Protein AF-0000000065883988 (afdb_homodimer)

Sequence (646 aa):
MSQPWQPTASIKQLKQRAAVLSSIRDFFAGKEVIEVDTPAMSQATVTDVHLHTFQTEFVGPGYAGGQTLYMMTSPEFHMKRLLSAGSGPIYQICKSFRNEESGRYHNPEFTMLEWYRPDFDHHDLMNEMDELLQLVLQCDKAERMSYQQAFIQELGVCPLEGTMEQLKGVARTLGLADIADPEQDRDTLLQLLFSMGVENKIGQQVPAFVYDFPASQAALAQINPTDNRVAERFEVYFKGIELANGFHELANGDEQLVRFEQDNMKRISMGLKPQPIDLHLIEALRAGFPDCAGVALGIDRLIMLALKLDHIDQVTAFPIDIAMSQPWQPTASIKQLKQRAAVLSSIRDFFAGKEVIEVDTPAMSQATVTDVHLHTFQTEFVGPGYAGGQTLYMMTSPEFHMKRLLSAGSGPIYQICKSFRNEESGRYHNPEFTMLEWYRPDFDHHDLMNEMDELLQLVLQCDKAERMSYQQAFIQELGVCPLEGTMEQLKGVARTLGLADIADPEQDRDTLLQLLFSMGVENKIGQQVPAFVYDFPASQAALAQINPTDNRVAERFEVYFKGIELANGFHELANGDEQLVRFEQDNMKRISMGLKPQPIDLHLIEALRAGFPDCAGVALGIDRLIMLALKLDHIDQVTAFPIDIA

Solvent-accessible surface area (backbone atoms only — not comparable to full-atom values): 33255 Å² total; per-residue (Å²): 132,84,66,76,33,60,53,65,16,49,63,69,45,49,51,50,50,33,52,51,53,50,50,51,52,50,55,34,53,76,67,67,36,42,57,57,75,68,60,54,52,18,62,33,52,79,38,54,78,87,59,43,68,33,50,35,59,42,40,33,89,98,23,80,91,49,39,66,28,23,38,31,65,54,63,59,60,57,52,50,20,40,39,32,67,62,58,59,38,32,30,32,79,44,75,24,28,33,40,58,39,66,56,61,85,36,52,36,62,42,46,32,36,34,39,39,35,67,78,29,45,43,66,55,46,47,53,54,49,42,54,50,47,28,68,65,52,68,49,62,81,56,46,76,42,40,42,49,55,46,34,34,74,62,67,69,42,46,78,88,74,50,49,70,66,56,52,37,52,50,32,40,76,71,72,35,40,84,63,40,66,76,54,84,52,66,68,61,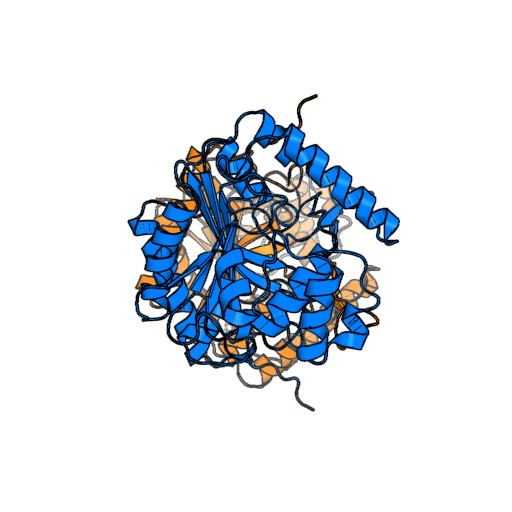51,49,49,51,47,38,63,74,57,32,45,70,70,41,20,70,87,32,39,24,38,36,27,46,36,52,35,92,76,36,91,59,26,27,62,29,89,89,45,71,68,18,10,37,29,35,36,31,30,41,69,56,37,80,44,32,51,31,21,17,44,54,42,55,20,69,60,46,49,51,52,46,51,49,30,27,53,51,22,45,76,71,72,39,77,65,54,51,72,49,56,38,42,34,47,22,24,62,75,40,38,65,64,24,14,36,38,41,33,42,46,47,61,51,49,20,54,48,69,72,48,87,39,42,51,51,62,30,41,44,52,82,92,62,47,131,83,65,77,35,60,51,64,16,51,62,70,46,49,51,49,50,33,51,51,53,51,50,52,52,48,56,34,53,77,66,68,35,42,56,58,74,70,61,54,53,19,63,32,51,78,37,54,78,89,58,43,66,34,49,36,62,42,42,34,88,97,22,81,88,48,40,66,29,23,38,31,67,55,63,57,60,59,51,51,21,41,40,32,68,63,59,58,38,34,28,35,78,41,75,24,29,32,40,56,39,66,56,60,87,37,54,35,63,42,46,33,36,36,38,39,34,65,78,28,45,44,66,56,46,48,52,56,48,44,55,51,47,27,67,67,53,69,47,62,80,56,45,78,43,40,42,50,54,48,33,35,74,60,65,69,42,46,77,88,75,50,48,72,66,57,52,37,52,51,32,41,77,72,71,36,40,84,64,40,66,76,53,83,51,67,68,60,50,50,48,51,46,38,62,74,56,32,46,72,70,42,20,69,89,32,39,22,38,36,27,46,35,53,34,91,77,35,92,59,27,28,62,29,88,90,45,72,67,19,12,36,28,35,37,31,29,42,68,55,37,80,43,34,50,32,20,17,44,54,43,54,20,67,58,47,49,52,51,47,50,49,30,27,53,50,22,44,77,71,73,40,79,66,53,51,74,48,57,40,41,36,47,22,25,64,75,40,39,66,65,22,13,36,36,42,31,41,44,46,62,52,50,21,55,49,68,71,49,86,38,42,50,52,63,29,40,43,53,82,93,62,46

InterPro domains:
  IPR004364 Aminoacyl-tRNA synthetase, class II (D/K/N) [PF00152] (12-320)
  IPR004525 Elongation factor P--(R)-beta-lysine ligase [MF_00174] (1-323)
  IPR004525 Elongation factor P--(R)-beta-lysine ligase [TIGR00462] (14-318)
  IPR006195 Aminoacyl-tRNA synthetase, class II [PS50862] (14-319)
  IPR045864 Class II Aminoacyl-tRNA synthetase/Biotinyl protein ligase (BPL) and lipoyl protein ligase (LPL) [G3DSA:3.30.930.10] (1-322)
  IPR045864 Class II Aminoacyl-tRNA synthetase/Biotinyl protein ligase (BPL) and lipoyl protein ligase (LPL) [SSF55681] (10-321)

Secondary structure (DSSP, 8-state):
-----S-SS-HHHHHHHHHHHHHHHHHHHHTTPEE----SEESS----TT-B--EEEEEETTEEEEEEEEE-S-SHHHHHHHHHTT--SEEEEEEEE-BT--SSS--SEEEEEEEEEET--HHHHHHHHHHHHHHHH---PPEEEEHHHHHHHHHSS-TTT--HHHHHHHHHHTT-HHHHTT---HHHHHHHHIIIIITTTSSSSS-EEEE--BGGG-TTBPBPSS-TTBBSEEEEEETTEEEEEEEEB---HHHHHHHHHHHHHHHHHTTPPP----HHHHHHHHHH--SEEEEEEEHHHHHHHHTT-S-GGGS-SS-GGG-/-----S-SS-HHHHHHHHHHHHHHHHHHHHTTPEE----SEESS----TT-B--EEEEEETTEEEEEEEEE-S-SHHHHHHHHHTT--SEEEEEEEE-BT--SSS--SEEEEEEEEEET--HHHHHHHHHHHHHHHH---PPEEEEHHHHHHHHHSS-TTT--HHHHHHHHHHTT-HHHHTT---HHHHHHHHIIIIITTTSSSSS-EEEE--BGGG-TTBPBPSS-TTBBSEEEEEETTEEEEEEEEB---HHHHHHHHHHHHHHHHHTTPPP----HHHHHHHHHH--SEEEEEEEHHHHHHHHTT-S-GGGS-SS-GGG-

Structure (mmCIF, N/CA/C/O backbone):
data_AF-0000000065883988-model_v1
#
loop_
_entity.id
_entity.type
_entity.pdbx_description
1 polymer 'Elongation factor P--(R)-beta-lysine ligase'
#
loop_
_atom_site.group_PDB
_atom_site.id
_atom_site.type_symbol
_atom_site.label_atom_id
_atom_site.label_alt_id
_atom_site.label_comp_id
_atom_site.label_asym_id
_atom_site.label_entity_id
_atom_site.label_seq_id
_atom_site.pdbx_PDB_ins_code
_atom_site.Cartn_x
_atom_site.Cartn_y
_atom_site.Cartn_z
_atom_site.occupancy
_atom_site.B_iso_or_equiv
_atom_site.auth_seq_id
_atom_site.auth_comp_id
_atom_site.auth_asym_id
_atom_site.auth_atom_id
_atom_site.pdbx_PDB_model_num
ATOM 1 N N . MET A 1 1 ? -25.906 -14.688 13.055 1 43.25 1 MET A N 1
ATOM 2 C CA . MET A 1 1 ? -26.078 -13.477 12.273 1 43.25 1 MET A CA 1
ATOM 3 C C . MET A 1 1 ? -25.031 -13.398 11.156 1 43.25 1 MET A C 1
ATOM 5 O O . MET A 1 1 ? -23.891 -13.789 11.344 1 43.25 1 MET A O 1
ATOM 9 N N . SER A 1 2 ? -25.391 -13.266 9.859 1 65.06 2 SER A N 1
ATOM 10 C CA . SER A 1 2 ? -24.547 -13.344 8.68 1 65.06 2 SER A CA 1
ATOM 11 C C . SER A 1 2 ? -23.438 -12.297 8.727 1 65.06 2 SER A C 1
ATOM 13 O O . SER A 1 2 ? -23.641 -11.195 9.242 1 65.06 2 SER A O 1
ATOM 15 N N . GLN A 1 3 ? -22.172 -12.641 8.633 1 78.06 3 GLN A N 1
ATOM 16 C CA . GLN A 1 3 ? -21.016 -11.75 8.633 1 78.06 3 GLN A CA 1
ATOM 17 C C . GLN A 1 3 ? -21.156 -10.672 7.555 1 78.06 3 GLN A C 1
ATOM 19 O O . GLN A 1 3 ? -21.516 -10.977 6.414 1 78.06 3 GLN A O 1
ATOM 24 N N . PRO A 1 4 ? -21.141 -9.414 7.996 1 90.56 4 PRO A N 1
ATOM 25 C CA . PRO A 1 4 ? -21.172 -8.344 6.996 1 90.56 4 PRO A CA 1
ATOM 26 C C . PRO A 1 4 ? -19.984 -8.406 6.027 1 90.56 4 PRO A C 1
ATOM 28 O O . PRO A 1 4 ? -19 -7.699 6.215 1 90.56 4 PRO A O 1
ATOM 31 N N . TRP A 1 5 ? -20.156 -9.156 4.945 1 95.56 5 TRP A N 1
ATOM 32 C CA . TRP A 1 5 ? -19.062 -9.445 4.023 1 95.56 5 TRP A CA 1
ATOM 33 C C . TRP A 1 5 ? -18.984 -8.391 2.924 1 95.56 5 TRP A C 1
ATOM 35 O O . TRP A 1 5 ? -17.969 -8.281 2.232 1 95.56 5 TRP A O 1
ATOM 45 N N . GLN A 1 6 ? -20.031 -7.594 2.746 1 97.5 6 GLN A N 1
ATOM 46 C CA . GLN A 1 6 ? -20.094 -6.617 1.663 1 97.5 6 GLN A CA 1
ATOM 47 C C . GLN A 1 6 ? -19.25 -5.391 1.98 1 97.5 6 GLN A C 1
ATOM 49 O O . GLN A 1 6 ? -19.047 -5.047 3.148 1 97.5 6 GLN A O 1
ATOM 54 N N . PRO A 1 7 ? -18.719 -4.762 0.898 1 98 7 PRO A N 1
ATOM 55 C CA . PRO A 1 7 ? -18.047 -3.484 1.153 1 98 7 PRO A CA 1
ATOM 56 C C . PRO A 1 7 ? -18.969 -2.441 1.775 1 98 7 PRO A C 1
ATOM 58 O O . PRO A 1 7 ? -20.156 -2.404 1.461 1 98 7 PRO A O 1
ATOM 61 N N . THR A 1 8 ? -18.359 -1.641 2.643 1 97.62 8 THR A N 1
ATOM 62 C CA . THR A 1 8 ? -19.172 -0.601 3.279 1 97.62 8 THR A CA 1
ATOM 63 C C . THR A 1 8 ? -19.5 0.509 2.287 1 97.62 8 THR A C 1
ATOM 65 O O . THR A 1 8 ? -20.562 1.122 2.367 1 97.62 8 THR A O 1
ATOM 68 N N . ALA A 1 9 ? -18.594 0.83 1.4 1 97.88 9 ALA A N 1
ATOM 69 C CA . ALA A 1 9 ? -18.891 1.731 0.29 1 97.88 9 ALA A CA 1
ATOM 70 C C . ALA A 1 9 ? -19.578 0.989 -0.851 1 97.88 9 ALA A C 1
ATOM 72 O O . ALA A 1 9 ? -19.219 -0.151 -1.162 1 97.88 9 ALA A O 1
ATOM 73 N N . SER A 1 10 ? -20.547 1.627 -1.485 1 97.81 10 SER A N 1
ATOM 74 C CA . SER A 1 10 ? -21.203 1.008 -2.633 1 97.81 10 SER A CA 1
ATOM 75 C C . SER A 1 10 ? -20.234 0.832 -3.797 1 97.81 10 SER A C 1
ATOM 77 O O . SER A 1 10 ? -19.219 1.525 -3.873 1 97.81 10 SER A O 1
ATOM 79 N N . ILE A 1 11 ? -20.547 -0.075 -4.688 1 97.88 11 ILE A N 1
ATOM 80 C CA . ILE A 1 11 ? -19.734 -0.302 -5.875 1 97.88 11 ILE A CA 1
ATOM 81 C C . ILE A 1 11 ? -19.656 0.983 -6.695 1 97.88 11 ILE A C 1
ATOM 83 O O . ILE A 1 11 ? -18.594 1.307 -7.242 1 97.88 11 ILE A O 1
ATOM 87 N N . LYS A 1 12 ? -20.75 1.688 -6.758 1 97.81 12 LYS A N 1
ATOM 88 C CA . LYS A 1 12 ? -20.766 2.969 -7.453 1 97.81 12 LYS A CA 1
ATOM 89 C C . LYS A 1 12 ? -19.75 3.936 -6.852 1 97.81 12 LYS A C 1
ATOM 91 O O . LYS A 1 12 ? -19 4.582 -7.574 1 97.81 12 LYS A O 1
ATOM 96 N N . GLN A 1 13 ? -19.734 4.02 -5.559 1 98.06 13 GLN A N 1
ATOM 97 C CA . GLN A 1 13 ? -18.812 4.906 -4.859 1 98.06 13 GLN A CA 1
ATOM 98 C C . GLN A 1 13 ? -17.359 4.461 -5.062 1 98.06 13 GLN A C 1
ATOM 100 O O . GLN A 1 13 ? -16.469 5.293 -5.211 1 98.06 13 GLN A O 1
ATOM 105 N N . LEU A 1 14 ? -17.141 3.16 -5.094 1 98.25 14 LEU A N 1
ATOM 106 C CA . LEU A 1 14 ? -15.797 2.631 -5.289 1 98.25 14 LEU A CA 1
ATOM 107 C C . LEU A 1 14 ? -15.305 2.904 -6.707 1 98.25 14 LEU A C 1
ATOM 109 O O . LEU A 1 14 ? -14.117 3.131 -6.922 1 98.25 14 LEU A O 1
ATOM 113 N N . LYS A 1 15 ? -16.219 2.873 -7.648 1 98.06 15 LYS A N 1
ATOM 114 C CA . LYS A 1 15 ? -15.867 3.24 -9.016 1 98.06 15 LYS A CA 1
ATOM 115 C C . LYS A 1 15 ? -15.523 4.723 -9.117 1 98.06 15 LYS A C 1
ATOM 117 O O . LYS A 1 15 ? -14.609 5.105 -9.852 1 98.06 15 LYS A O 1
ATOM 122 N N . GLN A 1 16 ? -16.25 5.531 -8.406 1 98.19 16 GLN A N 1
ATOM 123 C CA . GLN A 1 16 ? -15.945 6.957 -8.359 1 98.19 16 GLN A CA 1
ATOM 124 C C . GLN A 1 16 ? -14.586 7.203 -7.719 1 98.19 16 GLN A C 1
ATOM 126 O O . GLN A 1 16 ? -13.828 8.062 -8.172 1 98.19 16 GLN A O 1
ATOM 131 N N . ARG A 1 17 ? -14.281 6.461 -6.652 1 98.25 17 ARG A N 1
ATOM 132 C CA . ARG A 1 17 ? -12.961 6.523 -6.039 1 98.25 17 ARG A CA 1
ATOM 133 C C . ARG A 1 17 ? -11.867 6.234 -7.059 1 98.25 17 ARG A C 1
ATOM 135 O O . ARG A 1 17 ? -10.883 6.973 -7.148 1 98.25 17 ARG A O 1
ATOM 142 N N . ALA A 1 18 ? -12.039 5.164 -7.832 1 98.12 18 ALA A N 1
ATOM 143 C CA . ALA A 1 18 ? -11.062 4.785 -8.859 1 98.12 18 ALA A CA 1
ATOM 144 C C . ALA A 1 18 ? -10.875 5.91 -9.867 1 98.12 18 ALA A C 1
ATOM 146 O O . ALA A 1 18 ? -9.75 6.184 -10.297 1 98.12 18 ALA A O 1
ATOM 147 N N . ALA A 1 19 ? -11.945 6.543 -10.242 1 97.94 19 ALA A N 1
ATOM 148 C CA . ALA A 1 19 ? -11.891 7.637 -11.211 1 97.94 19 ALA A CA 1
ATOM 149 C C . ALA A 1 19 ? -11.117 8.828 -10.648 1 97.94 19 ALA A C 1
ATOM 151 O O . ALA A 1 19 ? -10.336 9.469 -11.359 1 97.94 19 ALA A O 1
ATOM 152 N N . VAL A 1 20 ? -11.336 9.133 -9.398 1 98.25 20 VAL A N 1
ATOM 153 C CA . VAL A 1 20 ? -10.641 10.242 -8.75 1 98.25 20 VAL A CA 1
ATOM 154 C C . VAL A 1 20 ? -9.141 9.953 -8.703 1 98.25 20 VAL A C 1
ATOM 156 O O . VAL A 1 20 ? -8.328 10.828 -9.008 1 98.25 20 VAL A O 1
ATOM 159 N N . LEU A 1 21 ? -8.773 8.727 -8.336 1 98.25 21 LEU A N 1
ATOM 160 C CA . LEU A 1 21 ? -7.363 8.352 -8.273 1 98.25 21 LEU A CA 1
ATOM 161 C C . LEU A 1 21 ? -6.711 8.469 -9.648 1 98.25 21 LEU A C 1
ATOM 163 O O . LEU A 1 21 ? -5.57 8.93 -9.766 1 98.25 21 LEU A O 1
ATOM 167 N N . SER A 1 22 ? -7.438 8.031 -10.641 1 97.94 22 SER A N 1
ATOM 168 C CA . SER A 1 22 ? -6.934 8.156 -12 1 97.94 22 SER A CA 1
ATOM 169 C C . SER A 1 22 ? -6.719 9.617 -12.375 1 97.94 22 SER A C 1
ATOM 171 O O . SER A 1 22 ? -5.703 9.961 -12.992 1 97.94 22 SER A O 1
ATOM 173 N N . SER A 1 23 ? -7.648 10.492 -11.992 1 98.12 23 SER A N 1
ATOM 174 C CA . SER A 1 23 ? -7.539 11.922 -12.281 1 98.12 23 SER A CA 1
ATOM 175 C C . SER A 1 23 ? -6.336 12.539 -11.57 1 98.12 23 SER A C 1
ATOM 177 O O . SER A 1 23 ? -5.668 13.414 -12.125 1 98.12 23 SER A O 1
ATOM 179 N N . ILE A 1 24 ? -6.094 12.109 -10.383 1 98.69 24 ILE A N 1
ATOM 180 C CA . ILE A 1 24 ? -4.949 12.602 -9.625 1 98.69 24 ILE A CA 1
ATOM 181 C C . ILE A 1 24 ? -3.652 12.188 -10.312 1 98.69 24 ILE A C 1
ATOM 183 O O . ILE A 1 24 ? -2.732 13 -10.461 1 98.69 24 ILE A O 1
ATOM 187 N N . ARG A 1 25 ? -3.564 10.938 -10.742 1 98.5 25 ARG A N 1
ATOM 188 C CA . ARG A 1 25 ? -2.363 10.477 -11.43 1 98.5 25 ARG A CA 1
ATOM 189 C C . ARG A 1 25 ? -2.152 11.234 -12.734 1 98.5 25 ARG A C 1
ATOM 191 O O . ARG A 1 25 ? -1.018 11.555 -13.094 1 98.5 25 ARG A O 1
ATOM 198 N N . ASP A 1 26 ? -3.236 11.5 -13.438 1 98.12 26 ASP A N 1
ATOM 199 C CA . ASP A 1 26 ? -3.15 12.297 -14.656 1 98.12 26 ASP A CA 1
ATOM 200 C C . ASP A 1 26 ? -2.631 13.703 -14.359 1 98.12 26 ASP A C 1
ATOM 202 O O . ASP A 1 26 ? -1.843 14.258 -15.133 1 98.12 26 ASP A O 1
ATOM 206 N N . PHE A 1 27 ? -3.139 14.32 -13.297 1 98.81 27 PHE A N 1
ATOM 207 C CA . PHE A 1 27 ? -2.703 15.641 -12.859 1 98.81 27 PHE A CA 1
ATOM 208 C C . PHE A 1 27 ? -1.187 15.688 -12.711 1 98.81 27 PHE A C 1
ATOM 210 O O . PHE A 1 27 ? -0.534 16.594 -13.219 1 98.81 27 PHE A O 1
ATOM 217 N N . PHE A 1 28 ? -0.598 14.695 -12.039 1 98.81 28 PHE A N 1
ATOM 218 C CA . PHE A 1 28 ? 0.835 14.672 -11.766 1 98.81 28 PHE A CA 1
ATOM 219 C C . PHE A 1 28 ? 1.619 14.305 -13.023 1 98.81 28 PHE A C 1
ATOM 221 O O . PHE A 1 28 ? 2.736 14.789 -13.227 1 98.81 28 PHE A O 1
ATOM 228 N N . ALA A 1 29 ? 1.038 13.391 -13.828 1 97.69 29 ALA A N 1
ATOM 229 C CA . ALA A 1 29 ? 1.682 13.062 -15.102 1 97.69 29 ALA A CA 1
ATOM 230 C C . ALA A 1 29 ? 1.854 14.312 -15.961 1 97.69 29 ALA A C 1
ATOM 232 O O . ALA A 1 29 ? 2.91 14.508 -16.562 1 97.69 29 ALA A O 1
ATOM 233 N N . GLY A 1 30 ? 0.831 15.133 -16.031 1 97.88 30 GLY A N 1
ATOM 234 C CA . GLY A 1 30 ? 0.873 16.359 -16.797 1 97.88 30 GLY A CA 1
ATOM 235 C C . GLY A 1 30 ? 1.923 17.344 -16.312 1 97.88 30 GLY A C 1
ATOM 236 O O . GLY A 1 30 ? 2.387 18.203 -17.078 1 97.88 30 GLY A O 1
ATOM 237 N N . LYS A 1 31 ? 2.326 17.219 -15.07 1 98.25 31 LYS A N 1
ATOM 238 C CA . LYS A 1 31 ? 3.299 18.125 -14.469 1 98.25 31 LYS A CA 1
ATOM 239 C C . LYS A 1 31 ? 4.664 17.453 -14.344 1 98.25 31 LYS A C 1
ATOM 241 O O . LYS A 1 31 ? 5.574 18 -13.719 1 98.25 31 LYS A O 1
ATOM 246 N N . GLU A 1 32 ? 4.781 16.234 -14.859 1 97.56 32 GLU A N 1
ATOM 247 C CA . GLU A 1 32 ? 6.02 15.469 -14.914 1 97.56 32 GLU A CA 1
ATOM 248 C C . GLU A 1 32 ? 6.539 15.164 -13.508 1 97.56 32 GLU A C 1
ATOM 250 O O . GLU A 1 32 ? 7.73 15.328 -13.234 1 97.56 32 GLU A O 1
ATOM 255 N N . VAL A 1 33 ? 5.68 14.945 -12.586 1 98.75 33 VAL A N 1
ATOM 256 C CA . VAL A 1 33 ? 6.008 14.422 -11.266 1 98.75 33 VAL A CA 1
ATOM 257 C C . VAL A 1 33 ? 5.945 12.898 -11.281 1 98.75 33 VAL A C 1
ATOM 259 O O . VAL A 1 33 ? 4.945 12.312 -11.711 1 98.75 33 VAL A O 1
ATOM 262 N N . ILE A 1 34 ? 6.957 12.234 -10.789 1 98.31 34 ILE A N 1
ATOM 263 C CA . ILE A 1 34 ? 7.109 10.797 -10.977 1 98.31 34 ILE A CA 1
ATOM 264 C C . ILE A 1 34 ? 6.488 10.047 -9.797 1 98.31 34 ILE A C 1
ATOM 266 O O . ILE A 1 34 ? 6.723 10.398 -8.641 1 98.31 34 ILE A O 1
ATOM 270 N N . GLU A 1 35 ? 5.684 9.062 -10.117 1 98.69 35 GLU A N 1
ATOM 271 C CA . GLU A 1 35 ? 5.145 8.203 -9.07 1 98.69 35 GLU A CA 1
ATOM 272 C C . GLU A 1 35 ? 6.207 7.238 -8.547 1 98.69 35 GLU A C 1
ATOM 274 O O . GLU A 1 35 ? 6.816 6.496 -9.32 1 98.69 35 GLU A O 1
ATOM 279 N N . VAL A 1 36 ? 6.473 7.289 -7.258 1 98.62 36 VAL A N 1
ATOM 280 C CA . VAL A 1 36 ? 7.465 6.395 -6.664 1 98.62 36 VAL A CA 1
ATOM 281 C C . VAL A 1 36 ? 6.77 5.359 -5.785 1 98.62 36 VAL A C 1
ATOM 283 O O . VAL A 1 36 ? 5.559 5.441 -5.562 1 98.62 36 VAL A O 1
ATOM 286 N N . ASP A 1 37 ? 7.492 4.336 -5.441 1 97.56 37 ASP A N 1
ATOM 287 C CA . ASP A 1 37 ? 7.043 3.215 -4.621 1 97.56 37 ASP A CA 1
ATOM 288 C C . ASP A 1 37 ? 8.039 2.916 -3.506 1 97.56 37 ASP A C 1
ATOM 290 O O . ASP A 1 37 ? 9.109 2.359 -3.756 1 97.56 37 ASP A O 1
ATOM 294 N N . THR A 1 38 ? 7.68 3.324 -2.287 1 98.19 38 THR A N 1
ATOM 295 C CA . THR A 1 38 ? 8.57 3.143 -1.147 1 98.19 38 THR A CA 1
ATOM 296 C C . THR A 1 38 ? 8 2.125 -0.167 1 98.19 38 THR A C 1
ATOM 298 O O . THR A 1 38 ? 6.824 1.767 -0.253 1 98.19 38 THR A O 1
ATOM 301 N N . PRO A 1 39 ? 8.781 1.633 0.727 1 97.69 39 PRO A N 1
ATOM 302 C CA . PRO A 1 39 ? 8.352 0.571 1.641 1 97.69 39 PRO A CA 1
ATOM 303 C C . PRO A 1 39 ? 7.242 1.021 2.59 1 97.69 39 PRO A C 1
ATOM 305 O O . PRO A 1 39 ? 7.223 2.18 3.014 1 97.69 39 PRO A O 1
ATOM 308 N N . ALA A 1 40 ? 6.41 0.044 2.904 1 98.06 40 ALA A N 1
ATOM 309 C CA . ALA A 1 40 ? 5.398 0.224 3.941 1 98.06 40 ALA A CA 1
ATOM 310 C C . ALA A 1 40 ? 5.93 -0.2 5.309 1 98.06 40 ALA A C 1
ATOM 312 O O . ALA A 1 40 ? 5.363 0.16 6.34 1 98.06 40 ALA A O 1
ATOM 313 N N . MET A 1 41 ? 6.996 -0.967 5.352 1 97.88 41 MET A N 1
ATOM 314 C CA . MET A 1 41 ? 7.633 -1.434 6.582 1 97.88 41 MET A CA 1
ATOM 315 C C . MET A 1 41 ? 9.047 -0.881 6.703 1 97.88 41 MET A C 1
ATOM 317 O O . MET A 1 41 ? 9.781 -0.804 5.711 1 97.88 41 MET A O 1
ATOM 321 N N . SER A 1 42 ? 9.375 -0.49 7.895 1 97.38 42 SER A N 1
ATOM 322 C CA . SER A 1 42 ? 10.695 0.095 8.117 1 97.38 42 SER A CA 1
ATOM 323 C C . SER A 1 42 ? 11.266 -0.331 9.461 1 97.38 42 SER A C 1
ATOM 325 O O . SER A 1 42 ? 10.523 -0.656 10.391 1 97.38 42 SER A O 1
ATOM 327 N N . GLN A 1 43 ? 12.57 -0.301 9.516 1 95.62 43 GLN A N 1
ATOM 328 C CA . GLN A 1 43 ? 13.258 -0.623 10.766 1 95.62 43 GLN A CA 1
ATOM 329 C C . GLN A 1 43 ? 13.195 0.548 11.742 1 95.62 43 GLN A C 1
ATOM 331 O O . GLN A 1 43 ? 13.445 0.379 12.938 1 95.62 43 GLN A O 1
ATOM 336 N N . ALA A 1 44 ? 12.93 1.726 11.25 1 96.62 44 ALA A N 1
ATOM 337 C CA . ALA A 1 44 ? 12.758 2.936 12.047 1 96.62 44 ALA A CA 1
ATOM 338 C C . ALA A 1 44 ? 11.359 3.514 11.867 1 96.62 44 ALA A C 1
ATOM 340 O O . ALA A 1 44 ? 10.578 3.031 11.047 1 96.62 44 ALA A O 1
ATOM 341 N N . THR A 1 45 ? 11.023 4.469 12.695 1 96.56 45 THR A N 1
ATOM 342 C CA . THR A 1 45 ? 9.688 5.047 12.625 1 96.56 45 THR A CA 1
ATOM 343 C C . THR A 1 45 ? 9.688 6.48 13.148 1 96.56 45 THR A C 1
ATOM 345 O O . THR A 1 45 ? 10.75 7.039 13.438 1 96.56 45 THR A O 1
ATOM 348 N N . VAL A 1 46 ? 8.523 7.074 13.125 1 95.44 46 VAL A N 1
ATOM 349 C CA . VAL A 1 46 ? 8.375 8.445 13.594 1 95.44 46 VAL A CA 1
ATOM 350 C C . VAL A 1 46 ? 8.547 8.508 15.109 1 95.44 46 VAL A C 1
ATOM 352 O O . VAL A 1 46 ? 8.141 7.582 15.82 1 95.44 46 VAL A O 1
ATOM 355 N N . THR A 1 47 ? 9.086 9.578 15.594 1 95.25 47 THR A N 1
ATOM 356 C CA . THR A 1 47 ? 9.336 9.734 17.016 1 95.25 47 THR A CA 1
ATOM 357 C C . THR A 1 47 ? 8.281 10.625 17.656 1 95.25 47 THR A C 1
ATOM 359 O O . THR A 1 47 ? 8.25 10.781 18.875 1 95.25 47 THR A O 1
ATOM 362 N N . ASP A 1 48 ? 7.379 11.164 16.812 1 91 48 ASP A N 1
ATOM 363 C CA . ASP A 1 48 ? 6.328 12.062 17.297 1 91 48 ASP A CA 1
ATOM 364 C C . ASP A 1 48 ? 5.527 11.414 18.422 1 91 48 ASP A C 1
ATOM 366 O O . ASP A 1 48 ? 5.016 10.305 18.266 1 91 48 ASP A O 1
ATOM 370 N N . VAL A 1 49 ? 5.324 12.117 19.5 1 88.38 49 VAL A N 1
ATOM 371 C CA . VAL A 1 49 ? 4.68 11.586 20.688 1 88.38 49 VAL A CA 1
ATOM 372 C C . VAL A 1 49 ? 3.189 11.375 20.422 1 88.38 49 VAL A C 1
ATOM 374 O O . VAL A 1 49 ? 2.533 10.594 21.125 1 88.38 49 VAL A O 1
ATOM 377 N N . HIS A 1 50 ? 2.662 12.07 19.422 1 85.12 50 HIS A N 1
ATOM 378 C CA . HIS A 1 50 ? 1.227 12.031 19.172 1 85.12 50 HIS A CA 1
ATOM 379 C C . HIS A 1 50 ? 0.873 10.938 18.172 1 85.12 50 HIS A C 1
ATOM 381 O O . HIS A 1 50 ? -0.306 10.695 17.891 1 85.12 50 HIS A O 1
ATOM 387 N N . LEU A 1 51 ? 1.834 10.266 17.672 1 89.94 51 LEU A N 1
ATOM 388 C CA . LEU A 1 51 ? 1.588 9.219 16.688 1 89.94 51 LEU A CA 1
ATOM 389 C C . LEU A 1 51 ? 1.899 7.844 17.266 1 89.94 51 LEU A C 1
ATOM 391 O O . LEU A 1 51 ? 2.953 7.648 17.859 1 89.94 51 LEU A O 1
ATOM 395 N N . HIS A 1 52 ? 0.932 7.004 17.047 1 92.19 52 HIS A N 1
ATOM 396 C CA . HIS A 1 52 ? 1.108 5.609 17.453 1 92.19 52 HIS A CA 1
ATOM 397 C C . HIS A 1 52 ? 1.268 4.711 16.219 1 92.19 52 HIS A C 1
ATOM 399 O O . HIS A 1 52 ? 0.457 4.766 15.297 1 92.19 52 HIS A O 1
ATOM 405 N N . THR A 1 53 ? 2.273 3.881 16.266 1 95.56 53 THR A N 1
ATOM 406 C CA . THR A 1 53 ? 2.623 3.109 15.078 1 95.56 53 THR A CA 1
ATOM 407 C C . THR A 1 53 ? 2.283 1.634 15.273 1 95.56 53 THR A C 1
ATOM 409 O O . THR A 1 53 ? 2.193 1.156 16.406 1 95.56 53 THR A O 1
ATOM 412 N N . PHE A 1 54 ? 2.016 0.947 14.172 1 97.5 54 PHE A N 1
ATOM 413 C CA . PHE A 1 54 ? 1.947 -0.51 14.156 1 97.5 54 PHE A CA 1
ATOM 414 C C . PHE A 1 54 ? 3.344 -1.116 14.094 1 97.5 54 PHE A C 1
ATOM 416 O O . PHE A 1 54 ? 4.223 -0.594 13.406 1 97.5 54 PHE A O 1
ATOM 423 N N . GLN A 1 55 ? 3.496 -2.193 14.82 1 96.69 55 GLN A N 1
ATOM 424 C CA . GLN A 1 55 ? 4.77 -2.908 14.797 1 96.69 55 GLN A CA 1
ATOM 425 C C . GLN A 1 55 ? 4.57 -4.367 14.398 1 96.69 55 GLN A C 1
ATOM 427 O O . GLN A 1 55 ? 3.508 -4.945 14.641 1 96.69 55 GLN A O 1
ATOM 432 N N . THR A 1 56 ? 5.488 -4.91 13.719 1 97.12 56 THR A N 1
ATOM 433 C CA . THR A 1 56 ? 5.531 -6.32 13.344 1 97.12 56 THR A CA 1
ATOM 434 C C . THR A 1 56 ? 6.957 -6.855 13.414 1 97.12 56 THR A C 1
ATOM 436 O O . THR A 1 56 ? 7.848 -6.191 13.945 1 97.12 56 THR A O 1
ATOM 439 N N . GLU A 1 57 ? 7.156 -8.133 13.062 1 96.56 57 GLU A N 1
ATOM 440 C CA . GLU A 1 57 ? 8.461 -8.766 13.18 1 96.56 57 GLU A CA 1
ATOM 441 C C . GLU A 1 57 ? 8.797 -9.586 11.938 1 96.56 57 GLU A C 1
ATOM 443 O O . GLU A 1 57 ? 7.969 -10.367 11.461 1 96.56 57 GLU A O 1
ATOM 448 N N . PHE A 1 58 ? 9.938 -9.328 11.477 1 96.31 58 PHE A N 1
ATOM 449 C CA . PHE A 1 58 ? 10.461 -10.117 10.359 1 96.31 58 PHE A CA 1
ATOM 450 C C . PHE A 1 58 ? 11.391 -11.203 10.867 1 96.31 58 PHE A C 1
ATOM 452 O O . PHE A 1 58 ? 12.281 -10.945 11.68 1 96.31 58 PHE A O 1
ATOM 459 N N . VAL A 1 59 ? 11.164 -12.406 10.422 1 92.56 59 VAL A N 1
ATOM 460 C CA . VAL A 1 59 ? 12.07 -13.523 10.648 1 92.56 59 VAL A CA 1
ATOM 461 C C . VAL A 1 59 ? 12.516 -14.109 9.312 1 92.56 59 VAL A C 1
ATOM 463 O O . VAL A 1 59 ? 11.695 -14.398 8.445 1 92.56 59 VAL A O 1
ATOM 466 N N . GLY A 1 60 ? 13.719 -14.211 9.102 1 86.81 60 GLY A N 1
ATOM 467 C CA . GLY A 1 60 ? 14.219 -14.734 7.844 1 86.81 60 GLY A CA 1
ATOM 468 C C . GLY A 1 60 ? 15.734 -14.812 7.793 1 86.81 60 GLY A C 1
ATOM 469 O O . GLY A 1 60 ? 16.406 -14.766 8.836 1 86.81 60 GLY A O 1
ATOM 470 N N . PRO A 1 61 ? 16.25 -15.094 6.633 1 80.94 61 PRO A N 1
ATOM 471 C CA . PRO A 1 61 ? 17.719 -15.148 6.496 1 80.94 61 PRO A CA 1
ATOM 472 C C . PRO A 1 61 ? 18.406 -13.914 7.074 1 80.94 61 PRO A C 1
ATOM 474 O O . PRO A 1 61 ? 18.062 -12.789 6.711 1 80.94 61 PRO A O 1
ATOM 477 N N . GLY A 1 62 ? 19.344 -14.094 7.977 1 79.94 62 GLY A N 1
ATOM 478 C CA . GLY A 1 62 ? 20.062 -12.992 8.602 1 79.94 62 GLY A CA 1
ATOM 479 C C . GLY A 1 62 ? 19.344 -12.422 9.812 1 79.94 62 GLY A C 1
ATOM 480 O O . GLY A 1 62 ? 19.891 -11.586 10.531 1 79.94 62 GLY A O 1
ATOM 481 N N . TYR A 1 63 ? 18.078 -12.898 9.969 1 88.12 63 TYR A N 1
ATOM 482 C CA . TYR A 1 63 ? 17.281 -12.375 11.062 1 88.12 63 TYR A CA 1
ATOM 483 C C . TYR A 1 63 ? 16.594 -13.5 11.828 1 88.12 63 TYR A C 1
ATOM 485 O O . TYR A 1 63 ? 15.391 -13.461 12.07 1 88.12 63 TYR A O 1
ATOM 493 N N . ALA A 1 64 ? 17.312 -14.422 12.227 1 85.44 64 ALA A N 1
ATOM 494 C CA . ALA A 1 64 ? 16.766 -15.602 12.891 1 85.44 64 ALA A CA 1
ATOM 495 C C . ALA A 1 64 ? 16.125 -15.234 14.219 1 85.44 64 ALA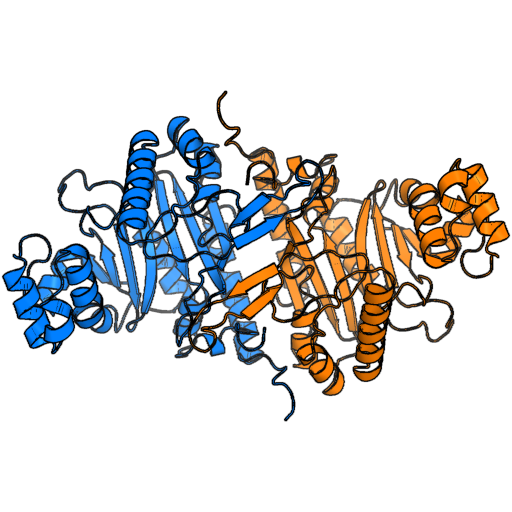 A C 1
ATOM 497 O O . ALA A 1 64 ? 15.117 -15.844 14.617 1 85.44 64 ALA A O 1
ATOM 498 N N . GLY A 1 65 ? 16.734 -14.188 14.914 1 89.69 65 GLY A N 1
ATOM 499 C CA . GLY A 1 65 ? 16.188 -13.758 16.188 1 89.69 65 GLY A CA 1
ATOM 500 C C . GLY A 1 65 ? 15.047 -12.758 16.047 1 89.69 65 GLY A C 1
ATOM 501 O O . GLY A 1 65 ? 14.469 -12.328 17.047 1 89.69 65 GLY A O 1
ATOM 502 N N . GLY A 1 66 ? 14.797 -12.414 14.82 1 92.5 66 GLY A N 1
ATOM 503 C CA . GLY A 1 66 ? 13.719 -11.477 14.57 1 92.5 66 GLY A CA 1
ATOM 504 C C . GLY A 1 66 ? 14.195 -10.039 14.422 1 92.5 66 GLY A C 1
ATOM 505 O O . GLY A 1 66 ? 15.188 -9.641 15.031 1 92.5 66 GLY A O 1
ATOM 506 N N . GLN A 1 67 ? 13.562 -9.305 13.555 1 94.88 67 GLN A N 1
ATOM 507 C CA . GLN A 1 67 ? 13.766 -7.875 13.367 1 94.88 67 GLN A CA 1
ATOM 508 C C . GLN A 1 67 ? 12.445 -7.117 13.445 1 94.88 67 GLN A C 1
ATOM 510 O O . GLN A 1 67 ? 11.547 -7.336 12.641 1 94.88 67 GLN A O 1
ATOM 515 N N . THR A 1 68 ? 12.398 -6.254 14.469 1 96.44 68 THR A N 1
ATOM 516 C CA . THR A 1 68 ? 11.195 -5.445 14.594 1 96.44 68 THR A CA 1
ATOM 517 C C . THR A 1 68 ? 11.07 -4.48 13.414 1 96.44 68 THR A C 1
ATOM 519 O O . THR A 1 68 ? 12.047 -3.852 13.016 1 96.44 68 THR A O 1
ATOM 522 N N . LEU A 1 69 ? 9.906 -4.457 12.828 1 97.62 69 LEU A N 1
ATOM 523 C CA . LEU A 1 69 ? 9.57 -3.523 11.758 1 97.62 69 LEU A CA 1
ATOM 524 C C . LEU A 1 69 ? 8.359 -2.68 12.125 1 97.62 69 LEU A C 1
ATOM 526 O O . LEU A 1 69 ? 7.508 -3.117 12.906 1 97.62 69 LEU A O 1
ATOM 530 N N . TYR A 1 70 ? 8.328 -1.484 11.641 1 98.06 70 TYR A N 1
ATOM 531 C CA . TYR A 1 70 ? 7.238 -0.548 11.891 1 98.06 70 TYR A CA 1
ATOM 532 C C . TYR A 1 70 ? 6.504 -0.207 10.594 1 98.06 70 TYR A C 1
ATOM 534 O O . TYR A 1 70 ? 7.129 -0.002 9.555 1 98.06 70 TYR A O 1
ATOM 542 N N . MET A 1 71 ? 5.16 -0.24 10.656 1 98.12 71 MET A N 1
ATOM 543 C CA . MET A 1 71 ? 4.379 0.207 9.508 1 98.12 71 MET A CA 1
ATOM 544 C C . MET A 1 71 ? 4.426 1.725 9.375 1 98.12 71 MET A C 1
ATOM 546 O O . MET A 1 71 ? 4.227 2.445 10.352 1 98.12 71 MET A O 1
ATOM 550 N N . MET A 1 72 ? 4.617 2.18 8.195 1 97.75 72 MET A N 1
ATOM 551 C CA . MET A 1 72 ? 4.891 3.598 7.973 1 97.75 72 MET A CA 1
ATOM 552 C C . MET A 1 72 ? 3.619 4.426 8.117 1 97.75 72 MET A C 1
ATOM 554 O O . MET A 1 72 ? 2.586 4.09 7.535 1 97.75 72 MET A O 1
ATOM 558 N N . THR A 1 73 ? 3.707 5.508 8.867 1 97.56 73 THR A N 1
ATOM 559 C CA . THR A 1 73 ? 2.58 6.414 9.062 1 97.56 73 THR A CA 1
ATOM 560 C C . THR A 1 73 ? 2.461 7.391 7.895 1 97.56 73 THR A C 1
ATOM 562 O O . THR A 1 73 ? 1.447 8.078 7.754 1 97.56 73 THR A O 1
ATOM 565 N N . SER A 1 74 ? 3.461 7.484 7.164 1 97.12 74 SER A N 1
ATOM 566 C CA . SER A 1 74 ? 3.629 8.266 5.941 1 97.12 74 SER A CA 1
ATOM 567 C C . SER A 1 74 ? 4.875 7.828 5.176 1 97.12 74 SER A C 1
ATOM 569 O O . SER A 1 74 ? 5.84 7.352 5.77 1 97.12 74 SER A O 1
ATOM 571 N N . PRO A 1 75 ? 4.867 7.996 3.83 1 98.12 75 PRO A N 1
ATOM 572 C CA . PRO A 1 75 ? 6.062 7.605 3.08 1 98.12 75 PRO A CA 1
ATOM 573 C C . PRO A 1 75 ? 7.168 8.656 3.143 1 98.12 75 PRO A C 1
ATOM 575 O O . PRO A 1 75 ? 8.188 8.523 2.465 1 98.12 75 PRO A O 1
ATOM 578 N N . GLU A 1 76 ? 7.102 9.594 3.967 1 97.38 76 GLU A N 1
ATOM 579 C CA . GLU A 1 76 ? 7.906 10.812 4.02 1 97.38 76 GLU A CA 1
ATOM 580 C C . GLU A 1 76 ? 9.391 10.484 4.117 1 97.38 76 GLU A C 1
ATOM 582 O O . GLU A 1 76 ? 10.203 11.008 3.348 1 97.38 76 GLU A O 1
ATOM 587 N N . PHE A 1 77 ? 9.766 9.602 5.012 1 97.44 77 PHE A N 1
ATOM 588 C CA . PHE A 1 77 ? 11.18 9.359 5.281 1 97.44 77 PHE A CA 1
ATOM 589 C C . PHE A 1 77 ? 11.867 8.758 4.059 1 97.44 77 PHE A C 1
ATOM 591 O O . PHE A 1 77 ? 12.953 9.203 3.672 1 97.44 77 PHE A O 1
ATOM 598 N N . HIS A 1 78 ? 11.211 7.828 3.473 1 98.44 78 HIS A N 1
ATOM 599 C CA . HIS A 1 78 ? 11.805 7.18 2.309 1 98.44 78 HIS A CA 1
ATOM 600 C C . HIS A 1 78 ? 11.789 8.102 1.094 1 98.44 78 HIS A C 1
ATOM 602 O O . HIS A 1 78 ? 12.719 8.094 0.291 1 98.44 78 HIS A O 1
ATOM 608 N N . MET A 1 79 ? 10.711 8.859 0.938 1 98.56 79 MET A N 1
ATOM 609 C CA . MET A 1 79 ? 10.664 9.789 -0.186 1 98.56 79 MET A CA 1
ATOM 610 C C . MET A 1 79 ? 11.742 10.859 -0.058 1 98.56 79 MET A C 1
ATOM 612 O O . MET A 1 79 ? 12.336 11.273 -1.059 1 98.56 79 MET A O 1
ATOM 616 N N . LYS A 1 80 ? 12.016 11.297 1.169 1 98 80 LYS A N 1
ATOM 617 C CA . LYS A 1 80 ? 13.086 12.266 1.378 1 98 80 LYS A CA 1
ATOM 618 C C . LYS A 1 80 ? 14.438 11.672 1.009 1 98 80 LYS A C 1
ATOM 620 O O . LYS A 1 80 ? 15.32 12.383 0.515 1 98 80 LYS A O 1
ATOM 625 N N . ARG A 1 81 ? 14.625 10.367 1.259 1 98.25 81 ARG A N 1
ATOM 626 C CA . ARG A 1 81 ? 15.859 9.711 0.833 1 98.25 81 ARG A CA 1
ATOM 627 C C . ARG A 1 81 ? 15.977 9.695 -0.688 1 98.25 81 ARG A C 1
ATOM 629 O O . ARG A 1 81 ? 17.062 9.859 -1.233 1 98.25 81 ARG A O 1
ATOM 636 N N . LEU A 1 82 ? 14.859 9.477 -1.372 1 98.75 82 LEU A N 1
ATOM 637 C CA . LEU A 1 82 ? 14.859 9.531 -2.83 1 98.75 82 LEU A CA 1
ATOM 638 C C . LEU A 1 82 ? 15.203 10.93 -3.324 1 98.75 82 LEU A C 1
ATOM 640 O O . LEU A 1 82 ? 15.969 11.086 -4.281 1 98.75 82 LEU A O 1
ATOM 644 N N . LEU A 1 83 ? 14.648 11.93 -2.662 1 98.62 83 LEU A N 1
ATOM 645 C CA . LEU A 1 83 ? 14.938 13.312 -3.023 1 98.62 83 LEU A CA 1
ATOM 646 C C . LEU A 1 83 ? 16.422 13.617 -2.859 1 98.62 83 LEU A C 1
ATOM 648 O O . LEU A 1 83 ? 17.031 14.227 -3.738 1 98.62 83 LEU A O 1
ATOM 652 N N . SER A 1 84 ? 16.984 13.188 -1.729 1 98.06 84 SER A N 1
ATOM 653 C CA . SER A 1 84 ? 18.406 13.383 -1.478 1 98.06 84 SER A CA 1
ATOM 654 C C . SER A 1 84 ? 19.25 12.664 -2.525 1 98.06 84 SER A C 1
ATOM 656 O O . SER A 1 84 ? 20.359 13.094 -2.832 1 98.06 84 SER A O 1
ATOM 658 N N . ALA A 1 85 ? 18.719 11.562 -3.086 1 98.06 85 ALA A N 1
ATOM 659 C CA . ALA A 1 85 ? 19.422 10.789 -4.109 1 98.06 85 ALA A CA 1
ATOM 660 C C . ALA A 1 85 ? 19.234 11.414 -5.488 1 98.06 85 ALA A C 1
ATOM 662 O O . ALA A 1 85 ? 19.734 10.883 -6.488 1 98.06 85 ALA A O 1
ATOM 663 N N . GLY A 1 86 ? 18.469 12.492 -5.574 1 98.06 86 GLY A N 1
ATOM 664 C CA . GLY A 1 86 ? 18.344 13.219 -6.828 1 98.06 86 GLY A CA 1
ATOM 665 C C . GLY A 1 86 ? 17.172 12.766 -7.668 1 98.06 86 GLY A C 1
ATOM 666 O O . GLY A 1 86 ? 17.219 12.805 -8.898 1 98.06 86 GLY A O 1
ATOM 667 N N . SER A 1 87 ? 16.125 12.375 -7.102 1 98.25 87 SER A N 1
ATOM 668 C CA . SER A 1 87 ? 14.977 11.844 -7.828 1 98.25 87 SER A CA 1
ATOM 669 C C . SER A 1 87 ? 14.281 12.93 -8.648 1 98.25 87 SER A C 1
ATOM 671 O O . SER A 1 87 ? 13.641 12.633 -9.656 1 98.25 87 SER A O 1
ATOM 673 N N . GLY A 1 88 ? 14.398 14.203 -8.227 1 98.44 88 GLY A N 1
ATOM 674 C CA . GLY A 1 88 ? 13.508 15.227 -8.75 1 98.44 88 GLY A CA 1
ATOM 675 C C . GLY A 1 88 ? 12.117 15.18 -8.141 1 98.44 88 GLY A C 1
ATOM 676 O O . GLY A 1 88 ? 11.938 14.656 -7.039 1 98.44 88 GLY A O 1
ATOM 677 N N . PRO A 1 89 ? 11.062 15.867 -8.797 1 98.88 89 PRO A N 1
ATOM 678 C CA . PRO A 1 89 ? 9.703 15.859 -8.242 1 98.88 89 PRO A CA 1
ATOM 679 C C . PRO A 1 89 ? 9.086 14.461 -8.211 1 98.88 89 PRO A C 1
ATOM 681 O O . PRO A 1 89 ? 9.102 13.75 -9.219 1 98.88 89 PRO A O 1
ATOM 684 N N . ILE A 1 90 ? 8.539 14.117 -7.051 1 98.88 90 ILE A N 1
ATOM 685 C CA . ILE A 1 90 ? 7.984 12.781 -6.918 1 98.88 90 ILE A CA 1
ATOM 686 C C . ILE A 1 90 ? 6.668 12.836 -6.145 1 98.88 90 ILE A C 1
ATOM 688 O O . ILE A 1 90 ? 6.426 13.789 -5.395 1 98.88 90 ILE A O 1
ATOM 692 N N . TYR A 1 91 ? 5.816 11.891 -6.371 1 98.94 91 TYR A N 1
ATOM 693 C CA . TYR A 1 91 ? 4.609 11.68 -5.578 1 98.94 91 TYR A CA 1
ATOM 694 C C . TYR A 1 91 ? 4.359 10.195 -5.348 1 98.94 91 TYR A C 1
ATOM 696 O O . TYR A 1 91 ? 4.945 9.344 -6.023 1 98.94 91 TYR A O 1
ATOM 704 N N . GLN A 1 92 ? 3.57 9.93 -4.371 1 98.75 92 GLN A N 1
ATOM 705 C CA . GLN A 1 92 ? 3.168 8.555 -4.094 1 98.75 92 GLN A CA 1
ATOM 706 C C . GLN A 1 92 ? 1.74 8.492 -3.562 1 98.75 92 GLN A C 1
ATOM 708 O O . GLN A 1 92 ? 1.334 9.344 -2.764 1 98.75 92 GLN A O 1
ATOM 713 N N . ILE A 1 93 ? 0.98 7.594 -4.113 1 98.69 93 ILE A N 1
ATOM 714 C CA . ILE A 1 93 ? -0.275 7.16 -3.51 1 98.69 93 ILE A CA 1
ATOM 715 C C . ILE A 1 93 ? -0.084 5.801 -2.844 1 98.69 93 ILE A C 1
ATOM 717 O O . ILE A 1 93 ? 0.271 4.82 -3.506 1 98.69 93 ILE A O 1
ATOM 721 N N . CYS A 1 94 ? -0.26 5.777 -1.534 1 98.25 94 CYS A N 1
ATOM 722 C CA . CYS A 1 94 ? 0.004 4.52 -0.847 1 98.25 94 CYS A CA 1
ATOM 723 C C . CYS A 1 94 ? -0.814 4.418 0.435 1 98.25 94 CYS A C 1
ATOM 725 O O . CYS A 1 94 ? -1.434 5.391 0.861 1 98.25 94 CYS A O 1
ATOM 727 N N . LYS A 1 95 ? -0.84 3.207 0.968 1 98.12 95 LYS A N 1
ATOM 728 C CA . LYS A 1 95 ? -1.411 3.016 2.299 1 98.12 95 LYS A CA 1
ATOM 729 C C . LYS A 1 95 ? -0.487 3.568 3.379 1 98.12 95 LYS A C 1
ATOM 731 O O . LYS A 1 95 ? 0.736 3.438 3.283 1 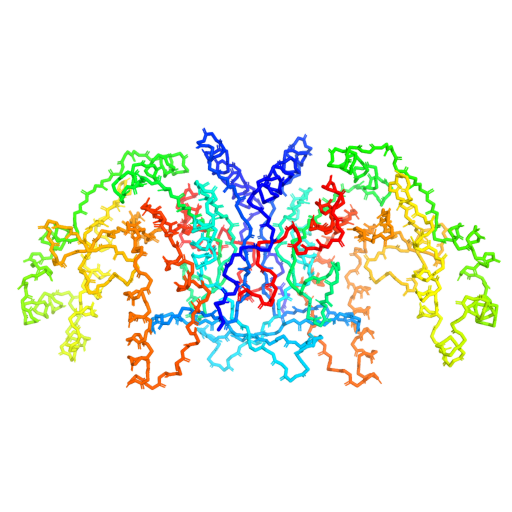98.12 95 LYS A O 1
ATOM 736 N N . SER A 1 96 ? -1.052 4.168 4.344 1 98.06 96 SER A N 1
ATOM 737 C CA . SER A 1 96 ? -0.4 4.59 5.582 1 98.06 96 SER A CA 1
ATOM 738 C C . SER A 1 96 ? -1.114 4.02 6.801 1 98.06 96 SER A C 1
ATOM 740 O O . SER A 1 96 ? -2.303 3.697 6.738 1 98.06 96 SER A O 1
ATOM 742 N N . PHE A 1 97 ? -0.378 3.883 7.871 1 98.19 97 PHE A N 1
ATOM 743 C CA . PHE A 1 97 ? -0.87 3.131 9.023 1 98.19 97 PHE A CA 1
ATOM 744 C C . PHE A 1 97 ? -0.671 3.92 10.312 1 98.19 97 PHE A C 1
ATOM 746 O O . PHE A 1 97 ? 0.456 4.281 10.656 1 98.19 97 PHE A O 1
ATOM 753 N N . ARG A 1 98 ? -1.703 4.203 10.992 1 96.56 98 ARG A N 1
ATOM 754 C CA . ARG A 1 98 ? -1.662 4.875 12.289 1 96.56 98 ARG A CA 1
ATOM 755 C C . ARG A 1 98 ? -2.529 4.148 13.312 1 96.56 98 ARG A C 1
ATOM 757 O O . ARG A 1 98 ? -3.756 4.141 13.203 1 96.56 98 ARG A O 1
ATOM 764 N N . ASN A 1 99 ? -1.839 3.57 14.258 1 95.56 99 ASN A N 1
ATOM 765 C CA . ASN A 1 99 ? -2.551 2.838 15.297 1 95.56 99 ASN A CA 1
ATOM 766 C C . ASN A 1 99 ? -3.34 3.777 16.203 1 95.56 99 ASN A C 1
ATOM 768 O O . ASN A 1 99 ? -3.051 4.973 16.266 1 95.56 99 ASN A O 1
ATOM 772 N N . GLU A 1 100 ? -4.449 3.34 16.766 1 88.5 100 GLU A N 1
ATOM 773 C CA . GLU A 1 100 ? -5.281 3.998 17.766 1 88.5 100 GLU A CA 1
ATOM 774 C C . GLU A 1 100 ? -6.176 5.059 17.125 1 88.5 100 GLU A C 1
ATOM 776 O O . GLU A 1 100 ? -6.918 5.75 17.828 1 88.5 100 GLU A O 1
ATOM 781 N N . GLU A 1 101 ? -6.031 5.18 15.82 1 85.19 101 GLU A N 1
ATOM 782 C CA . GLU A 1 101 ? -6.863 6.156 15.125 1 85.19 101 GLU A CA 1
ATOM 783 C C . GLU A 1 101 ? -8.055 5.48 14.445 1 85.19 101 GLU A C 1
ATOM 785 O O . GLU A 1 101 ? -7.895 4.793 13.438 1 85.19 101 GLU A O 1
ATOM 790 N N . SER A 1 102 ? -9.195 5.609 15.023 1 85.69 102 SER A N 1
ATOM 791 C CA . SER A 1 102 ? -10.43 5.082 14.438 1 85.69 102 SER A CA 1
ATOM 792 C C . SER A 1 102 ? -11.625 5.945 14.797 1 85.69 102 SER A C 1
ATOM 794 O O . SER A 1 102 ? -11.758 6.398 15.938 1 85.69 102 SER A O 1
ATOM 796 N N . GLY A 1 103 ? -12.438 6.242 13.766 1 88.94 103 GLY A N 1
ATOM 797 C CA . GLY A 1 103 ? -13.602 7.098 13.961 1 88.94 103 GLY A CA 1
ATOM 798 C C . GLY A 1 103 ? -14.273 7.492 12.664 1 88.94 103 GLY A C 1
ATOM 799 O O . GLY A 1 103 ? -14.078 6.848 11.633 1 88.94 103 GLY A O 1
ATOM 800 N N . ARG A 1 104 ? -15.039 8.523 12.711 1 91.56 104 ARG A N 1
ATOM 801 C CA . ARG A 1 104 ? -15.844 9 11.594 1 91.56 104 ARG A CA 1
ATOM 802 C C . ARG A 1 104 ? -14.969 9.352 10.398 1 91.56 104 ARG A C 1
ATOM 804 O O . ARG A 1 104 ? -15.305 9.031 9.258 1 91.56 104 ARG A O 1
ATOM 811 N N . TYR A 1 105 ? -13.75 9.945 10.703 1 93.38 105 TYR A N 1
ATOM 812 C CA . TYR A 1 105 ? -12.891 10.43 9.625 1 93.38 105 TYR A CA 1
ATOM 813 C C . TYR A 1 105 ? -11.555 9.703 9.625 1 93.38 105 TYR A C 1
ATOM 815 O O . TYR A 1 105 ? -10.617 10.109 8.93 1 93.38 105 TYR A O 1
ATOM 823 N N . HIS A 1 106 ? -11.492 8.68 10.508 1 94 106 HIS A N 1
ATOM 824 C CA . HIS A 1 106 ? -10.203 8.016 10.672 1 94 106 HIS A CA 1
ATOM 825 C C . HIS A 1 106 ? -10.352 6.496 10.562 1 94 106 HIS A C 1
ATOM 827 O O . HIS A 1 106 ? -11.25 5.914 11.164 1 94 106 HIS A O 1
ATOM 833 N N . ASN A 1 107 ? -9.656 5.918 9.758 1 96.12 107 ASN A N 1
ATOM 834 C CA . ASN A 1 107 ? -9.367 4.488 9.727 1 96.12 107 ASN A CA 1
ATOM 835 C C . ASN A 1 107 ? -7.887 4.207 9.922 1 96.12 107 ASN A C 1
ATOM 837 O O . ASN A 1 107 ? -7.035 4.91 9.383 1 96.12 107 ASN A O 1
ATOM 841 N N . PRO A 1 108 ? -7.492 3.271 10.789 1 96.25 108 PRO A N 1
ATOM 842 C CA . PRO A 1 108 ? -6.082 3.043 11.117 1 96.25 108 PRO A CA 1
ATOM 843 C C . PRO A 1 108 ? -5.211 2.846 9.875 1 96.25 108 PRO A C 1
ATOM 845 O O . PRO A 1 108 ? -4.02 3.156 9.898 1 96.25 108 PRO A O 1
ATOM 848 N N . GLU A 1 109 ? -5.789 2.258 8.922 1 97.12 109 GLU A N 1
ATOM 849 C CA . GLU A 1 109 ? -5.207 2.168 7.586 1 97.12 109 GLU A CA 1
ATOM 850 C C . GLU A 1 109 ? -5.949 3.064 6.598 1 97.12 109 GLU A C 1
ATOM 852 O O . GLU A 1 109 ? -7.176 2.992 6.484 1 97.12 109 GLU A O 1
ATOM 857 N N . PHE A 1 110 ? -5.195 3.92 5.93 1 97.75 110 PHE A N 1
ATOM 858 C CA . PHE A 1 110 ? -5.852 4.828 4.996 1 97.75 110 PHE A CA 1
ATOM 859 C C . PHE A 1 110 ? -4.957 5.113 3.797 1 97.75 110 PHE A C 1
ATOM 861 O O . PHE A 1 110 ? -3.766 4.793 3.814 1 97.75 110 PHE A O 1
ATOM 868 N N . THR A 1 111 ? -5.484 5.621 2.697 1 98.25 111 THR A N 1
ATOM 869 C CA . THR A 1 111 ? -4.742 5.941 1.483 1 98.25 111 THR A CA 1
ATOM 870 C C . THR A 1 111 ? -4.258 7.387 1.515 1 98.25 111 THR A C 1
ATOM 872 O O . THR A 1 111 ? -5.047 8.312 1.73 1 98.25 111 THR A O 1
ATOM 875 N N . MET A 1 112 ? -3.002 7.535 1.34 1 98.25 112 MET A N 1
ATOM 876 C CA . MET A 1 112 ? -2.367 8.844 1.415 1 98.25 112 MET A CA 1
ATOM 877 C C . MET A 1 112 ? -1.74 9.227 0.077 1 98.25 112 MET A C 1
ATOM 879 O O . MET A 1 112 ? -1.216 8.367 -0.633 1 98.25 112 MET A O 1
ATOM 883 N N . LEU A 1 113 ? -1.889 10.445 -0.277 1 98.88 113 LEU A N 1
ATOM 884 C CA . LEU A 1 113 ? -1.109 11.078 -1.337 1 98.88 113 LEU A CA 1
ATOM 885 C C . LEU A 1 113 ? -0.039 11.992 -0.753 1 98.88 113 LEU A C 1
ATOM 887 O O . LEU A 1 113 ? -0.344 12.875 0.054 1 98.88 113 LEU A O 1
ATOM 891 N N . GLU A 1 114 ? 1.166 11.75 -1.072 1 98.88 114 GLU A N 1
ATOM 892 C CA . GLU A 1 114 ? 2.268 12.617 -0.662 1 98.88 114 GLU A CA 1
ATOM 893 C C . GLU A 1 114 ? 3.152 12.984 -1.85 1 98.88 114 GLU A C 1
ATOM 895 O O . GLU A 1 114 ? 3.428 12.141 -2.709 1 98.88 114 GLU A O 1
ATOM 900 N N . TRP A 1 115 ? 3.488 14.258 -1.978 1 98.88 115 TRP A N 1
ATOM 901 C CA . TRP A 1 115 ? 4.375 14.617 -3.078 1 98.88 115 TRP A CA 1
ATOM 902 C C . TRP A 1 115 ? 5.324 15.742 -2.67 1 98.88 115 TRP A C 1
ATOM 904 O O . TRP A 1 115 ? 5.086 16.438 -1.679 1 98.88 115 TRP A O 1
ATOM 914 N N . TYR A 1 116 ? 6.422 15.828 -3.355 1 98.88 116 TYR A N 1
ATOM 915 C CA . TYR A 1 116 ? 7.516 16.75 -3.09 1 98.88 116 TYR A CA 1
ATOM 916 C C . TYR A 1 116 ? 7.941 17.469 -4.363 1 98.88 116 TYR A C 1
ATOM 918 O O . TYR A 1 116 ? 8.016 16.859 -5.434 1 98.88 116 TYR A O 1
ATOM 926 N N . ARG A 1 117 ? 8.164 18.75 -4.215 1 98.81 117 ARG A N 1
ATOM 927 C CA . ARG A 1 117 ? 8.562 19.609 -5.328 1 98.81 117 ARG A CA 1
ATOM 928 C C . ARG A 1 117 ? 9.867 20.344 -5.016 1 98.81 117 ARG A C 1
ATOM 930 O O . ARG A 1 117 ? 9.859 21.375 -4.359 1 98.81 117 ARG A O 1
ATOM 937 N N . PRO A 1 118 ? 10.992 19.797 -5.57 1 98.31 118 PRO A N 1
ATOM 938 C CA . PRO A 1 118 ? 12.211 20.609 -5.473 1 98.31 118 PRO A CA 1
ATOM 939 C C . PRO A 1 118 ? 12.039 22.016 -6.035 1 98.31 118 PRO A C 1
ATOM 941 O O . PRO A 1 118 ? 11.32 22.203 -7.027 1 98.31 118 PRO A O 1
ATOM 944 N N . ASP A 1 119 ? 12.602 22.984 -5.371 1 97.06 119 ASP A N 1
ATOM 945 C CA . ASP A 1 119 ? 12.672 24.391 -5.75 1 97.06 119 ASP A CA 1
ATOM 946 C C . ASP A 1 119 ? 11.352 25.094 -5.457 1 97.06 119 ASP A C 1
ATOM 948 O O . ASP A 1 119 ? 11.188 26.281 -5.785 1 97.06 119 ASP A O 1
ATOM 952 N N . PHE A 1 120 ? 10.344 24.359 -4.934 1 98.38 120 PHE A N 1
ATOM 953 C CA . PHE A 1 120 ? 9.133 25 -4.43 1 98.38 120 PHE A CA 1
ATOM 954 C C . PHE A 1 120 ? 9.32 25.438 -2.982 1 98.38 120 PHE A C 1
ATOM 956 O O . PHE A 1 120 ? 9.938 24.734 -2.186 1 98.38 120 PHE A O 1
ATOM 963 N N . ASP A 1 121 ? 8.836 26.562 -2.607 1 97.62 121 ASP A N 1
ATOM 964 C CA . ASP A 1 121 ? 8.516 26.812 -1.206 1 97.62 121 ASP A CA 1
ATOM 965 C C . ASP A 1 121 ? 7.074 26.406 -0.895 1 97.62 121 ASP A C 1
ATOM 967 O O . ASP A 1 121 ? 6.375 25.875 -1.761 1 97.62 121 ASP A O 1
ATOM 971 N N . HIS A 1 122 ? 6.66 26.562 0.37 1 97.88 122 HIS A N 1
ATOM 972 C CA . HIS A 1 122 ? 5.344 26.094 0.782 1 97.88 122 HIS A CA 1
ATOM 973 C C . HIS A 1 122 ? 4.238 26.891 0.108 1 97.88 122 HIS A C 1
ATOM 975 O O . HIS A 1 122 ? 3.137 26.391 -0.107 1 97.88 122 HIS A O 1
ATOM 981 N N . HIS A 1 123 ? 4.445 28.156 -0.342 1 98.38 123 HIS A N 1
ATOM 982 C CA . HIS A 1 123 ? 3.426 28.906 -1.06 1 98.38 123 HIS A CA 1
ATOM 983 C C . HIS A 1 123 ? 3.238 28.375 -2.477 1 98.38 123 HIS A C 1
ATOM 985 O O . HIS A 1 123 ? 2.111 28.281 -2.967 1 98.38 123 HIS A O 1
ATOM 991 N N . ASP A 1 124 ? 4.371 28.109 -3.131 1 98.69 124 ASP A N 1
ATOM 992 C CA . ASP A 1 124 ? 4.293 27.469 -4.441 1 98.69 124 ASP A CA 1
ATOM 993 C C . ASP A 1 124 ? 3.529 26.156 -4.371 1 98.69 124 ASP A C 1
ATOM 995 O O . ASP A 1 124 ? 2.721 25.844 -5.25 1 98.69 124 ASP A O 1
ATOM 999 N N . LEU A 1 125 ? 3.844 25.391 -3.344 1 98.81 125 LEU A N 1
ATOM 1000 C CA . LEU A 1 125 ? 3.193 24.094 -3.168 1 98.81 125 LEU A CA 1
ATOM 1001 C C . LEU A 1 125 ? 1.702 24.266 -2.9 1 98.81 125 LEU A C 1
ATOM 1003 O O . LEU A 1 125 ? 0.883 23.5 -3.402 1 98.81 125 LEU A O 1
ATOM 1007 N N . MET A 1 126 ? 1.33 25.281 -2.127 1 98.81 126 MET A N 1
ATOM 1008 C CA . MET A 1 126 ? -0.078 25.578 -1.892 1 98.81 126 MET A CA 1
ATOM 1009 C C . MET A 1 126 ? -0.795 25.891 -3.201 1 98.81 126 MET A C 1
ATOM 1011 O O . MET A 1 126 ? -1.944 25.484 -3.395 1 98.81 126 MET A O 1
ATOM 1015 N N . ASN A 1 127 ? -0.124 26.609 -4.098 1 98.81 127 ASN A N 1
ATOM 1016 C CA . ASN A 1 127 ? -0.709 26.906 -5.402 1 98.81 127 ASN A CA 1
ATOM 1017 C C . ASN A 1 127 ? -1.018 25.641 -6.184 1 98.81 127 ASN A C 1
ATOM 1019 O O . ASN A 1 127 ? -2.107 25.5 -6.738 1 98.81 127 ASN A O 1
ATOM 1023 N N . GLU A 1 128 ? -0.04 24.797 -6.23 1 98.81 128 GLU A N 1
ATOM 1024 C CA . GLU A 1 128 ? -0.237 23.547 -6.953 1 98.81 128 GLU A CA 1
ATOM 1025 C C . GLU A 1 128 ? -1.325 22.688 -6.301 1 98.81 128 GLU A C 1
ATOM 1027 O O . GLU A 1 128 ? -2.15 22.094 -6.992 1 98.81 128 GLU A O 1
ATOM 1032 N N . MET A 1 129 ? -1.306 22.641 -4.969 1 98.81 129 MET A N 1
ATOM 1033 C CA . MET A 1 129 ? -2.326 21.875 -4.246 1 98.81 129 MET A CA 1
ATOM 1034 C C . MET A 1 129 ? -3.715 22.453 -4.512 1 98.81 129 MET A C 1
ATOM 1036 O O . MET A 1 129 ? -4.684 21.703 -4.652 1 98.81 129 MET A O 1
ATOM 1040 N N . ASP A 1 130 ? -3.787 23.734 -4.543 1 98.88 130 ASP A N 1
ATOM 1041 C CA . ASP A 1 130 ? -5.07 24.375 -4.816 1 98.88 130 ASP A CA 1
ATOM 1042 C C . ASP A 1 130 ? -5.617 23.953 -6.18 1 98.88 130 ASP A C 1
ATOM 1044 O O . ASP A 1 130 ? -6.816 23.719 -6.328 1 98.88 130 ASP A O 1
ATOM 1048 N N . GLU A 1 131 ? -4.762 23.875 -7.203 1 98.88 131 GLU A N 1
ATOM 1049 C CA . GLU A 1 131 ? -5.172 23.391 -8.523 1 98.88 131 GLU A CA 1
ATOM 1050 C C . GLU A 1 131 ? -5.738 21.969 -8.438 1 98.88 131 GLU A C 1
ATOM 1052 O O . GLU A 1 131 ? -6.766 21.672 -9.047 1 98.88 131 GLU A O 1
ATOM 1057 N N . LEU A 1 132 ? -5.074 21.156 -7.684 1 98.88 132 LEU A N 1
ATOM 1058 C CA . LEU A 1 132 ? -5.52 19.781 -7.52 1 98.88 132 LEU A CA 1
ATOM 1059 C C . LEU A 1 132 ? -6.875 19.719 -6.824 1 98.88 132 LEU A C 1
ATOM 1061 O O . LEU A 1 132 ? -7.754 18.953 -7.227 1 98.88 132 LEU A O 1
ATOM 1065 N N . LEU A 1 133 ? -7.012 20.516 -5.746 1 98.81 133 LEU A N 1
ATOM 1066 C CA . LEU A 1 133 ? -8.266 20.531 -4.996 1 98.81 133 LEU A CA 1
ATOM 1067 C C . LEU A 1 133 ? -9.414 21 -5.871 1 98.81 133 LEU A C 1
ATOM 1069 O O . LEU A 1 133 ? -10.523 20.469 -5.805 1 98.81 133 LEU A O 1
ATOM 1073 N N . GLN A 1 134 ? -9.18 22.047 -6.688 1 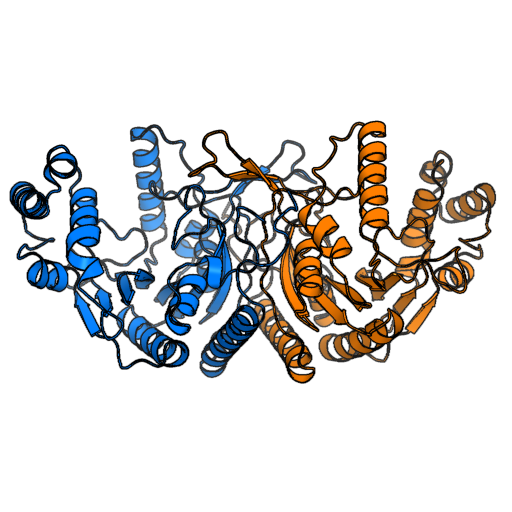98.75 134 GLN A N 1
ATOM 1074 C CA . GLN A 1 134 ? -10.203 22.531 -7.602 1 98.75 134 GLN A CA 1
ATOM 1075 C C . GLN A 1 134 ? -10.625 21.438 -8.578 1 98.75 134 GLN A C 1
ATOM 1077 O O . GLN A 1 134 ? -11.812 21.297 -8.891 1 98.75 134 GLN A O 1
ATOM 1082 N N . LEU A 1 135 ? -9.664 20.703 -9.055 1 98.56 135 LEU A N 1
ATOM 1083 C CA . LEU A 1 135 ? -9.93 19.625 -10 1 98.56 135 LEU A CA 1
ATOM 1084 C C . LEU A 1 135 ? -10.797 18.531 -9.375 1 98.56 135 LEU A C 1
ATOM 1086 O O . LEU A 1 135 ? -11.766 18.078 -9.984 1 98.56 135 LEU A O 1
ATOM 1090 N N . VAL A 1 136 ? -10.5 18.094 -8.117 1 98.56 136 VAL A N 1
ATOM 1091 C CA . VAL A 1 136 ? -11.117 16.922 -7.512 1 98.56 136 VAL A CA 1
ATOM 1092 C C . VAL A 1 136 ? -12.43 17.328 -6.836 1 98.56 136 VAL A C 1
ATOM 1094 O O . VAL A 1 136 ? -13.43 16.609 -6.938 1 98.56 136 VAL A O 1
ATOM 1097 N N . LEU A 1 137 ? -12.438 18.484 -6.16 1 98.31 137 LEU A N 1
ATOM 1098 C CA . LEU A 1 137 ? -13.594 18.906 -5.375 1 98.31 137 LEU A CA 1
ATOM 1099 C C . LEU A 1 137 ? -14.547 19.75 -6.215 1 98.31 137 LEU A C 1
ATOM 1101 O O . LEU A 1 137 ? -15.672 20.031 -5.793 1 98.31 137 LEU A O 1
ATOM 1105 N N . GLN A 1 138 ? -14.125 20.156 -7.395 1 97.62 138 GLN A N 1
ATOM 1106 C CA . GLN A 1 138 ? -14.914 21.062 -8.227 1 97.62 138 GLN A CA 1
ATOM 1107 C C . GLN A 1 138 ? -15.367 22.281 -7.438 1 97.62 138 GLN A C 1
ATOM 1109 O O . GLN A 1 138 ? -16.547 22.625 -7.422 1 97.62 138 GLN A O 1
ATOM 1114 N N . CYS A 1 139 ? -14.422 22.859 -6.828 1 97.56 139 CYS A N 1
ATOM 1115 C CA . CYS A 1 139 ? -14.656 24.031 -5.992 1 97.56 139 CYS A CA 1
ATOM 1116 C C . CYS A 1 139 ? -13.914 25.25 -6.535 1 97.56 139 CYS A C 1
ATOM 1118 O O . CYS A 1 139 ? -13.156 25.141 -7.496 1 97.56 139 CYS A O 1
ATOM 1120 N N . ASP A 1 140 ? -14.234 26.438 -5.941 1 98.12 140 ASP A N 1
ATOM 1121 C CA . ASP A 1 140 ? -13.516 27.656 -6.297 1 98.12 140 ASP A CA 1
ATOM 1122 C C . ASP A 1 140 ? -12.156 27.719 -5.613 1 98.12 140 ASP A C 1
ATOM 1124 O O . ASP A 1 140 ? -11.797 26.812 -4.852 1 98.12 140 ASP A O 1
ATOM 1128 N N . LYS A 1 141 ? -11.398 28.734 -5.941 1 98.5 141 LYS A N 1
ATOM 1129 C CA . LYS A 1 141 ? -10.062 28.938 -5.387 1 98.5 141 LYS A CA 1
ATOM 1130 C C . LYS A 1 141 ? -10.102 28.984 -3.863 1 98.5 141 LYS A C 1
ATOM 1132 O O . LYS A 1 141 ? -11 29.594 -3.281 1 98.5 141 LYS A O 1
ATOM 1137 N N . ALA A 1 142 ? -9.133 28.406 -3.221 1 98.69 142 ALA A N 1
ATOM 1138 C CA . ALA A 1 142 ? -9.055 28.312 -1.764 1 98.69 142 ALA A CA 1
ATOM 1139 C C . ALA A 1 142 ? -8.688 29.672 -1.156 1 98.69 142 ALA A C 1
ATOM 1141 O O . ALA A 1 142 ? -8.07 30.516 -1.816 1 98.69 142 ALA A O 1
ATOM 1142 N N . GLU A 1 143 ? -9.094 29.781 0.059 1 98.06 143 GLU A N 1
ATOM 1143 C CA . GLU A 1 143 ? -8.633 30.906 0.858 1 98.06 143 GLU A CA 1
ATOM 1144 C C . GLU A 1 143 ? -7.305 30.594 1.536 1 98.06 143 GLU A C 1
ATOM 1146 O O . GLU A 1 143 ? -6.957 29.438 1.728 1 98.06 143 GLU A O 1
ATOM 1151 N N . ARG A 1 144 ? -6.613 31.688 1.839 1 98.25 144 ARG A N 1
ATOM 1152 C CA . ARG A 1 144 ? -5.355 31.562 2.57 1 98.25 144 ARG A CA 1
ATOM 1153 C C . ARG A 1 144 ? -5.324 32.5 3.768 1 98.25 144 ARG A C 1
ATOM 1155 O O . ARG A 1 144 ? -5.797 33.656 3.682 1 98.25 144 ARG A O 1
ATOM 1162 N N . MET A 1 145 ? -4.816 32.031 4.859 1 98.44 145 MET A N 1
ATOM 1163 C CA . MET A 1 145 ? -4.625 32.844 6.051 1 98.44 145 MET A CA 1
ATOM 1164 C C . MET A 1 145 ? -3.5 32.312 6.918 1 98.44 145 MET A C 1
ATOM 1166 O O . MET A 1 145 ? -3.197 31.109 6.867 1 98.44 145 MET A O 1
ATOM 1170 N N . SER A 1 146 ? -2.896 33.125 7.621 1 98.25 146 SER A N 1
ATOM 1171 C CA . SER A 1 146 ? -1.913 32.656 8.586 1 98.25 146 SER A CA 1
ATOM 1172 C C . SER A 1 146 ? -2.592 32.062 9.812 1 98.25 146 SER A C 1
ATOM 1174 O O . SER A 1 146 ? -3.752 32.344 10.102 1 98.25 146 SER A O 1
ATOM 1176 N N . TYR A 1 147 ? -1.864 31.203 10.461 1 98.31 147 TYR A N 1
ATOM 1177 C CA . TYR A 1 147 ? -2.297 30.672 11.742 1 98.31 147 TYR A CA 1
ATOM 1178 C C . TYR A 1 147 ? -2.668 31.797 12.703 1 98.31 147 TYR A C 1
ATOM 1180 O O . TYR A 1 147 ? -3.713 31.734 13.352 1 98.31 147 TYR A O 1
ATOM 1188 N N . GLN A 1 148 ? -1.901 32.812 12.703 1 98.12 148 GLN A N 1
ATOM 1189 C CA . GLN A 1 148 ? -2.125 33.969 13.555 1 98.12 148 GLN A CA 1
ATOM 1190 C C . GLN A 1 148 ? -3.422 34.688 13.18 1 98.12 148 GLN A C 1
ATOM 1192 O O . GLN A 1 148 ? -4.234 35 14.047 1 98.12 148 GLN A O 1
ATOM 1197 N N . GLN A 1 149 ? -3.6 34.938 11.914 1 98.19 149 GLN A N 1
ATOM 1198 C CA . GLN A 1 149 ? -4.805 35.594 11.438 1 98.19 149 GLN A CA 1
ATOM 1199 C C . GLN A 1 149 ? -6.055 34.781 11.797 1 98.19 149 GLN A C 1
ATOM 1201 O O . GLN A 1 149 ? -7.066 35.344 12.211 1 98.19 149 GLN A O 1
ATOM 1206 N N . ALA A 1 150 ? -5.984 33.469 11.648 1 98 150 ALA A N 1
ATOM 1207 C CA . ALA A 1 150 ? -7.125 32.625 11.945 1 98 150 ALA A CA 1
ATOM 1208 C C . ALA A 1 150 ? -7.52 32.719 13.414 1 98 150 ALA A C 1
ATOM 1210 O O . ALA A 1 150 ? -8.703 32.844 13.742 1 98 150 ALA A O 1
ATOM 1211 N N . PHE A 1 151 ? -6.551 32.688 14.281 1 97.88 151 PHE A N 1
ATOM 1212 C CA . PHE A 1 151 ? -6.785 32.781 15.711 1 97.88 151 PHE A CA 1
ATOM 1213 C C . PHE A 1 151 ? -7.406 34.125 16.078 1 97.88 151 PHE A C 1
ATOM 1215 O O . PHE A 1 151 ? -8.383 34.188 16.828 1 97.88 151 PHE A O 1
ATOM 1222 N N . ILE A 1 152 ? -6.832 35.188 15.555 1 98.12 152 ILE A N 1
ATOM 1223 C CA . ILE A 1 152 ? -7.289 36.531 15.891 1 98.12 152 ILE A CA 1
ATOM 1224 C C . ILE A 1 152 ? -8.711 36.75 15.375 1 98.12 152 ILE A C 1
ATOM 1226 O O . ILE A 1 152 ? -9.578 37.25 16.094 1 98.12 152 ILE A O 1
ATOM 1230 N N . GLN A 1 153 ? -8.93 36.344 14.211 1 97.5 153 GLN A N 1
ATOM 1231 C CA . GLN A 1 153 ? -10.227 36.531 13.578 1 97.5 153 GLN A CA 1
ATOM 1232 C C . GLN A 1 153 ? -11.312 35.75 14.297 1 97.5 153 GLN A C 1
ATOM 1234 O O . GLN A 1 153 ? -12.414 36.25 14.516 1 97.5 153 GLN A O 1
ATOM 1239 N N . GLU A 1 154 ? -11.047 34.5 14.711 1 97.19 154 GLU A N 1
ATOM 1240 C CA . GLU A 1 154 ? -12.094 33.625 15.203 1 97.19 154 GLU A CA 1
ATOM 1241 C C . GLU A 1 154 ? -12.172 33.656 16.719 1 97.19 154 GLU A C 1
ATOM 1243 O O . GLU A 1 154 ? -13.242 33.406 17.297 1 97.19 154 GLU A O 1
ATOM 1248 N N . LEU A 1 155 ? -11.023 33.938 17.375 1 97.44 155 LEU A N 1
ATOM 1249 C CA . LEU A 1 155 ? -11 33.781 18.828 1 97.44 155 LEU A CA 1
ATOM 1250 C C . LEU A 1 155 ? -10.625 35.094 19.516 1 97.44 155 LEU A C 1
ATOM 1252 O O . LEU A 1 155 ? -10.719 35.188 20.734 1 97.44 155 LEU A O 1
ATOM 1256 N N . GLY A 1 156 ? -10.102 36.031 18.797 1 97 156 GLY A N 1
ATOM 1257 C CA . GLY A 1 156 ? -9.758 37.312 19.344 1 97 156 GLY A CA 1
ATOM 1258 C C . GLY A 1 156 ? -8.5 37.312 20.188 1 97 156 GLY A C 1
ATOM 1259 O O . GLY A 1 156 ? -8.305 38.188 21.047 1 97 156 GLY A O 1
ATOM 1260 N N . VAL A 1 157 ? -7.711 36.312 20.016 1 97.56 157 VAL A N 1
ATOM 1261 C CA . VAL A 1 157 ? -6.469 36.219 20.781 1 97.56 157 VAL A CA 1
ATOM 1262 C C . VAL A 1 157 ? -5.312 35.906 19.828 1 97.56 157 VAL A C 1
ATOM 1264 O O . VAL A 1 157 ? -5.496 35.188 18.828 1 97.56 157 VAL A O 1
ATOM 1267 N N . CYS A 1 158 ? -4.164 36.469 20.141 1 98 158 CYS A N 1
ATOM 1268 C CA . CYS A 1 158 ? -2.979 36.156 19.344 1 98 158 CYS A CA 1
ATOM 1269 C C . CYS A 1 158 ? -2.289 34.906 19.828 1 98 158 CYS A C 1
ATOM 1271 O O . CYS A 1 158 ? -1.811 34.844 20.969 1 98 158 CYS A O 1
ATOM 1273 N N . PRO A 1 159 ? -2.184 33.844 19 1 97.69 159 PRO A N 1
ATOM 1274 C CA . PRO A 1 159 ? -1.553 32.594 19.438 1 97.69 159 PRO A CA 1
ATOM 1275 C C . PRO A 1 159 ? -0.046 32.719 19.641 1 97.69 159 PRO A C 1
ATOM 1277 O O . PRO A 1 159 ? 0.566 31.906 20.328 1 97.69 159 PRO A O 1
ATOM 1280 N N . LEU A 1 160 ? 0.589 33.75 19.031 1 97 160 LEU A N 1
ATOM 1281 C CA . LEU A 1 160 ? 2.041 33.875 19.078 1 97 160 LEU A CA 1
ATOM 1282 C C . LEU A 1 160 ? 2.467 34.75 20.266 1 97 160 LEU A C 1
ATOM 1284 O O . LEU A 1 160 ? 3.584 34.594 20.766 1 97 160 LEU A O 1
ATOM 1288 N N . GLU A 1 161 ? 1.569 35.625 20.734 1 96 161 GLU A N 1
ATOM 1289 C CA . GLU A 1 161 ? 1.971 36.594 21.75 1 96 161 GLU A CA 1
ATOM 1290 C C . GLU A 1 161 ? 1.109 36.469 23 1 96 161 GLU A C 1
ATOM 1292 O O . GLU A 1 161 ? 1.505 36.906 24.078 1 96 161 GLU A O 1
ATOM 1297 N N . GLY A 1 162 ? -0.04 35.906 22.828 1 96.25 162 GLY A N 1
ATOM 1298 C CA . GLY A 1 162 ? -0.937 35.781 23.953 1 96.25 162 GLY A CA 1
ATOM 1299 C C . GLY A 1 162 ? -0.357 34.969 25.094 1 96.25 162 GLY A C 1
ATOM 1300 O O . GLY A 1 162 ? 0.328 33.969 24.859 1 96.25 162 GLY A O 1
ATOM 1301 N N . THR A 1 163 ? -0.632 35.344 26.344 1 96.75 163 THR A N 1
ATOM 1302 C CA . THR A 1 163 ? -0.166 34.625 27.531 1 96.75 163 THR A CA 1
ATOM 1303 C C . THR A 1 163 ? -0.989 33.344 27.734 1 96.75 163 THR A C 1
ATOM 1305 O O . THR A 1 163 ? -2.078 33.219 27.188 1 96.75 163 THR A O 1
ATOM 1308 N N . MET A 1 164 ? -0.435 32.5 28.5 1 96.94 164 MET A N 1
ATOM 1309 C CA . MET A 1 164 ? -1.171 31.297 28.875 1 96.94 164 MET A CA 1
ATOM 1310 C C . MET A 1 164 ? -2.523 31.641 29.484 1 96.94 164 MET A C 1
ATOM 1312 O O . MET A 1 164 ? -3.527 30.984 29.203 1 96.94 164 MET A O 1
ATOM 1316 N N . GLU A 1 165 ? -2.488 32.688 30.281 1 96.75 165 GLU A N 1
ATOM 1317 C CA . GLU A 1 165 ? -3.719 33.125 30.953 1 96.75 165 GLU A CA 1
ATOM 1318 C C . GLU A 1 165 ? -4.75 33.594 29.938 1 96.75 165 GLU A C 1
ATOM 1320 O O . GLU A 1 165 ? -5.938 33.312 30.062 1 96.75 165 GLU A O 1
ATOM 1325 N N . GLN A 1 166 ? -4.352 34.344 28.984 1 97.44 166 GLN A N 1
ATOM 1326 C CA . GLN A 1 166 ? -5.246 34.844 27.938 1 97.44 166 GLN A CA 1
ATOM 1327 C C . GLN A 1 166 ? -5.816 33.688 27.125 1 97.44 166 GLN A C 1
ATOM 1329 O O . GLN A 1 166 ? -7.008 33.656 26.812 1 97.44 166 GLN A O 1
ATOM 1334 N N . LEU A 1 167 ? -4.961 32.719 26.75 1 97.75 167 LEU A N 1
ATOM 1335 C CA . LEU A 1 167 ? -5.387 31.562 26 1 97.75 167 LEU A CA 1
ATOM 1336 C C . LEU A 1 167 ? -6.398 30.734 26.781 1 97.75 167 LEU A C 1
ATOM 1338 O O . LEU A 1 167 ? -7.418 30.312 26.234 1 97.75 167 LEU A O 1
ATOM 1342 N N . LYS A 1 168 ? -6.102 30.547 28.062 1 97.62 168 LYS A N 1
ATOM 1343 C CA . LYS A 1 168 ? -7.027 29.812 28.922 1 97.62 168 LYS A CA 1
ATOM 1344 C C . LYS A 1 168 ? -8.352 30.547 29.062 1 97.62 168 LYS A C 1
ATOM 1346 O O . LYS A 1 168 ? -9.414 29.922 29.156 1 97.62 168 LYS A O 1
ATOM 1351 N N . GLY A 1 169 ? -8.273 31.875 29.172 1 97.12 169 GLY A N 1
ATOM 1352 C CA . GLY A 1 169 ? -9.484 32.688 29.203 1 97.12 169 GLY A CA 1
ATOM 1353 C C . GLY A 1 169 ? -10.398 32.438 28.016 1 97.12 169 GLY A C 1
ATOM 1354 O O . GLY A 1 169 ? -11.609 32.312 28.172 1 97.12 169 GLY A O 1
ATOM 1355 N N . VAL A 1 170 ? -9.812 32.406 26.828 1 97.12 170 VAL A N 1
ATOM 1356 C CA . VAL A 1 170 ? -10.57 32.125 25.609 1 97.12 170 VAL A CA 1
ATOM 1357 C C . VAL A 1 170 ? -11.156 30.703 25.672 1 97.12 170 VAL A C 1
ATOM 1359 O O . VAL A 1 170 ? -12.312 30.484 25.297 1 97.12 170 VAL A O 1
ATOM 1362 N N . ALA A 1 171 ? -10.375 29.688 26.141 1 97.31 171 ALA A N 1
ATOM 1363 C CA . ALA A 1 171 ? -10.844 28.312 26.266 1 97.31 171 ALA A CA 1
ATOM 1364 C C . ALA A 1 171 ? -12.07 28.234 27.172 1 97.31 171 ALA A C 1
ATOM 1366 O O . ALA A 1 171 ? -12.992 27.469 26.906 1 97.31 171 ALA A O 1
ATOM 1367 N N . ARG A 1 172 ? -12.094 29.062 28.234 1 96.38 172 ARG A N 1
ATOM 1368 C CA . ARG A 1 172 ? -13.227 29.094 29.156 1 96.38 172 ARG A CA 1
ATOM 1369 C C . ARG A 1 172 ? -14.492 29.562 28.453 1 96.38 172 ARG A C 1
ATOM 1371 O O . ARG A 1 172 ? -15.586 29.047 28.719 1 96.38 172 ARG A O 1
ATOM 1378 N N . THR A 1 173 ? -14.336 30.5 27.609 1 95.69 173 THR A N 1
ATOM 1379 C CA . THR A 1 173 ? -15.492 31.016 26.875 1 95.69 173 THR A CA 1
ATOM 1380 C C . THR A 1 173 ? -16.031 29.953 25.922 1 95.69 173 THR A C 1
ATOM 1382 O O . THR A 1 173 ? -17.188 30.016 25.516 1 95.69 173 THR A O 1
ATOM 1385 N N . LEU A 1 174 ? -15.227 28.984 25.547 1 95.62 174 LEU A N 1
ATOM 1386 C CA . LEU A 1 174 ? -15.617 27.906 24.641 1 95.62 174 LEU A CA 1
ATOM 1387 C C . LEU A 1 174 ? -16.141 26.703 25.422 1 95.62 174 LEU A C 1
ATOM 1389 O O . LEU A 1 174 ? -16.422 25.656 24.844 1 95.62 174 LEU A O 1
ATOM 1393 N N . GLY A 1 175 ? -16.156 26.844 26.781 1 95.5 175 GLY A N 1
ATOM 1394 C CA . GLY A 1 175 ? -16.641 25.75 27.609 1 95.5 175 GLY A CA 1
ATOM 1395 C C . GLY A 1 175 ? -15.594 24.672 27.844 1 95.5 175 GLY A C 1
ATOM 1396 O O . GLY A 1 175 ? -15.93 23.516 28.094 1 95.5 175 GLY A O 1
ATOM 1397 N N . LEU A 1 176 ? -14.258 25.016 27.734 1 95.81 176 LEU A N 1
ATOM 1398 C CA . LEU A 1 176 ? -13.195 24.031 27.812 1 95.81 176 LEU A CA 1
ATOM 1399 C C . LEU A 1 176 ? -12.344 24.219 29.062 1 95.81 176 LEU A C 1
ATOM 1401 O O . LEU A 1 176 ? -11.156 23.906 29.062 1 95.81 176 LEU A O 1
ATOM 1405 N N . ALA A 1 177 ? -12.883 24.797 30.047 1 94.12 177 ALA A N 1
ATOM 1406 C CA . ALA A 1 177 ? -12.141 25.141 31.266 1 94.12 177 ALA A CA 1
ATOM 1407 C C . ALA A 1 177 ? -11.523 23.891 31.891 1 94.12 177 ALA A C 1
ATOM 1409 O O . ALA A 1 177 ? -10.375 23.922 32.312 1 94.12 177 ALA A O 1
ATOM 1410 N N . ASP A 1 178 ? -12.25 22.844 31.938 1 94.25 178 ASP A N 1
ATOM 1411 C CA . ASP A 1 178 ? -11.82 21.625 32.625 1 94.25 178 ASP A CA 1
ATOM 1412 C C . ASP A 1 178 ? -10.531 21.078 32 1 94.25 178 ASP A C 1
ATOM 1414 O O . ASP A 1 178 ? -9.68 20.547 32.719 1 94.25 178 ASP A O 1
ATOM 1418 N N . ILE A 1 179 ? -10.375 21.219 30.719 1 91.81 179 ILE A N 1
ATOM 1419 C CA . ILE A 1 179 ? -9.211 20.703 30 1 91.81 179 ILE A CA 1
ATOM 1420 C C . ILE A 1 179 ? -8.109 21.766 29.969 1 91.81 179 ILE A C 1
ATOM 1422 O O . ILE A 1 179 ? -6.93 21.453 30.125 1 91.81 179 ILE A O 1
ATOM 1426 N N . ALA A 1 180 ? -8.508 22.969 29.797 1 94.19 180 ALA A N 1
ATOM 1427 C CA . ALA A 1 180 ? -7.562 24.047 29.547 1 94.19 180 ALA A CA 1
ATOM 1428 C C . ALA A 1 180 ? -6.902 24.516 30.828 1 94.19 180 ALA A C 1
ATOM 1430 O O . ALA A 1 180 ? -5.719 24.859 30.844 1 94.19 180 ALA A O 1
ATOM 1431 N N . ASP A 1 181 ? -7.574 24.5 31.922 1 94.94 181 ASP A N 1
ATOM 1432 C CA . ASP A 1 181 ? -7.051 25.062 33.156 1 94.94 181 ASP A CA 1
ATOM 1433 C C . ASP A 1 181 ? -5.855 24.281 33.656 1 94.94 181 ASP A C 1
ATOM 1435 O O . ASP A 1 181 ? -4.84 24.859 34.062 1 94.94 181 ASP A O 1
ATOM 1439 N N . PRO A 1 182 ? -6.012 23.016 33.625 1 94.19 182 PRO A N 1
ATOM 1440 C CA . PRO A 1 182 ? -4.863 22.266 34.156 1 94.19 182 PRO A CA 1
ATOM 1441 C C . PRO A 1 182 ? -3.74 22.141 33.125 1 94.19 182 PRO A C 1
ATOM 1443 O O . PRO A 1 182 ? -2.635 21.703 33.469 1 94.19 182 PRO A O 1
ATOM 1446 N N . GLU A 1 183 ? -3.99 22.453 31.859 1 92.88 183 GLU A N 1
ATOM 1447 C CA . GLU A 1 183 ? -2.992 22.312 30.797 1 92.88 183 GLU A CA 1
ATOM 1448 C C . GLU A 1 183 ? -1.825 23.266 31 1 92.88 183 GLU A C 1
ATOM 1450 O O . GLU A 1 183 ? -2.031 24.469 31.203 1 92.88 183 GLU A O 1
ATOM 1455 N N . GLN A 1 184 ? -0.535 22.688 30.969 1 91.31 184 GLN A N 1
ATOM 1456 C CA . GLN A 1 184 ? 0.641 23.516 31.219 1 91.31 184 GLN A CA 1
ATOM 1457 C C . GLN A 1 184 ? 1.462 23.703 29.953 1 91.31 184 GLN A C 1
ATOM 1459 O O . GLN A 1 184 ? 2.32 24.594 29.875 1 91.31 184 GLN A O 1
ATOM 1464 N N . ASP A 1 185 ? 1.169 22.922 28.953 1 90.38 185 ASP A N 1
ATOM 1465 C CA . ASP A 1 185 ? 1.893 23 27.688 1 90.38 185 ASP A CA 1
ATOM 1466 C C . ASP A 1 185 ? 1.192 23.953 26.703 1 90.38 185 ASP A C 1
ATOM 1468 O O . ASP A 1 185 ? 0.035 23.734 26.344 1 90.38 185 ASP A O 1
ATOM 1472 N N . ARG A 1 186 ? 1.88 24.969 26.266 1 93.94 186 ARG A N 1
ATOM 1473 C CA . ARG A 1 186 ? 1.312 26.016 25.422 1 93.94 186 ARG A CA 1
ATOM 1474 C C . ARG A 1 186 ? 0.832 25.438 24.094 1 93.94 186 ARG A C 1
ATOM 1476 O O . ARG A 1 186 ? -0.256 25.781 23.625 1 93.94 186 ARG A O 1
ATOM 1483 N N . ASP A 1 187 ? 1.646 24.609 23.438 1 92.19 187 ASP A N 1
ATOM 1484 C CA . ASP A 1 187 ? 1.288 24.047 22.125 1 92.19 187 ASP A CA 1
ATOM 1485 C C . ASP A 1 187 ? 0.032 23.188 22.234 1 92.19 187 ASP A C 1
ATOM 1487 O O . ASP A 1 187 ? -0.801 23.188 21.328 1 92.19 187 ASP A O 1
ATOM 1491 N N . THR A 1 188 ? -0.065 22.422 23.312 1 91.19 188 THR A N 1
ATOM 1492 C CA . THR A 1 188 ? -1.262 21.609 23.531 1 91.19 188 THR A CA 1
ATOM 1493 C C . THR A 1 188 ? -2.5 22.5 23.641 1 91.19 188 THR A C 1
ATOM 1495 O O . THR A 1 188 ? -3.547 22.188 23.078 1 91.19 188 THR A O 1
ATOM 1498 N N . LEU A 1 189 ? -2.361 23.531 24.406 1 95.25 189 LEU A N 1
ATOM 1499 C CA . LEU A 1 189 ? -3.465 24.469 24.562 1 95.25 189 LEU A CA 1
ATOM 1500 C C . LEU A 1 189 ? -3.832 25.094 23.219 1 95.25 189 LEU A C 1
ATOM 1502 O O . LEU A 1 189 ? -5.016 25.234 22.906 1 95.25 189 LEU A O 1
ATOM 1506 N N . LEU A 1 190 ? -2.861 25.5 22.422 1 96.44 190 LEU A N 1
ATOM 1507 C CA . LEU A 1 190 ? -3.094 26.078 21.109 1 96.44 190 LEU A CA 1
ATOM 1508 C C . LEU A 1 190 ? -3.805 25.094 20.188 1 96.44 190 LEU A C 1
ATOM 1510 O O . LEU A 1 190 ? -4.703 25.469 19.438 1 96.44 190 LEU A O 1
ATOM 1514 N N . GLN A 1 191 ? -3.35 23.891 20.25 1 93.81 191 GLN A N 1
ATOM 1515 C CA . GLN A 1 191 ? -3.982 22.844 19.453 1 93.81 191 GLN A CA 1
ATOM 1516 C C . GLN A 1 191 ? -5.453 22.688 19.828 1 93.81 191 GLN A C 1
ATOM 1518 O O . GLN A 1 191 ? -6.312 22.547 18.953 1 93.81 191 GLN A O 1
ATOM 1523 N N . LEU A 1 192 ? -5.711 22.641 21.109 1 94.62 192 LEU A N 1
ATOM 1524 C CA . LEU A 1 192 ? -7.078 22.531 21.594 1 94.62 192 LEU A CA 1
ATOM 1525 C C . LEU A 1 192 ? -7.93 23.688 21.078 1 94.62 192 LEU A C 1
ATOM 1527 O O . LEU A 1 192 ? -9.023 23.469 20.562 1 94.62 192 LEU A O 1
ATOM 1531 N N . LEU A 1 193 ? -7.445 24.922 21.25 1 96.88 193 LEU A N 1
ATOM 1532 C CA . LEU A 1 193 ? -8.172 26.125 20.828 1 96.88 193 LEU A CA 1
ATOM 1533 C C . LEU A 1 193 ? -8.406 26.109 19.312 1 96.88 193 LEU A C 1
ATOM 1535 O O . LEU A 1 193 ? -9.492 26.484 18.859 1 96.88 193 LEU A O 1
ATOM 1539 N N . PHE A 1 194 ? -7.398 25.719 18.609 1 97 194 PHE A N 1
ATOM 1540 C CA . PHE A 1 194 ? -7.535 25.672 17.156 1 97 194 PHE A CA 1
ATOM 1541 C C . PHE A 1 194 ? -8.602 24.672 16.75 1 97 194 PHE A C 1
ATOM 1543 O O . PHE A 1 194 ? -9.469 24.969 15.922 1 97 194 PHE A O 1
ATOM 1550 N N . SER A 1 195 ? -8.516 23.484 17.25 1 94.94 195 SER A N 1
ATOM 1551 C CA . SER A 1 195 ? -9.414 22.391 16.906 1 94.94 195 SER A CA 1
ATOM 1552 C C . SER A 1 195 ? -10.859 22.734 17.281 1 94.94 195 SER A C 1
ATOM 1554 O O . SER A 1 195 ? -11.781 22.453 16.516 1 94.94 195 SER A O 1
ATOM 1556 N N . MET A 1 196 ? -11.078 23.406 18.406 1 94.31 196 MET A N 1
ATOM 1557 C CA . MET A 1 196 ? -12.422 23.609 18.922 1 94.31 196 MET A CA 1
ATOM 1558 C C . MET A 1 196 ? -12.969 24.969 18.5 1 94.31 196 MET A C 1
ATOM 1560 O O . MET A 1 196 ? -14.188 25.156 18.438 1 94.31 196 MET A O 1
ATOM 1564 N N . GLY A 1 197 ? -12.102 25.875 18.25 1 95.88 197 GLY A N 1
ATOM 1565 C CA . GLY A 1 197 ? -12.57 27.234 18.062 1 95.88 197 GLY A CA 1
ATOM 1566 C C . GLY A 1 197 ? -12.328 27.75 16.656 1 95.88 197 GLY A C 1
ATOM 1567 O O . GLY A 1 197 ? -12.977 28.719 16.219 1 95.88 197 GLY A O 1
ATOM 1568 N N . VAL A 1 198 ? -11.422 27.172 15.914 1 97.12 198 VAL A N 1
ATOM 1569 C CA . VAL A 1 198 ? -11.023 27.766 14.641 1 97.12 198 VAL A CA 1
ATOM 1570 C C . VAL A 1 198 ? -11.398 26.828 13.492 1 97.12 198 VAL A C 1
ATOM 1572 O O . VAL A 1 198 ? -12.047 27.234 12.531 1 97.12 198 VAL A O 1
ATOM 1575 N N . GLU A 1 199 ? -11.055 25.531 13.578 1 95.62 199 GLU A N 1
ATOM 1576 C CA . GLU A 1 199 ? -11.117 24.547 12.492 1 95.62 199 GLU A CA 1
ATOM 1577 C C . GLU A 1 199 ? -12.508 24.5 11.867 1 95.62 199 GLU A C 1
ATOM 1579 O O . GLU A 1 199 ? -12.641 24.438 10.648 1 95.62 199 GLU A O 1
ATOM 1584 N N . ASN A 1 200 ? -13.547 24.578 12.695 1 93.31 200 ASN A N 1
ATOM 1585 C CA . ASN A 1 200 ? -14.914 24.406 12.203 1 93.31 200 ASN A CA 1
ATOM 1586 C C . ASN A 1 200 ? -15.461 25.703 11.625 1 93.31 200 ASN A C 1
ATOM 1588 O O . ASN A 1 200 ? -16.562 25.719 11.062 1 93.31 200 ASN A O 1
ATOM 1592 N N . LYS A 1 201 ? -14.727 26.734 11.719 1 96.5 201 LYS A N 1
ATOM 1593 C CA . LYS A 1 201 ? -15.211 28.031 11.266 1 96.5 201 LYS A CA 1
ATOM 1594 C C . LYS A 1 201 ? -14.562 28.438 9.945 1 96.5 201 LYS A C 1
ATOM 1596 O O . LYS A 1 201 ? -15.094 29.281 9.211 1 96.5 201 LYS A O 1
ATOM 1601 N N . ILE A 1 202 ? -13.492 27.875 9.633 1 97.06 202 ILE A N 1
ATOM 1602 C CA . ILE A 1 202 ? -12.781 28.234 8.414 1 97.06 202 ILE A CA 1
ATOM 1603 C C . ILE A 1 202 ? -13.047 27.203 7.328 1 97.06 202 ILE A C 1
ATOM 1605 O O . ILE A 1 202 ? -13.461 26.078 7.621 1 97.06 202 ILE A O 1
ATOM 1609 N N . GLY A 1 203 ? -12.836 27.625 6.004 1 97.38 203 GLY A N 1
ATOM 1610 C CA . GLY A 1 203 ? -12.898 26.703 4.891 1 97.38 203 GLY A CA 1
ATOM 1611 C C . GLY A 1 203 ? -14.281 26.094 4.695 1 97.38 203 GLY A C 1
ATOM 1612 O O . GLY A 1 203 ? -14.398 24.906 4.375 1 97.38 203 GLY A O 1
ATOM 1613 N N . GLN A 1 204 ? -15.352 26.828 4.879 1 96.62 204 GLN A N 1
ATOM 1614 C CA . GLN A 1 204 ? -16.703 26.281 4.809 1 96.62 204 GLN A CA 1
ATOM 1615 C C . GLN A 1 204 ? -17.234 26.281 3.375 1 96.62 204 GLN A C 1
ATOM 1617 O O . GLN A 1 204 ? -17.969 25.391 2.979 1 96.62 204 GLN A O 1
ATOM 1622 N N . GLN A 1 205 ? -16.891 27.266 2.596 1 96.88 205 GLN A N 1
ATOM 1623 C CA . GLN A 1 205 ? -17.375 27.391 1.228 1 96.88 205 GLN A CA 1
ATOM 1624 C C . GLN A 1 205 ? -16.344 26.875 0.226 1 96.88 205 GLN A C 1
ATOM 1626 O O . GLN A 1 205 ? -16.703 26.234 -0.76 1 96.88 205 GLN A O 1
ATOM 1631 N N . VAL A 1 206 ? -15.133 27.234 0.45 1 98.19 206 VAL A N 1
ATOM 1632 C CA . VAL A 1 206 ? -13.961 26.766 -0.288 1 98.19 206 VAL A CA 1
ATOM 1633 C C . VAL A 1 206 ? -12.875 26.312 0.689 1 98.19 206 VAL A C 1
ATOM 1635 O O . VAL A 1 206 ? -12.898 26.688 1.864 1 98.19 206 VAL A O 1
ATOM 1638 N N . PRO A 1 207 ? -11.93 25.484 0.253 1 98.62 207 PRO A N 1
ATOM 1639 C CA . PRO A 1 207 ? -10.852 25.094 1.162 1 98.62 207 PRO A CA 1
ATOM 1640 C C . PRO A 1 207 ? -10.078 26.297 1.705 1 98.62 207 PRO A C 1
ATOM 1642 O O . PRO A 1 207 ? -10.039 27.344 1.066 1 98.62 207 PRO A O 1
ATOM 1645 N N . ALA A 1 208 ? -9.5 26.094 2.861 1 98.75 208 ALA A N 1
ATOM 1646 C CA . ALA A 1 208 ? -8.672 27.125 3.48 1 98.75 208 ALA A CA 1
ATOM 1647 C C . ALA A 1 208 ? -7.273 26.594 3.777 1 98.75 208 ALA A C 1
ATOM 1649 O O . ALA A 1 208 ? -7.117 25.594 4.492 1 98.75 208 ALA A O 1
ATOM 1650 N N . PHE A 1 209 ? -6.324 27.25 3.207 1 98.81 209 PHE A N 1
ATOM 1651 C CA . PHE A 1 209 ? -4.938 27.016 3.594 1 98.81 209 PHE A CA 1
ATOM 1652 C C . PHE A 1 209 ? -4.566 27.859 4.812 1 98.81 209 PHE A C 1
ATOM 1654 O O . PHE A 1 209 ? -4.711 29.078 4.801 1 98.81 209 PHE A O 1
ATOM 1661 N N . VAL A 1 210 ? -4.113 27.219 5.871 1 98.62 210 VAL A N 1
ATOM 1662 C CA . VAL A 1 210 ? -3.564 27.891 7.043 1 98.62 210 VAL A CA 1
ATOM 1663 C C . VAL A 1 210 ? -2.051 27.688 7.094 1 98.62 210 VAL A C 1
ATOM 1665 O O . VAL A 1 210 ? -1.571 26.547 7.137 1 98.62 210 VAL A O 1
ATOM 1668 N N . TYR A 1 211 ? -1.328 28.797 7.047 1 98.31 211 TYR A N 1
ATOM 1669 C CA . TYR A 1 211 ? 0.123 28.672 6.98 1 98.31 211 TYR A CA 1
ATOM 1670 C C . TYR A 1 211 ? 0.79 29.438 8.117 1 98.31 211 TYR A C 1
ATOM 1672 O O . TYR A 1 211 ? 0.11 30.078 8.93 1 98.31 211 TYR A O 1
ATOM 1680 N N . ASP A 1 212 ? 2.084 29.219 8.289 1 97.56 212 ASP A N 1
ATOM 1681 C CA . ASP A 1 212 ? 2.895 29.906 9.297 1 97.56 212 ASP A CA 1
ATOM 1682 C C . ASP A 1 212 ? 2.49 29.5 10.711 1 97.56 212 ASP A C 1
ATOM 1684 O O . ASP A 1 212 ? 2.213 30.344 11.555 1 97.56 212 ASP A O 1
ATOM 1688 N N . PHE A 1 213 ? 2.527 28.188 10.922 1 97.44 213 PHE A N 1
ATOM 1689 C CA . PHE A 1 213 ? 2.277 27.656 12.25 1 97.44 213 PHE A CA 1
ATOM 1690 C C . PHE A 1 213 ? 3.408 28.016 13.203 1 97.44 213 PHE A C 1
ATOM 1692 O O . PHE A 1 213 ? 4.531 28.281 12.766 1 97.44 213 PHE A O 1
ATOM 1699 N N . PRO A 1 214 ? 3.051 28.047 14.508 1 96.25 214 PRO A N 1
ATOM 1700 C CA . PRO A 1 214 ? 4.133 28.281 15.469 1 96.25 214 PRO A CA 1
ATOM 1701 C C . PRO A 1 214 ? 5.332 27.359 15.242 1 96.25 214 PRO A C 1
ATOM 1703 O O . PRO A 1 214 ? 5.164 26.172 14.977 1 96.25 214 PRO A O 1
ATOM 1706 N N . ALA A 1 215 ? 6.547 27.875 15.352 1 92.94 215 ALA A N 1
ATOM 1707 C CA . ALA A 1 215 ? 7.781 27.125 15.109 1 92.94 215 ALA A CA 1
ATOM 1708 C C . ALA A 1 215 ? 7.855 25.891 15.992 1 92.94 215 ALA A C 1
ATOM 1710 O O . ALA A 1 215 ? 8.375 24.844 15.578 1 92.94 215 ALA A O 1
ATOM 1711 N N . SER A 1 216 ? 7.305 25.953 17.141 1 88.75 216 SER A N 1
ATOM 1712 C CA . SER A 1 216 ? 7.348 24.875 18.125 1 88.75 216 SER A CA 1
ATOM 1713 C C . SER A 1 216 ? 6.48 23.688 17.688 1 88.75 216 SER A C 1
ATOM 1715 O O . SER A 1 216 ? 6.609 22.594 18.219 1 88.75 216 SER A O 1
ATOM 1717 N N . GLN A 1 217 ? 5.652 23.906 16.672 1 87.06 217 GLN A N 1
ATOM 1718 C CA . GLN A 1 217 ? 4.734 22.875 16.203 1 87.06 217 GLN A CA 1
ATOM 1719 C C . GLN A 1 217 ? 5.168 22.344 14.836 1 87.06 217 GLN A C 1
ATOM 1721 O O . GLN A 1 217 ? 4.355 21.781 14.094 1 87.06 217 GLN A O 1
ATOM 1726 N N . ALA A 1 218 ? 6.426 22.5 14.492 1 84.38 218 ALA A N 1
ATOM 1727 C CA . ALA A 1 218 ? 6.836 22.172 13.133 1 84.38 218 ALA A CA 1
ATOM 1728 C C . ALA A 1 218 ? 8.18 21.453 13.125 1 84.38 218 ALA A C 1
ATOM 1730 O O . ALA A 1 218 ? 9.18 22 12.656 1 84.38 218 ALA A O 1
ATOM 1731 N N . ALA A 1 219 ? 8.188 20.156 13.383 1 77.94 219 ALA A N 1
ATOM 1732 C CA . ALA A 1 219 ? 9.406 19.375 13.547 1 77.94 219 ALA A CA 1
ATOM 1733 C C . ALA A 1 219 ? 10.109 19.172 12.203 1 77.94 219 ALA A C 1
ATOM 1735 O O . ALA A 1 219 ? 11.328 18.969 12.156 1 77.94 219 ALA A O 1
ATOM 1736 N N . LEU A 1 220 ? 9.367 19.344 11.102 1 83.69 220 LEU A N 1
ATOM 1737 C CA . LEU A 1 220 ? 9.922 18.938 9.812 1 83.69 220 LEU A CA 1
ATOM 1738 C C . LEU A 1 220 ? 10.008 20.125 8.867 1 83.69 220 LEU A C 1
ATOM 1740 O O . LEU A 1 220 ? 10.32 19.969 7.68 1 83.69 220 LEU A O 1
ATOM 1744 N N . ALA A 1 221 ? 9.734 21.297 9.375 1 91.94 221 ALA A N 1
ATOM 1745 C CA . ALA A 1 221 ? 9.633 22.469 8.5 1 91.94 221 ALA A CA 1
ATOM 1746 C C . ALA A 1 221 ? 10.758 23.469 8.781 1 91.94 221 ALA A C 1
ATOM 1748 O O . ALA A 1 221 ? 11.273 23.516 9.898 1 91.94 221 ALA A O 1
ATOM 1749 N N . GLN A 1 222 ? 11.047 24.25 7.816 1 93.25 222 GLN A N 1
ATOM 1750 C CA . GLN A 1 222 ? 11.953 25.375 7.988 1 93.25 222 GLN A CA 1
ATOM 1751 C C . GLN A 1 222 ? 11.312 26.469 8.828 1 93.25 222 GLN A C 1
ATOM 1753 O O . GLN A 1 222 ? 10.117 26.734 8.703 1 93.25 222 GLN A O 1
ATOM 1758 N N . ILE A 1 223 ? 12.195 27.062 9.617 1 93 223 ILE A N 1
ATOM 1759 C CA . ILE A 1 223 ? 11.75 28.266 10.312 1 93 223 ILE A CA 1
ATOM 1760 C C . ILE A 1 223 ? 11.641 29.422 9.32 1 93 223 ILE A C 1
ATOM 1762 O O . ILE A 1 223 ? 12.492 29.578 8.438 1 93 223 ILE A O 1
ATOM 1766 N N . ASN A 1 224 ? 10.586 30.172 9.461 1 94.44 224 ASN A N 1
ATOM 1767 C CA . ASN A 1 224 ? 10.43 31.328 8.586 1 94.44 224 ASN A CA 1
ATOM 1768 C C . ASN A 1 224 ? 11.594 32.312 8.75 1 94.44 224 ASN A C 1
ATOM 1770 O O . ASN A 1 224 ? 11.891 32.75 9.859 1 94.44 224 ASN A O 1
ATOM 1774 N N . PRO A 1 225 ? 12.227 32.625 7.703 1 91.94 225 PRO A N 1
ATOM 1775 C CA . PRO A 1 225 ? 13.43 33.438 7.816 1 91.94 225 PRO A CA 1
ATOM 1776 C C . PRO A 1 225 ? 13.109 34.875 8.227 1 91.94 225 PRO A C 1
ATOM 1778 O O . PRO A 1 225 ? 13.969 35.594 8.766 1 91.94 225 PRO A O 1
ATOM 1781 N N . THR A 1 226 ? 11.922 35.344 8.023 1 94.5 226 THR A N 1
ATOM 1782 C CA . THR A 1 226 ? 11.555 36.719 8.312 1 94.5 226 THR A CA 1
ATOM 1783 C C . THR A 1 226 ? 10.875 36.812 9.68 1 94.5 226 THR A C 1
ATOM 1785 O O . THR A 1 226 ? 10.812 37.906 10.266 1 94.5 226 THR A O 1
ATOM 1788 N N . ASP A 1 227 ? 10.273 35.781 10.125 1 95.5 227 ASP A N 1
ATOM 1789 C CA . ASP A 1 227 ? 9.602 35.719 11.414 1 95.5 227 ASP A CA 1
ATOM 1790 C C . ASP A 1 227 ? 9.898 34.375 12.109 1 95.5 227 ASP A C 1
ATOM 1792 O O . ASP A 1 227 ? 9.188 33.406 11.898 1 95.5 227 ASP A O 1
ATOM 1796 N N . ASN A 1 228 ? 10.781 34.312 13.062 1 94.5 228 ASN A N 1
ATOM 1797 C CA . ASN A 1 228 ? 11.289 33.062 13.656 1 94.5 228 ASN A CA 1
ATOM 1798 C C . ASN A 1 228 ? 10.266 32.438 14.602 1 94.5 228 ASN A C 1
ATOM 1800 O O . ASN A 1 228 ? 10.453 31.312 15.07 1 94.5 228 ASN A O 1
ATOM 1804 N N . ARG A 1 229 ? 9.195 33.156 14.867 1 94.75 229 ARG A N 1
ATOM 1805 C CA . ARG A 1 229 ? 8.148 32.625 15.727 1 94.75 229 ARG A CA 1
ATOM 1806 C C . ARG A 1 229 ? 7.359 31.531 15.008 1 94.75 229 ARG A C 1
ATOM 1808 O O . ARG A 1 229 ? 6.707 30.703 15.648 1 94.75 229 ARG A O 1
ATOM 1815 N N . VAL A 1 230 ? 7.434 31.547 13.664 1 97.31 230 VAL A N 1
ATOM 1816 C CA . VAL A 1 230 ? 6.609 30.625 12.898 1 97.31 230 VAL A CA 1
ATOM 1817 C C . VAL A 1 230 ? 7.492 29.812 11.953 1 97.31 230 VAL A C 1
ATOM 1819 O O . VAL A 1 230 ? 8.648 30.172 11.711 1 97.31 230 VAL A O 1
ATOM 1822 N N . ALA A 1 231 ? 6.965 28.688 11.539 1 96.5 231 ALA A N 1
ATOM 1823 C CA . ALA A 1 231 ? 7.617 27.812 10.57 1 96.5 231 ALA A CA 1
ATOM 1824 C C . ALA A 1 231 ? 6.871 27.828 9.242 1 96.5 231 ALA A C 1
ATOM 1826 O O . ALA A 1 231 ? 5.691 28.188 9.18 1 96.5 231 ALA A O 1
ATOM 1827 N N . GLU A 1 232 ? 7.578 27.5 8.188 1 97.62 232 GLU A N 1
ATOM 1828 C CA . GLU A 1 232 ? 6.996 27.406 6.848 1 97.62 232 GLU A CA 1
ATOM 1829 C C . GLU A 1 232 ? 6.227 26.094 6.668 1 97.62 232 GLU A C 1
ATOM 1831 O O . GLU A 1 232 ? 6.602 25.25 5.852 1 97.62 232 GLU A O 1
ATOM 1836 N N . ARG A 1 233 ? 5.207 25.969 7.43 1 97.81 233 ARG A N 1
ATOM 1837 C CA . ARG A 1 233 ? 4.266 24.859 7.484 1 97.81 233 ARG A CA 1
ATOM 1838 C C . ARG A 1 233 ? 2.854 25.312 7.133 1 97.81 233 ARG A C 1
ATOM 1840 O O . ARG A 1 233 ? 2.477 26.453 7.414 1 97.81 233 ARG A O 1
ATOM 1847 N N . PHE A 1 234 ? 2.096 24.484 6.469 1 98.38 234 PHE A N 1
ATOM 1848 C CA . PHE A 1 234 ? 0.694 24.812 6.227 1 98.38 234 PHE A CA 1
ATOM 1849 C C . PHE A 1 234 ? -0.176 23.562 6.367 1 98.38 234 PHE A C 1
ATOM 1851 O O . PHE A 1 234 ? 0.318 22.438 6.27 1 98.38 234 PHE A O 1
ATOM 1858 N N . GLU A 1 235 ? -1.43 23.766 6.699 1 98.31 235 GLU A N 1
ATOM 1859 C CA . GLU A 1 235 ? -2.486 22.75 6.672 1 98.31 235 GLU A CA 1
ATOM 1860 C C . GLU A 1 235 ? -3.66 23.219 5.809 1 98.31 235 GLU A C 1
ATOM 1862 O O . GLU A 1 235 ? -3.793 24.406 5.516 1 98.31 235 GLU A O 1
ATOM 1867 N N . VAL A 1 236 ? -4.398 22.266 5.395 1 98.69 236 VAL A N 1
ATOM 1868 C CA . VAL A 1 236 ? -5.566 22.578 4.57 1 98.69 236 VAL A CA 1
ATOM 1869 C C . VAL A 1 236 ? -6.828 22.047 5.246 1 98.69 236 VAL A C 1
ATOM 1871 O O . VAL A 1 236 ? -6.871 20.891 5.676 1 98.69 236 VAL A O 1
ATOM 1874 N N . TYR A 1 237 ? -7.832 22.922 5.285 1 98.19 237 TYR A N 1
ATOM 1875 C CA . TYR A 1 237 ? -9.102 22.562 5.898 1 98.19 237 TYR A CA 1
ATOM 1876 C C . TYR A 1 237 ? -10.258 22.781 4.93 1 98.19 237 TYR A C 1
ATOM 1878 O O . TYR A 1 237 ? -10.273 23.766 4.18 1 98.19 237 TYR A O 1
ATOM 1886 N N . PHE A 1 238 ? -11.234 21.938 4.926 1 97.88 238 PHE A N 1
ATOM 1887 C CA . PHE A 1 238 ? -12.453 22.094 4.152 1 97.88 238 PHE A CA 1
ATOM 1888 C C . PHE A 1 238 ? -13.633 21.438 4.867 1 97.88 238 PHE A C 1
ATOM 1890 O O . PHE A 1 238 ? -13.586 20.266 5.207 1 97.88 238 PHE A O 1
ATOM 1897 N N . LYS A 1 239 ? -14.672 22.25 5.176 1 95.81 239 LYS A N 1
ATOM 1898 C CA . LYS A 1 239 ? -15.914 21.797 5.805 1 95.81 239 LYS A CA 1
ATOM 1899 C C . LYS A 1 239 ? -15.633 21.062 7.109 1 95.81 239 LYS A C 1
ATOM 1901 O O . LYS A 1 239 ? -16.156 19.969 7.34 1 95.81 239 LYS A O 1
ATOM 1906 N N . GLY A 1 240 ? -14.656 21.609 7.875 1 92.94 240 GLY A N 1
ATOM 1907 C CA . GLY A 1 240 ? -14.375 21.125 9.219 1 92.94 240 GLY A CA 1
ATOM 1908 C C . GLY A 1 240 ? -13.43 19.938 9.234 1 92.94 240 GLY A C 1
ATOM 1909 O O . GLY A 1 240 ? -13.203 19.328 10.281 1 92.94 240 GLY A O 1
ATOM 1910 N N . ILE A 1 241 ? -12.844 19.609 8.094 1 95.12 241 ILE A N 1
ATOM 1911 C CA . ILE A 1 241 ? -11.961 18.453 7.988 1 95.12 241 ILE A CA 1
ATOM 1912 C C . ILE A 1 241 ? -10.562 18.906 7.562 1 95.12 241 ILE A C 1
ATOM 1914 O O . ILE A 1 241 ? -10.414 19.672 6.609 1 95.12 241 ILE A O 1
ATOM 1918 N N . GLU A 1 242 ? -9.578 18.484 8.359 1 96.69 242 GLU A N 1
ATOM 1919 C CA . GLU A 1 242 ? -8.203 18.672 7.918 1 96.69 242 GLU A CA 1
ATOM 1920 C C . GLU A 1 242 ? -7.848 17.719 6.773 1 96.69 242 GLU A C 1
ATOM 1922 O O . GLU A 1 242 ? -7.93 16.5 6.926 1 96.69 242 GLU A O 1
ATOM 1927 N N . LEU A 1 243 ? -7.34 18.234 5.664 1 97.62 243 LEU A N 1
ATOM 1928 C CA . LEU A 1 243 ? -7.102 17.422 4.477 1 97.62 243 LEU A CA 1
ATOM 1929 C C . LEU A 1 243 ? -5.613 17.141 4.301 1 97.62 243 LEU A C 1
ATOM 1931 O O . LEU A 1 243 ? -5.23 16.094 3.748 1 97.62 243 LEU A O 1
ATOM 1935 N N . ALA A 1 244 ? -4.781 18.109 4.734 1 98.31 244 ALA A N 1
ATOM 1936 C CA . ALA A 1 244 ? -3.377 17.984 4.363 1 98.31 244 ALA A CA 1
ATOM 1937 C C . ALA A 1 244 ? -2.477 18.734 5.34 1 98.31 244 ALA A C 1
ATOM 1939 O O . ALA A 1 244 ? -2.93 19.641 6.035 1 98.31 244 ALA A O 1
ATOM 1940 N N . ASN A 1 245 ? -1.27 18.312 5.398 1 97.44 245 ASN A N 1
ATOM 1941 C CA . ASN A 1 245 ? -0.167 18.922 6.137 1 97.44 245 ASN A CA 1
ATOM 1942 C C . ASN A 1 245 ? 1.099 19.016 5.289 1 97.44 245 ASN A C 1
ATOM 1944 O O . ASN A 1 245 ? 1.601 17.984 4.812 1 97.44 245 ASN A O 1
ATOM 1948 N N . GLY A 1 246 ? 1.569 20.25 5.055 1 97.94 246 GLY A N 1
ATOM 1949 C CA . GLY A 1 246 ? 2.707 20.453 4.172 1 97.94 246 GLY A CA 1
ATOM 1950 C C . GLY A 1 246 ? 3.777 21.344 4.773 1 97.94 246 GLY A C 1
ATOM 1951 O O . GLY A 1 246 ? 3.525 22.062 5.746 1 97.94 246 GLY A O 1
ATOM 1952 N N . PHE A 1 247 ? 4.957 21.266 4.16 1 97.31 247 PHE A N 1
ATOM 1953 C CA . PHE A 1 247 ? 6.129 21.953 4.703 1 97.31 247 PHE A CA 1
ATOM 1954 C C . PHE A 1 247 ? 7.012 22.484 3.58 1 97.31 247 PHE A C 1
ATOM 1956 O O . PHE A 1 247 ? 7.113 21.859 2.518 1 97.31 247 PHE A O 1
ATOM 1963 N N . HIS A 1 248 ? 7.523 23.672 3.848 1 98.06 248 HIS A N 1
ATOM 1964 C CA . HIS A 1 248 ? 8.859 23.891 3.297 1 98.06 248 HIS A CA 1
ATOM 1965 C C . HIS A 1 248 ? 9.922 23.156 4.105 1 98.06 248 HIS A C 1
ATOM 1967 O O . HIS A 1 248 ? 10.203 23.531 5.246 1 98.06 248 HIS A O 1
ATOM 1973 N N . GLU A 1 249 ? 10.547 22.188 3.559 1 96.69 249 GLU A N 1
ATOM 1974 C CA . GLU A 1 249 ? 11.188 21.094 4.285 1 96.69 249 GLU A CA 1
ATOM 1975 C C . GLU A 1 249 ? 12.461 21.562 4.98 1 96.69 249 GLU A C 1
ATOM 1977 O O . GLU A 1 249 ? 13.219 22.359 4.426 1 96.69 249 GLU A O 1
ATOM 1982 N N . LEU A 1 250 ? 12.68 21.047 6.148 1 92.25 250 LEU A N 1
ATOM 1983 C CA . LEU A 1 250 ? 13.969 21.172 6.812 1 92.25 250 LEU A CA 1
ATOM 1984 C C . LEU A 1 250 ? 15.031 20.328 6.105 1 92.25 250 LEU A C 1
ATOM 1986 O O . LEU A 1 250 ? 14.844 19.125 5.906 1 92.25 250 LEU A O 1
ATOM 1990 N N . ALA A 1 251 ? 16.078 20.891 5.738 1 91 251 ALA A N 1
ATOM 1991 C CA . ALA A 1 251 ? 17.094 20.203 4.949 1 91 251 ALA A CA 1
ATOM 1992 C C . ALA A 1 251 ? 18.312 19.859 5.805 1 91 251 ALA A C 1
ATOM 1994 O O . ALA A 1 251 ? 19.156 19.062 5.398 1 91 251 ALA A O 1
ATOM 1995 N N . ASN A 1 252 ? 18.391 20.312 7.066 1 93.75 252 ASN A N 1
ATOM 1996 C CA . ASN A 1 252 ? 19.547 20.125 7.926 1 93.75 252 ASN A CA 1
ATOM 1997 C C . ASN A 1 252 ? 19.453 18.828 8.719 1 93.75 252 ASN A C 1
ATOM 1999 O O . ASN A 1 252 ? 18.703 18.734 9.688 1 93.75 252 ASN A O 1
ATOM 2003 N N . GLY A 1 253 ? 20.312 17.844 8.359 1 95 253 GLY A N 1
ATOM 2004 C CA . GLY A 1 253 ? 20.281 16.531 8.984 1 95 253 GLY A CA 1
ATOM 2005 C C . GLY A 1 253 ? 20.609 16.562 10.461 1 95 253 GLY A C 1
ATOM 2006 O O . GLY A 1 253 ? 20 15.844 11.25 1 95 253 GLY A O 1
ATOM 2007 N N . ASP A 1 254 ? 21.578 17.391 10.82 1 96.44 254 ASP A N 1
ATOM 2008 C CA . ASP A 1 254 ? 21.953 17.484 12.227 1 96.44 254 ASP A CA 1
ATOM 2009 C C . ASP A 1 254 ? 20.812 18.062 13.062 1 96.44 254 ASP A C 1
ATOM 2011 O O . ASP A 1 254 ? 20.547 17.578 14.164 1 96.44 254 ASP A O 1
ATOM 2015 N N . GLU A 1 255 ? 20.203 19.047 12.508 1 93.94 255 GLU A N 1
ATOM 2016 C CA . GLU A 1 255 ? 19.062 19.625 13.203 1 93.94 255 GLU A CA 1
ATOM 2017 C C . GLU A 1 255 ? 17.922 18.609 13.32 1 93.94 255 GLU A C 1
ATOM 2019 O O . GLU A 1 255 ? 17.266 18.531 14.359 1 93.94 255 GLU A O 1
ATOM 2024 N N . GLN A 1 256 ? 17.672 17.891 12.266 1 94 256 GLN A N 1
ATOM 2025 C CA . GLN A 1 256 ? 16.641 16.859 12.297 1 94 256 GLN A CA 1
ATOM 2026 C C . GLN A 1 256 ? 16.938 15.812 13.367 1 94 256 GLN A C 1
ATOM 2028 O O . GLN A 1 256 ? 16.031 15.383 14.086 1 94 256 GLN A O 1
ATOM 2033 N N . LEU A 1 257 ? 18.156 15.375 13.453 1 96.38 257 LEU A N 1
ATOM 2034 C CA . LEU A 1 257 ? 18.562 14.391 14.453 1 96.38 257 LEU A CA 1
ATOM 2035 C C . LEU A 1 257 ? 18.266 14.906 15.859 1 96.38 257 LEU A C 1
ATOM 2037 O O . LEU A 1 257 ? 17.719 14.172 16.688 1 96.38 257 LEU A O 1
ATOM 2041 N N . VAL A 1 258 ? 18.625 16.125 16.109 1 95.69 258 VAL A N 1
ATOM 2042 C CA . VAL A 1 258 ? 18.391 16.75 17.406 1 95.69 258 VAL A CA 1
ATOM 2043 C C . VAL A 1 258 ? 16.906 16.734 17.734 1 95.69 258 VAL A C 1
ATOM 2045 O O . VAL A 1 258 ? 16.5 16.422 18.859 1 95.69 258 VAL A O 1
ATOM 2048 N N . ARG A 1 259 ? 16.094 17.047 16.75 1 92.06 259 ARG A N 1
ATOM 2049 C CA . ARG A 1 259 ? 14.648 17.078 16.938 1 92.06 259 ARG A CA 1
ATOM 2050 C C . ARG A 1 259 ? 14.117 15.68 17.25 1 92.06 259 ARG A C 1
ATOM 2052 O O . ARG A 1 259 ? 13.242 15.523 18.109 1 92.06 259 ARG A O 1
ATOM 2059 N N . PHE A 1 260 ? 14.594 14.617 16.578 1 95.25 260 PHE A N 1
ATOM 2060 C CA . PHE A 1 260 ? 14.18 13.25 16.828 1 95.25 260 PHE A CA 1
ATOM 2061 C C . PHE A 1 260 ? 14.57 12.82 18.25 1 95.25 260 PHE A C 1
ATOM 2063 O O . PHE A 1 260 ? 13.805 12.148 18.938 1 95.25 260 PHE A O 1
ATOM 2070 N N . GLU A 1 261 ? 15.75 13.234 18.609 1 96.94 261 GLU A N 1
ATOM 2071 C CA . GLU A 1 261 ? 16.219 12.914 19.953 1 96.94 261 GLU A CA 1
ATOM 2072 C C . GLU A 1 261 ? 15.367 13.594 21.016 1 96.94 261 GLU A C 1
ATOM 2074 O O . GLU A 1 261 ? 15.047 13 22.047 1 96.94 261 GLU A O 1
ATOM 2079 N N . GLN A 1 262 ? 14.992 14.812 20.781 1 94.06 262 GLN A N 1
ATOM 2080 C CA . GLN A 1 262 ? 14.125 15.547 21.688 1 94.06 262 GLN A CA 1
ATOM 2081 C C . GLN A 1 262 ? 12.758 14.891 21.797 1 94.06 262 GLN A C 1
ATOM 2083 O O . GLN A 1 262 ? 12.18 14.82 22.891 1 94.06 262 GLN A O 1
ATOM 2088 N N . ASP A 1 263 ? 12.242 14.508 20.688 1 93.5 263 ASP A N 1
ATOM 2089 C CA . ASP A 1 263 ? 10.977 13.773 20.688 1 93.5 263 ASP A CA 1
ATOM 2090 C C . ASP A 1 263 ? 11.062 12.539 21.594 1 93.5 263 ASP A C 1
ATOM 2092 O O . ASP A 1 263 ? 10.148 12.273 22.375 1 93.5 263 ASP A O 1
ATOM 2096 N N . ASN A 1 264 ? 12.094 11.789 21.453 1 96.62 264 ASN A N 1
ATOM 2097 C CA . ASN A 1 264 ? 12.266 10.57 22.234 1 96.62 264 ASN A CA 1
ATOM 2098 C C . ASN A 1 264 ? 12.422 10.875 23.719 1 96.62 264 ASN A C 1
ATOM 2100 O O . ASN A 1 264 ? 11.945 10.125 24.562 1 96.62 264 ASN A O 1
ATOM 2104 N N . MET A 1 265 ? 13.109 11.984 24.031 1 96.44 265 MET A N 1
ATOM 2105 C CA . MET A 1 265 ? 13.195 12.414 25.422 1 96.44 265 MET A CA 1
ATOM 2106 C C . MET A 1 265 ? 11.812 12.727 25.984 1 96.44 265 MET A C 1
ATOM 2108 O O . MET A 1 265 ? 11.5 12.359 27.109 1 96.44 265 MET A O 1
ATOM 2112 N N . LYS A 1 266 ? 11.086 13.398 25.172 1 92 266 LYS A N 1
ATOM 2113 C CA . LYS A 1 266 ? 9.711 13.711 25.578 1 92 266 LYS A CA 1
ATOM 2114 C C . LYS A 1 266 ? 8.898 12.43 25.75 1 92 266 LYS A C 1
ATOM 2116 O O . LYS A 1 266 ? 8.117 12.312 26.703 1 92 266 LYS A O 1
ATOM 2121 N N . ARG A 1 267 ? 9.023 11.492 24.875 1 94.5 267 ARG A N 1
ATOM 2122 C CA . ARG A 1 267 ? 8.344 10.203 25 1 94.5 267 ARG A CA 1
ATOM 2123 C C . ARG A 1 267 ? 8.672 9.531 26.328 1 94.5 267 ARG A C 1
ATOM 2125 O O . ARG A 1 267 ? 7.766 9.117 27.047 1 94.5 267 ARG A O 1
ATOM 2132 N N . ILE A 1 268 ? 9.875 9.508 26.672 1 96.38 268 ILE A N 1
ATOM 2133 C CA . ILE A 1 268 ? 10.328 8.875 27.906 1 96.38 268 ILE A CA 1
ATOM 2134 C C . ILE A 1 268 ? 9.711 9.586 29.109 1 96.38 268 ILE A C 1
ATOM 2136 O O . ILE A 1 268 ? 9.219 8.945 30.031 1 96.38 268 ILE A O 1
ATOM 2140 N N . SER A 1 269 ? 9.711 10.859 29.062 1 94.62 269 SER A N 1
ATOM 2141 C CA . SER A 1 269 ? 9.156 11.648 30.156 1 94.62 269 SER A CA 1
ATOM 2142 C C . SER A 1 269 ? 7.664 11.391 30.312 1 94.62 269 SER A C 1
ATOM 2144 O O . SER A 1 269 ? 7.125 11.539 31.422 1 94.62 269 SER A O 1
ATOM 2146 N N . MET A 1 270 ? 7.039 10.992 29.281 1 91.38 270 MET A N 1
ATOM 2147 C CA . MET A 1 270 ? 5.605 10.727 29.297 1 91.38 270 MET A CA 1
ATOM 2148 C C . MET A 1 270 ? 5.332 9.25 29.578 1 91.38 270 MET A C 1
ATOM 2150 O O . MET A 1 270 ? 4.184 8.805 29.516 1 91.38 270 MET A O 1
ATOM 2154 N N . GLY A 1 271 ? 6.383 8.484 29.766 1 94.06 271 GLY A N 1
ATOM 2155 C CA . GLY A 1 271 ? 6.234 7.07 30.078 1 94.06 271 GLY A CA 1
ATOM 2156 C C . GLY A 1 271 ? 6.078 6.207 28.844 1 94.06 271 GLY A C 1
ATOM 2157 O O . GLY A 1 271 ? 5.668 5.047 28.938 1 94.06 271 GLY A O 1
ATOM 2158 N N . LEU A 1 272 ? 6.359 6.762 27.656 1 93.62 272 LEU A N 1
ATOM 2159 C CA . LEU A 1 272 ? 6.293 6.02 26.391 1 93.62 272 LEU A CA 1
ATOM 2160 C C . LEU A 1 272 ? 7.656 5.434 26.047 1 93.62 272 LEU A C 1
ATOM 2162 O O . LEU A 1 272 ? 8.688 5.938 26.484 1 93.62 272 LEU A O 1
ATOM 2166 N N . LYS A 1 273 ? 7.668 4.348 25.328 1 94.12 273 LYS A N 1
ATOM 2167 C CA . LYS A 1 273 ? 8.914 3.777 24.828 1 94.12 273 LYS A CA 1
ATOM 2168 C C . LYS A 1 273 ? 9.523 4.66 23.75 1 94.12 273 LYS A C 1
ATOM 2170 O O . LYS A 1 273 ? 8.805 5.176 22.875 1 94.12 273 LYS A O 1
ATOM 2175 N N . PRO A 1 274 ? 10.805 4.879 23.828 1 96.44 274 PRO A N 1
ATOM 2176 C CA . PRO A 1 274 ? 11.438 5.574 22.703 1 96.44 274 PRO A CA 1
ATOM 2177 C C . PRO A 1 274 ? 11.312 4.805 21.391 1 96.44 274 PRO A C 1
ATOM 2179 O O . PRO A 1 274 ? 11.086 3.59 21.406 1 96.44 274 PRO A O 1
ATOM 2182 N N . GLN A 1 275 ? 11.383 5.523 20.281 1 97.06 275 GLN A N 1
ATOM 2183 C CA . GLN A 1 275 ? 11.312 4.93 18.938 1 97.06 275 GLN A CA 1
ATOM 2184 C C . GLN A 1 275 ? 12.68 4.949 18.266 1 97.06 275 GLN A C 1
ATOM 2186 O O . GLN A 1 275 ? 13.484 5.844 18.5 1 97.06 275 GLN A O 1
ATOM 2191 N N . PRO A 1 276 ? 12.969 3.912 17.469 1 97.19 276 PRO A N 1
ATOM 2192 C CA . PRO A 1 276 ? 14.227 3.957 16.719 1 97.19 276 PRO A CA 1
ATOM 2193 C C . PRO A 1 276 ? 14.273 5.117 15.734 1 97.19 276 PRO A C 1
ATOM 2195 O O . PRO A 1 276 ? 13.352 5.285 14.93 1 97.19 276 PRO A O 1
ATOM 2198 N N . ILE A 1 277 ? 15.359 5.906 15.766 1 97 277 ILE A N 1
ATOM 2199 C CA . ILE A 1 277 ? 15.57 7.031 14.859 1 97 277 ILE A CA 1
ATOM 2200 C C . ILE A 1 277 ? 16.031 6.516 13.5 1 97 277 ILE A C 1
ATOM 2202 O O . ILE A 1 277 ? 16.875 5.617 13.422 1 97 277 ILE A O 1
ATOM 2206 N N . ASP A 1 278 ? 15.453 7.016 12.461 1 96.81 278 ASP A N 1
ATOM 2207 C CA . ASP A 1 278 ? 15.867 6.648 11.109 1 96.81 278 ASP A CA 1
ATOM 2208 C C . ASP A 1 278 ? 17.203 7.305 10.75 1 96.81 278 ASP A C 1
ATOM 2210 O O . ASP A 1 278 ? 17.219 8.391 10.172 1 96.81 278 ASP A O 1
ATOM 2214 N N . LEU A 1 279 ? 18.266 6.598 10.945 1 97.25 279 LEU A N 1
ATOM 2215 C CA . LEU A 1 279 ? 19.578 7.148 10.672 1 97.25 279 LEU A CA 1
ATOM 2216 C C . LEU A 1 279 ? 19.859 7.176 9.172 1 97.25 279 LEU A C 1
ATOM 2218 O O . LEU A 1 279 ? 20.734 7.918 8.711 1 97.25 279 LEU A O 1
ATOM 2222 N N . HIS A 1 280 ? 19.141 6.297 8.375 1 97.44 280 HIS A N 1
ATOM 2223 C CA . HIS A 1 280 ? 19.234 6.414 6.926 1 97.44 280 HIS A CA 1
ATOM 2224 C C . HIS A 1 280 ? 18.781 7.789 6.449 1 97.44 280 HIS A C 1
ATOM 2226 O O . HIS A 1 280 ? 19.406 8.398 5.582 1 97.44 280 HIS A O 1
ATOM 2232 N N . LEU A 1 281 ? 17.688 8.25 7.039 1 96.81 281 LEU A N 1
ATOM 2233 C CA . LEU A 1 281 ? 17.172 9.57 6.691 1 96.81 281 LEU A CA 1
ATOM 2234 C C . LEU A 1 281 ? 18.172 10.656 7.062 1 96.81 281 LEU A C 1
ATOM 2236 O O . LEU A 1 281 ? 18.438 11.562 6.273 1 96.81 281 LEU A O 1
ATOM 2240 N N . ILE A 1 282 ? 18.719 10.562 8.273 1 97.25 282 ILE A N 1
ATOM 2241 C CA . ILE A 1 282 ? 19.672 11.562 8.766 1 97.25 282 ILE A CA 1
ATOM 2242 C C . ILE A 1 282 ? 20.859 11.648 7.812 1 97.25 282 ILE A C 1
ATOM 2244 O O . ILE A 1 282 ? 21.266 12.742 7.418 1 97.25 282 ILE A O 1
ATOM 2248 N N . GLU A 1 283 ? 21.344 10.516 7.426 1 97.75 283 GLU A N 1
ATOM 2249 C CA . GLU A 1 283 ? 22.5 10.492 6.527 1 97.75 283 GLU A CA 1
ATOM 2250 C C . GLU A 1 283 ? 22.141 11.047 5.152 1 97.75 283 GLU A C 1
ATOM 2252 O O . GLU A 1 283 ? 22.953 11.703 4.504 1 97.75 283 GLU A O 1
ATOM 2257 N N . ALA A 1 284 ? 20.938 10.727 4.707 1 97.5 284 ALA A N 1
ATOM 2258 C CA . ALA A 1 284 ? 20.469 11.273 3.436 1 97.5 284 ALA A CA 1
ATOM 2259 C C . ALA A 1 284 ? 20.438 12.805 3.473 1 97.5 284 ALA A C 1
ATOM 2261 O O . ALA A 1 284 ? 20.891 13.461 2.541 1 97.5 284 ALA A O 1
ATOM 2262 N N . LEU A 1 285 ? 19.906 13.352 4.543 1 96.62 285 LEU A N 1
ATOM 2263 C CA . LEU A 1 285 ? 19.844 14.797 4.699 1 96.62 285 LEU A CA 1
ATOM 2264 C C . LEU A 1 285 ? 21.25 15.398 4.762 1 96.62 285 LEU A C 1
ATOM 2266 O O . LEU A 1 285 ? 21.516 16.438 4.148 1 96.62 285 LEU A O 1
ATOM 2270 N N . ARG A 1 286 ? 22.188 14.711 5.434 1 96.62 286 ARG A N 1
ATOM 2271 C CA . ARG A 1 286 ? 23.562 15.18 5.562 1 96.62 286 ARG A CA 1
ATOM 2272 C C . ARG A 1 286 ? 24.281 15.18 4.211 1 96.62 286 ARG A C 1
ATOM 2274 O O . ARG A 1 286 ? 25.109 16.047 3.943 1 96.62 286 ARG A O 1
ATOM 2281 N N . ALA A 1 287 ? 23.922 14.18 3.422 1 95.88 287 ALA A N 1
ATOM 2282 C CA . ALA A 1 287 ? 24.562 14.031 2.119 1 95.88 287 ALA A CA 1
ATOM 2283 C C . ALA A 1 287 ? 24.156 15.156 1.172 1 95.88 287 ALA A C 1
ATOM 2285 O O . ALA A 1 287 ? 24.875 15.484 0.236 1 95.88 287 ALA A O 1
ATOM 2286 N N . GLY A 1 288 ? 22.906 15.695 1.362 1 94.69 288 GLY A N 1
ATOM 2287 C CA . GLY A 1 288 ? 22.406 16.781 0.532 1 94.69 288 GLY A CA 1
ATOM 2288 C C . GLY A 1 288 ? 20.922 16.656 0.219 1 94.69 288 GLY A C 1
ATOM 2289 O O . GLY A 1 288 ? 20.531 15.781 -0.56 1 94.69 288 GLY A O 1
ATOM 2290 N N . PHE A 1 289 ? 20.188 17.391 0.802 1 95.5 289 PHE A N 1
ATOM 2291 C CA . PHE A 1 289 ? 18.75 17.484 0.584 1 95.5 289 PHE A CA 1
ATOM 2292 C C . PHE A 1 289 ? 18.375 18.766 -0.139 1 95.5 289 PHE A C 1
ATOM 2294 O O . PHE A 1 289 ? 18.797 19.859 0.263 1 95.5 289 PHE A O 1
ATOM 2301 N N . PRO A 1 290 ? 17.719 18.609 -1.272 1 96.94 290 PRO A N 1
ATOM 2302 C CA . PRO A 1 290 ? 17.406 19.828 -2.029 1 96.94 290 PRO A CA 1
ATOM 2303 C C . PRO A 1 290 ? 16.422 20.75 -1.302 1 96.94 290 PRO A C 1
ATOM 2305 O O . PRO A 1 290 ? 15.625 20.266 -0.483 1 96.94 290 PRO A O 1
ATOM 2308 N N . ASP A 1 291 ? 16.562 22.031 -1.588 1 96.88 291 ASP A N 1
ATOM 2309 C CA . ASP A 1 291 ? 15.484 22.922 -1.18 1 96.88 291 ASP A CA 1
ATOM 2310 C C . ASP A 1 291 ? 14.156 22.516 -1.818 1 96.88 291 ASP A C 1
ATOM 2312 O O . ASP A 1 291 ? 14.047 22.453 -3.045 1 96.88 291 ASP A O 1
ATOM 2316 N N . CYS A 1 292 ? 13.172 22.156 -0.948 1 97.94 292 CYS A N 1
ATOM 2317 C CA . CYS A 1 292 ? 11.93 21.672 -1.531 1 97.94 292 CYS A CA 1
ATOM 2318 C C . CYS A 1 292 ? 10.773 21.828 -0.55 1 97.94 292 CYS A C 1
ATOM 2320 O O . CYS A 1 292 ? 10.984 22.094 0.634 1 97.94 292 CYS A O 1
ATOM 2322 N N . ALA A 1 293 ? 9.594 21.703 -1.065 1 98.56 293 ALA A N 1
ATOM 2323 C CA . ALA A 1 293 ? 8.367 21.625 -0.279 1 98.56 293 ALA A CA 1
ATOM 2324 C C . ALA A 1 293 ? 7.656 20.297 -0.513 1 98.56 293 ALA A C 1
ATOM 2326 O O . ALA A 1 293 ? 7.77 19.703 -1.588 1 98.56 293 ALA A O 1
ATOM 2327 N N . GLY A 1 294 ? 7.012 19.781 0.495 1 98.56 294 GLY A N 1
ATOM 2328 C CA . GLY A 1 294 ? 6.25 18.547 0.419 1 98.56 294 GLY A CA 1
ATOM 2329 C C . GLY A 1 294 ? 4.938 18.609 1.183 1 98.56 294 GLY A C 1
ATOM 2330 O O . GLY A 1 294 ? 4.754 19.469 2.041 1 98.56 294 GLY A O 1
ATOM 2331 N N . VAL A 1 295 ? 4.062 17.734 0.809 1 98.75 295 VAL A N 1
ATOM 2332 C CA . VAL A 1 295 ? 2.758 17.734 1.465 1 98.75 295 VAL A CA 1
ATOM 2333 C C . VAL A 1 295 ? 2.172 16.328 1.459 1 98.75 295 VAL A C 1
ATOM 2335 O O . VAL A 1 295 ? 2.42 15.547 0.535 1 98.75 295 VAL A O 1
ATOM 2338 N N . ALA A 1 296 ? 1.503 15.984 2.547 1 98.56 296 ALA A N 1
ATOM 2339 C CA . ALA A 1 296 ? 0.709 14.766 2.68 1 98.56 296 ALA A CA 1
ATOM 2340 C C . ALA A 1 296 ? -0.784 15.078 2.678 1 98.56 296 ALA A C 1
ATOM 2342 O O . ALA A 1 296 ? -1.24 15.969 3.404 1 98.56 296 ALA A O 1
ATOM 2343 N N . LEU A 1 297 ? -1.52 14.406 1.835 1 98.75 297 LEU A N 1
ATOM 2344 C CA . LEU A 1 297 ? -2.953 14.617 1.666 1 98.75 297 LEU A CA 1
ATOM 2345 C C . LEU A 1 297 ? -3.715 13.305 1.834 1 98.75 297 LEU A C 1
ATOM 2347 O O . LEU A 1 297 ? -3.373 12.297 1.209 1 98.75 297 LEU A O 1
ATOM 2351 N N . GLY A 1 298 ? -4.715 13.273 2.715 1 98.25 298 GLY A N 1
ATOM 2352 C CA . GLY A 1 298 ? -5.551 12.094 2.857 1 98.25 298 GLY A CA 1
ATOM 2353 C C . GLY A 1 298 ? -6.523 11.914 1.705 1 98.25 298 GLY A C 1
ATOM 2354 O O . GLY A 1 298 ? -7.48 12.68 1.565 1 98.25 298 GLY A O 1
ATOM 2355 N N . ILE A 1 299 ? -6.395 10.875 0.974 1 98.38 299 ILE A N 1
ATOM 2356 C CA . ILE A 1 299 ? -7.207 10.602 -0.21 1 98.38 299 ILE A CA 1
ATOM 2357 C C . ILE A 1 299 ? -8.633 10.258 0.209 1 98.38 299 ILE A C 1
ATOM 2359 O O . ILE A 1 299 ? -9.594 10.695 -0.427 1 98.38 299 ILE A O 1
ATOM 2363 N N . ASP A 1 300 ? -8.797 9.477 1.264 1 98.25 300 ASP A N 1
ATOM 2364 C CA . ASP A 1 300 ? -10.117 9.031 1.696 1 98.25 300 ASP A CA 1
ATOM 2365 C C . ASP A 1 300 ? -11.008 10.219 2.068 1 98.25 300 ASP A C 1
ATOM 2367 O O . ASP A 1 300 ? -12.156 10.297 1.644 1 98.25 300 ASP A O 1
ATOM 2371 N N . ARG A 1 301 ? -10.43 11.133 2.836 1 98.06 301 ARG A N 1
ATOM 2372 C CA . ARG A 1 301 ? -11.188 12.328 3.215 1 98.06 301 ARG A CA 1
ATOM 2373 C C . ARG A 1 301 ? -11.484 13.195 1.999 1 98.06 301 ARG A C 1
ATOM 2375 O O . ARG A 1 301 ? -12.555 13.797 1.902 1 98.06 301 ARG A O 1
ATOM 2382 N N . LEU A 1 302 ? -10.508 13.312 1.125 1 98.5 302 LEU A N 1
ATOM 2383 C CA . LEU A 1 302 ? -10.695 14.102 -0.091 1 98.5 302 LEU A CA 1
ATOM 2384 C C . LEU A 1 302 ? -11.867 13.57 -0.909 1 98.5 302 LEU A C 1
ATOM 2386 O O . LEU A 1 302 ? -12.719 14.336 -1.355 1 98.5 302 LEU A O 1
ATOM 2390 N N . ILE A 1 303 ? -11.891 12.242 -1.084 1 98.31 303 ILE A N 1
ATOM 2391 C CA . ILE A 1 303 ? -12.953 11.617 -1.868 1 98.31 303 ILE A CA 1
ATOM 2392 C C . ILE A 1 303 ? -14.281 11.758 -1.136 1 98.31 303 ILE A C 1
ATOM 2394 O O . ILE A 1 303 ? -15.32 12.016 -1.759 1 98.31 303 ILE A O 1
ATOM 2398 N N . MET A 1 304 ? -14.289 11.57 0.17 1 98.19 304 MET A N 1
ATOM 2399 C CA . MET A 1 304 ? -15.484 11.742 0.987 1 98.19 304 MET A CA 1
ATOM 2400 C C . MET A 1 304 ? -16.109 13.109 0.744 1 98.19 304 MET A C 1
ATOM 2402 O O . MET A 1 304 ? -17.328 13.211 0.516 1 98.19 304 MET A O 1
ATOM 2406 N N . LEU A 1 305 ? -15.281 14.117 0.732 1 97.75 305 LEU A N 1
ATOM 2407 C CA . LEU A 1 305 ? -15.75 15.484 0.515 1 97.75 305 LEU A CA 1
ATOM 2408 C C . LEU A 1 305 ? -16.219 15.672 -0.926 1 97.75 305 LEU A C 1
ATOM 2410 O O . LEU A 1 305 ? -17.25 16.312 -1.173 1 97.75 305 LEU A O 1
ATOM 2414 N N . ALA A 1 306 ? -15.469 15.148 -1.865 1 97.88 306 ALA A N 1
ATOM 2415 C CA . ALA A 1 306 ? -15.805 15.273 -3.281 1 97.88 306 ALA A CA 1
ATOM 2416 C C . ALA A 1 306 ? -17.172 14.664 -3.574 1 97.88 306 ALA A C 1
ATOM 2418 O O . ALA A 1 306 ? -17.922 15.164 -4.422 1 97.88 306 ALA A O 1
ATOM 2419 N N . LEU A 1 307 ? -17.469 13.586 -2.881 1 97.5 307 LEU A N 1
ATOM 2420 C CA . LEU A 1 307 ? -18.719 12.859 -3.123 1 97.5 307 LEU A CA 1
ATOM 2421 C C . LEU A 1 307 ? -19.812 13.312 -2.15 1 97.5 307 LEU A C 1
ATOM 2423 O O . LEU A 1 307 ? -20.906 12.742 -2.133 1 97.5 307 LEU A O 1
ATOM 2427 N N . LYS A 1 308 ? -19.547 14.305 -1.313 1 96.38 308 LYS A N 1
ATOM 2428 C CA . LYS A 1 308 ? -20.484 14.883 -0.349 1 96.38 308 LYS A CA 1
ATOM 2429 C C . LYS A 1 308 ? -20.984 13.828 0.629 1 96.38 308 LYS A C 1
ATOM 2431 O O . LYS A 1 308 ? -22.188 13.719 0.867 1 96.38 308 LYS A O 1
ATOM 2436 N N . LEU A 1 309 ? -20.031 13.047 1.08 1 96.88 309 LEU A N 1
ATOM 2437 C CA . LEU A 1 309 ? -20.281 12.039 2.102 1 96.88 309 LEU A CA 1
ATOM 2438 C C . LEU A 1 309 ? -19.719 12.469 3.447 1 96.88 309 LEU A C 1
ATOM 2440 O O . LEU A 1 309 ? -18.922 13.414 3.52 1 96.88 309 LEU A O 1
ATOM 2444 N N . ASP A 1 310 ? -20.125 11.836 4.543 1 94.31 310 ASP A N 1
ATOM 2445 C CA . ASP A 1 310 ? -19.766 12.375 5.852 1 94.31 310 ASP A CA 1
ATOM 2446 C C . ASP A 1 310 ? -19.078 11.312 6.707 1 94.31 310 ASP A C 1
ATOM 2448 O O . ASP A 1 310 ? -18.875 11.508 7.902 1 94.31 310 ASP A O 1
ATOM 2452 N N . HIS A 1 311 ? -18.844 10.18 6.152 1 96.19 311 HIS A N 1
ATOM 2453 C CA . HIS A 1 311 ? -18.172 9.109 6.875 1 96.19 311 HIS A CA 1
ATOM 2454 C C . HIS A 1 311 ? -17.188 8.375 5.973 1 96.19 311 HIS A C 1
ATOM 2456 O O . HIS A 1 311 ? -17.5 8.062 4.824 1 96.19 311 HIS A O 1
ATOM 2462 N N . ILE A 1 312 ? -16.016 8.102 6.488 1 96 312 ILE A N 1
ATOM 2463 C CA . ILE A 1 312 ? -14.938 7.547 5.68 1 96 312 ILE A CA 1
ATOM 2464 C C . ILE A 1 312 ? -15.305 6.137 5.223 1 96 312 ILE A C 1
ATOM 2466 O O . ILE A 1 312 ? -14.836 5.672 4.184 1 96 312 ILE A O 1
ATOM 2470 N N . ASP A 1 313 ? -16.188 5.426 5.934 1 95.5 313 ASP A N 1
ATOM 2471 C CA . ASP A 1 313 ? -16.641 4.082 5.574 1 95.5 313 ASP A CA 1
ATOM 2472 C C . ASP A 1 313 ? -17.391 4.09 4.242 1 95.5 313 ASP A C 1
ATOM 2474 O O . ASP A 1 313 ? -17.531 3.045 3.604 1 95.5 313 ASP A O 1
ATOM 2478 N N . GLN A 1 314 ? -17.844 5.258 3.875 1 96.56 314 GLN A N 1
ATOM 2479 C CA . GLN A 1 314 ? -18.625 5.363 2.652 1 96.56 314 GLN A CA 1
ATOM 2480 C C . GLN A 1 314 ? -17.734 5.469 1.424 1 96.56 314 GLN A C 1
ATOM 2482 O O . GLN A 1 314 ? -18.219 5.43 0.29 1 96.56 314 GLN A O 1
ATOM 2487 N N . VAL A 1 315 ? -16.391 5.57 1.668 1 96.88 315 VAL A N 1
ATOM 2488 C CA . VAL A 1 315 ? -15.484 5.672 0.537 1 96.88 315 VAL A CA 1
ATOM 2489 C C . VAL A 1 315 ? -14.383 4.613 0.66 1 96.88 315 VAL A C 1
ATOM 2491 O O . VAL A 1 315 ? -13.375 4.672 -0.045 1 96.88 315 VAL A O 1
ATOM 2494 N N . THR A 1 316 ? -14.508 3.717 1.582 1 96.38 316 THR A N 1
ATOM 2495 C CA . THR A 1 316 ? -13.586 2.613 1.816 1 96.38 316 THR A CA 1
ATOM 2496 C C . THR A 1 316 ? -14.273 1.272 1.565 1 96.38 316 THR A C 1
ATOM 2498 O O . THR A 1 316 ? -15.422 1.074 1.958 1 96.38 316 THR A O 1
ATOM 2501 N N . ALA A 1 317 ? -13.57 0.348 0.928 1 97.44 317 ALA A N 1
ATOM 2502 C CA . ALA A 1 317 ? -14.18 -0.946 0.635 1 97.44 317 ALA A CA 1
ATOM 2503 C C . ALA A 1 317 ? -14.438 -1.733 1.917 1 97.44 317 ALA A C 1
ATOM 2505 O O . ALA A 1 317 ? -15.57 -2.119 2.197 1 97.44 317 ALA A O 1
ATOM 2506 N N . PHE A 1 318 ? -13.391 -1.939 2.699 1 97.94 318 PHE A N 1
ATOM 2507 C CA . PHE A 1 318 ? -13.484 -2.748 3.906 1 97.94 318 PHE A CA 1
ATOM 2508 C C . PHE A 1 318 ? -12.727 -2.098 5.059 1 97.94 318 PHE A C 1
ATOM 2510 O O . PHE A 1 318 ? -11.547 -2.389 5.277 1 97.94 318 PHE A O 1
ATOM 2517 N N . PRO A 1 319 ? -13.383 -1.199 5.914 1 95.56 319 PRO A N 1
ATOM 2518 C CA . PRO A 1 319 ? -12.727 -0.609 7.082 1 95.56 319 PRO A CA 1
ATOM 2519 C C . PRO A 1 319 ? -12.227 -1.659 8.07 1 95.56 319 PRO A C 1
ATOM 2521 O O . PRO A 1 319 ? -12.547 -2.844 7.934 1 95.56 319 PRO A O 1
ATOM 2524 N N . ILE A 1 320 ? -11.531 -1.298 9.023 1 92.75 320 ILE A N 1
ATOM 2525 C CA . ILE A 1 320 ? -10.758 -2.176 9.898 1 92.75 320 ILE A CA 1
ATOM 2526 C C . ILE A 1 320 ? -11.695 -3.174 10.578 1 92.75 320 ILE A C 1
ATOM 2528 O O . ILE A 1 320 ? -11.305 -4.316 10.836 1 92.75 320 ILE A O 1
ATOM 2532 N N . ASP A 1 321 ? -12.961 -2.828 10.797 1 90.94 321 ASP A N 1
ATOM 2533 C CA . ASP A 1 321 ? -13.898 -3.658 11.547 1 90.94 321 ASP A CA 1
ATOM 2534 C C . ASP A 1 321 ? -14.32 -4.879 10.734 1 90.94 321 ASP A C 1
ATOM 2536 O O . ASP A 1 321 ? -14.766 -5.883 11.297 1 90.94 321 ASP A O 1
ATOM 2540 N N . ILE A 1 322 ? -14.195 -4.816 9.414 1 93.62 322 ILE A N 1
ATOM 2541 C CA . ILE A 1 322 ? -14.641 -5.926 8.57 1 93.62 322 ILE A CA 1
ATOM 2542 C C . ILE A 1 322 ? -13.547 -6.281 7.566 1 93.62 322 ILE A C 1
ATOM 2544 O O . ILE A 1 322 ? -13.828 -6.844 6.508 1 93.62 322 ILE A O 1
ATOM 2548 N N . ALA A 1 323 ? -12.375 -5.812 7.922 1 93.88 323 ALA A N 1
ATOM 2549 C CA . ALA A 1 323 ? -11.258 -6.09 7.031 1 93.88 323 ALA A CA 1
ATOM 2550 C C . ALA A 1 323 ? -10.82 -7.551 7.137 1 93.88 323 ALA A C 1
ATOM 2552 O O . ALA A 1 323 ? -10.828 -8.125 8.227 1 93.88 323 ALA A O 1
ATOM 2553 N N . MET B 1 1 ? 30.984 3.674 9.922 1 43.69 1 MET B N 1
ATOM 2554 C CA . MET B 1 1 ? 30.734 3.422 8.508 1 43.69 1 MET B CA 1
ATOM 2555 C C . MET B 1 1 ? 29.391 4.016 8.086 1 43.69 1 MET B C 1
ATOM 2557 O O . MET B 1 1 ? 28.422 3.988 8.852 1 43.69 1 MET B O 1
ATOM 2561 N N . SER B 1 2 ? 29.297 4.891 7.062 1 65.31 2 SER B N 1
ATOM 2562 C CA . SER B 1 2 ? 28.125 5.664 6.656 1 65.31 2 SER B CA 1
ATOM 2563 C C . SER B 1 2 ? 26.953 4.758 6.289 1 65.31 2 SER B C 1
ATOM 2565 O O . SER B 1 2 ? 27.156 3.668 5.746 1 65.31 2 SER B O 1
ATOM 2567 N N . GLN B 1 3 ? 25.797 4.875 6.902 1 78.31 3 GLN B N 1
ATOM 2568 C CA . GLN B 1 3 ? 24.594 4.098 6.629 1 78.31 3 GLN B CA 1
ATOM 2569 C C . GLN B 1 3 ? 24.203 4.172 5.152 1 78.31 3 GLN B C 1
ATOM 2571 O O . GLN B 1 3 ? 24.234 5.246 4.555 1 78.31 3 GLN B O 1
ATOM 2576 N N . PRO B 1 4 ? 24.125 2.988 4.527 1 90.56 4 PRO B N 1
ATOM 2577 C CA . PRO B 1 4 ? 23.672 2.984 3.135 1 90.56 4 PRO B CA 1
ATOM 2578 C C . PRO B 1 4 ? 22.281 3.564 2.967 1 90.56 4 PRO B C 1
ATOM 2580 O O . PRO B 1 4 ? 21.297 2.812 2.854 1 90.56 4 PRO B O 1
ATOM 2583 N N . TRP B 1 5 ? 22.188 4.887 2.832 1 95.62 5 TRP B N 1
ATOM 2584 C CA . TRP B 1 5 ? 20.922 5.602 2.834 1 95.62 5 TRP B CA 1
ATOM 2585 C C . TRP B 1 5 ? 20.344 5.68 1.428 1 95.62 5 TRP B C 1
ATOM 2587 O O . TRP B 1 5 ? 19.156 5.965 1.257 1 95.62 5 TRP B O 1
ATOM 2597 N N . GLN B 1 6 ? 21.156 5.426 0.41 1 97.56 6 GLN B N 1
ATOM 2598 C CA . GLN B 1 6 ? 20.719 5.566 -0.977 1 97.56 6 GLN B CA 1
ATOM 2599 C C . GLN B 1 6 ? 19.859 4.387 -1.406 1 97.56 6 GLN B C 1
ATOM 2601 O O . GLN B 1 6 ? 20 3.279 -0.887 1 97.56 6 GLN B O 1
ATOM 2606 N N . PRO B 1 7 ? 18.922 4.672 -2.361 1 98 7 PRO B N 1
ATOM 2607 C CA . PRO B 1 7 ? 18.188 3.533 -2.914 1 98 7 PRO B CA 1
ATOM 2608 C C . PRO B 1 7 ? 19.094 2.518 -3.594 1 98 7 PRO B C 1
ATOM 2610 O O . PRO B 1 7 ? 20.109 2.893 -4.195 1 98 7 PRO B O 1
ATOM 2613 N N . THR B 1 8 ? 18.719 1.255 -3.455 1 97.62 8 THR B N 1
ATOM 2614 C CA . THR B 1 8 ? 19.516 0.212 -4.086 1 97.62 8 THR B CA 1
ATOM 2615 C C . THR B 1 8 ? 19.344 0.237 -5.602 1 97.62 8 THR B C 1
ATOM 2617 O O . THR B 1 8 ? 20.281 -0.075 -6.344 1 97.62 8 THR B O 1
ATOM 2620 N N . ALA B 1 9 ? 18.156 0.536 -6.07 1 97.88 9 ALA B N 1
ATOM 2621 C CA . ALA B 1 9 ? 17.938 0.781 -7.492 1 97.88 9 ALA B CA 1
ATOM 2622 C C . ALA B 1 9 ? 18.328 2.209 -7.867 1 97.88 9 ALA B C 1
ATOM 2624 O O . ALA B 1 9 ? 18.062 3.148 -7.113 1 97.88 9 ALA B O 1
ATOM 2625 N N . SER B 1 10 ? 18.922 2.387 -9.023 1 97.81 10 SER B N 1
ATOM 2626 C CA . SER B 1 10 ? 19.266 3.732 -9.484 1 97.81 10 SER B CA 1
ATOM 2627 C C . SER B 1 10 ? 18.016 4.555 -9.75 1 97.81 10 SER B C 1
ATOM 2629 O O . SER B 1 10 ? 16.938 4 -9.977 1 97.81 10 SER B O 1
ATOM 2631 N N . ILE B 1 11 ? 18.156 5.855 -9.742 1 97.81 11 ILE B N 1
ATOM 2632 C CA . ILE B 1 11 ? 17.047 6.754 -10.039 1 97.81 11 ILE B CA 1
ATOM 2633 C C . ILE B 1 11 ? 16.516 6.477 -11.445 1 97.81 11 ILE B C 1
ATOM 2635 O O . ILE B 1 11 ? 15.312 6.508 -11.672 1 97.81 11 ILE B O 1
ATOM 2639 N N . LYS B 1 12 ? 17.438 6.207 -12.344 1 97.81 12 LYS B N 1
ATOM 2640 C CA . LYS B 1 12 ? 17.047 5.852 -13.703 1 97.81 12 LYS B CA 1
ATOM 2641 C C . LYS B 1 12 ? 16.141 4.621 -13.719 1 97.81 12 LYS B C 1
ATOM 2643 O O . LYS B 1 12 ? 15.109 4.605 -14.383 1 97.81 12 LYS B O 1
ATOM 2648 N N . GLN B 1 13 ? 16.531 3.625 -12.984 1 98.06 13 GLN B N 1
ATOM 2649 C CA . GLN B 1 13 ? 15.75 2.391 -12.914 1 98.06 13 GLN B CA 1
ATOM 2650 C C . GLN B 1 13 ? 14.398 2.629 -12.25 1 98.06 13 GLN B C 1
ATOM 2652 O O . GLN B 1 13 ? 13.391 2.051 -12.656 1 98.06 13 GLN B O 1
ATOM 2657 N N . LEU B 1 14 ? 14.367 3.486 -11.258 1 98.25 14 LEU B N 1
ATOM 2658 C CA . LEU B 1 14 ? 13.125 3.791 -10.555 1 98.25 14 LEU B CA 1
ATOM 2659 C C . LEU B 1 14 ? 12.172 4.566 -11.461 1 98.25 14 LEU B C 1
ATOM 2661 O O . LEU B 1 14 ? 10.953 4.402 -11.367 1 98.25 14 LEU B O 1
ATOM 2665 N N . LYS B 1 15 ? 12.727 5.406 -12.297 1 98.06 15 LYS B N 1
ATOM 2666 C CA . LYS B 1 15 ? 11.906 6.105 -13.281 1 98.06 15 LYS B CA 1
ATOM 2667 C C . LYS B 1 15 ? 11.336 5.133 -14.312 1 98.06 15 LYS B C 1
ATOM 2669 O O . LYS B 1 15 ? 10.195 5.281 -14.742 1 98.06 15 LYS B O 1
ATOM 2674 N N . GLN B 1 16 ? 12.133 4.176 -14.695 1 98.12 16 GLN B N 1
ATOM 2675 C CA . GLN B 1 16 ? 11.648 3.139 -15.602 1 98.12 16 GLN B CA 1
ATOM 2676 C C . GLN B 1 16 ? 10.539 2.311 -14.953 1 98.12 16 GLN B C 1
ATOM 2678 O O . GLN B 1 16 ? 9.562 1.958 -15.609 1 98.12 16 GLN B O 1
ATOM 2683 N N . ARG B 1 17 ? 10.711 1.997 -13.68 1 98.19 17 ARG B N 1
ATOM 2684 C CA . ARG B 1 17 ? 9.664 1.317 -12.93 1 98.19 17 ARG B CA 1
ATOM 2685 C C . ARG B 1 17 ? 8.352 2.096 -12.984 1 98.19 17 ARG B C 1
ATOM 2687 O O . ARG B 1 17 ? 7.297 1.523 -13.258 1 98.19 17 ARG B O 1
ATOM 2694 N N . ALA B 1 18 ? 8.422 3.398 -12.734 1 98.12 18 ALA B N 1
ATOM 2695 C CA . ALA B 1 18 ? 7.238 4.258 -12.766 1 98.12 18 ALA B CA 1
ATOM 2696 C C . ALA B 1 18 ? 6.566 4.211 -14.141 1 98.12 18 ALA B C 1
ATOM 2698 O O . ALA B 1 18 ? 5.34 4.172 -14.234 1 98.12 18 ALA B O 1
ATOM 2699 N N . ALA B 1 19 ? 7.355 4.215 -15.164 1 97.94 19 ALA B N 1
ATOM 2700 C CA . ALA B 1 19 ? 6.836 4.172 -16.531 1 97.94 19 ALA B CA 1
ATOM 2701 C C . ALA B 1 19 ? 6.121 2.854 -16.812 1 97.94 19 ALA B C 1
ATOM 2703 O O . ALA B 1 19 ? 5.07 2.834 -17.453 1 97.94 19 ALA B O 1
ATOM 2704 N N . VAL B 1 20 ? 6.688 1.775 -16.344 1 98.19 20 VAL B N 1
ATOM 2705 C CA . VAL B 1 20 ? 6.082 0.461 -16.531 1 98.19 20 VAL B CA 1
ATOM 2706 C C . VAL B 1 20 ? 4.734 0.404 -15.812 1 98.19 20 VAL B C 1
ATOM 2708 O O . VAL B 1 20 ? 3.746 -0.077 -16.375 1 98.19 20 VAL B O 1
ATOM 2711 N N . LEU B 1 21 ? 4.676 0.901 -14.57 1 98.19 21 LEU B N 1
ATOM 2712 C CA . LEU B 1 21 ? 3.432 0.906 -13.812 1 98.19 21 LEU B CA 1
ATOM 2713 C C . LEU B 1 21 ? 2.365 1.733 -14.516 1 98.19 21 LEU B C 1
ATOM 2715 O O . LEU B 1 21 ? 1.195 1.345 -14.555 1 98.19 21 LEU B O 1
ATOM 2719 N N . SER B 1 22 ? 2.793 2.854 -15.031 1 97.88 22 SER B N 1
ATOM 2720 C CA . SER B 1 22 ? 1.868 3.689 -15.789 1 97.88 22 SER B CA 1
ATOM 2721 C C . SER B 1 22 ? 1.329 2.949 -17.016 1 97.88 22 SER B C 1
ATOM 2723 O O . SER B 1 22 ? 0.135 3.018 -17.312 1 97.88 22 SER B O 1
ATOM 2725 N N . SER B 1 23 ? 2.197 2.217 -17.719 1 98.12 23 SER B N 1
ATOM 2726 C CA . SER B 1 23 ? 1.797 1.451 -18.891 1 98.12 23 SER B CA 1
ATOM 2727 C C . SER B 1 23 ? 0.807 0.351 -18.516 1 98.12 23 SER B C 1
ATOM 2729 O O . SER B 1 23 ? -0.123 0.066 -19.281 1 98.12 23 SER B O 1
ATOM 2731 N N . ILE B 1 24 ? 1.022 -0.264 -17.422 1 98.69 24 ILE B N 1
ATOM 2732 C CA . ILE B 1 24 ? 0.126 -1.313 -16.938 1 98.69 24 ILE B CA 1
ATOM 2733 C C . ILE B 1 24 ? -1.25 -0.722 -16.641 1 98.69 24 ILE B C 1
ATOM 2735 O O . ILE B 1 24 ? -2.273 -1.294 -17.031 1 98.69 24 ILE B O 1
ATOM 2739 N N . ARG B 1 25 ? -1.291 0.416 -15.961 1 98.5 25 ARG B N 1
ATOM 2740 C CA . ARG B 1 25 ? -2.568 1.052 -15.656 1 98.5 25 ARG B CA 1
ATOM 2741 C C . ARG B 1 25 ? -3.295 1.464 -16.938 1 98.5 25 ARG B C 1
ATOM 2743 O O . ARG B 1 25 ? -4.52 1.344 -17.016 1 98.5 25 ARG B O 1
ATOM 2750 N N . ASP B 1 26 ? -2.541 1.945 -17.906 1 98.12 26 ASP B N 1
ATOM 2751 C CA . ASP B 1 26 ? -3.129 2.287 -19.203 1 98.12 26 ASP B CA 1
ATOM 2752 C C . ASP B 1 26 ? -3.727 1.054 -19.875 1 98.12 26 ASP B C 1
ATOM 2754 O O . ASP B 1 26 ? -4.793 1.13 -20.484 1 98.12 26 ASP B O 1
ATOM 2758 N N . PHE B 1 27 ? -2.998 -0.068 -19.844 1 98.81 27 PHE B N 1
ATOM 2759 C CA . PHE B 1 27 ? -3.459 -1.335 -20.391 1 98.81 27 PHE B CA 1
ATOM 2760 C C . PHE B 1 27 ? -4.836 -1.696 -19.844 1 98.81 27 PHE B C 1
ATOM 2762 O O . PHE B 1 27 ? -5.742 -2.031 -20.609 1 98.81 27 PHE B O 1
ATOM 2769 N N . PHE B 1 28 ? -5.023 -1.595 -18.531 1 98.81 28 PHE B N 1
ATOM 2770 C CA . PHE B 1 28 ? -6.273 -1.989 -17.891 1 98.81 28 PHE B CA 1
ATOM 2771 C C . PHE B 1 28 ? -7.355 -0.944 -18.141 1 98.81 28 PHE B C 1
ATOM 2773 O O . PHE B 1 28 ? -8.539 -1.281 -18.25 1 98.81 28 PHE B O 1
ATOM 2780 N N . ALA B 1 29 ? -6.938 0.338 -18.141 1 97.69 29 ALA B N 1
ATOM 2781 C CA . ALA B 1 29 ? -7.898 1.388 -18.469 1 97.69 29 ALA B CA 1
ATOM 2782 C C . ALA B 1 29 ? -8.523 1.159 -19.844 1 97.69 29 ALA B C 1
ATOM 2784 O O . ALA B 1 29 ? -9.734 1.312 -20.016 1 97.69 29 ALA B O 1
ATOM 2785 N N . GLY B 1 30 ? -7.703 0.804 -20.812 1 97.88 30 GLY B N 1
ATOM 2786 C CA . GLY B 1 30 ? -8.172 0.539 -22.156 1 97.88 30 GLY B CA 1
ATOM 2787 C C . GLY B 1 30 ? -9.141 -0.626 -22.234 1 97.88 30 GLY B C 1
ATOM 2788 O O . GLY B 1 30 ? -9.945 -0.711 -23.172 1 97.88 30 GLY B O 1
ATOM 2789 N N . LYS B 1 31 ? -9.094 -1.503 -21.266 1 98.31 31 LYS B N 1
ATOM 2790 C CA . LYS B 1 31 ? -9.945 -2.691 -21.25 1 98.31 31 LYS B CA 1
ATOM 2791 C C . LYS B 1 31 ? -11.086 -2.539 -20.25 1 98.31 31 LYS B C 1
ATOM 2793 O O . LYS B 1 31 ? -11.812 -3.496 -19.984 1 98.31 31 LYS B O 1
ATOM 2798 N N . GLU B 1 32 ? -11.18 -1.366 -19.625 1 97.56 32 GLU B N 1
ATOM 2799 C CA . GLU B 1 32 ? -12.242 -0.994 -18.703 1 97.56 32 GLU B CA 1
ATOM 2800 C C . GLU B 1 32 ? -12.234 -1.89 -17.469 1 97.56 32 GLU B C 1
ATOM 2802 O O . GLU B 1 32 ? -13.281 -2.379 -17.047 1 97.56 32 GLU B O 1
ATOM 2807 N N . VAL B 1 33 ? -11.102 -2.289 -17.031 1 98.75 33 VAL B N 1
ATOM 2808 C CA . VAL B 1 33 ? -10.906 -2.949 -15.742 1 98.75 33 VAL B CA 1
ATOM 2809 C C . VAL B 1 33 ? -10.633 -1.905 -14.664 1 98.75 33 VAL B C 1
ATOM 2811 O O . VAL B 1 33 ? -9.742 -1.065 -14.812 1 98.75 33 VAL B O 1
ATOM 2814 N N . ILE B 1 34 ? -11.328 -1.966 -13.555 1 98.31 34 ILE B N 1
ATOM 2815 C CA . ILE B 1 34 ? -11.32 -0.884 -12.578 1 98.31 34 ILE B CA 1
ATOM 2816 C C . ILE B 1 34 ? -10.25 -1.147 -11.523 1 98.31 34 ILE B C 1
ATOM 2818 O O . ILE B 1 34 ? -10.148 -2.258 -10.992 1 98.31 34 ILE B O 1
ATOM 2822 N N . GLU B 1 35 ? -9.461 -0.138 -11.25 1 98.69 35 GLU B N 1
ATOM 2823 C CA . GLU B 1 35 ? -8.5 -0.245 -10.164 1 98.69 35 GLU B CA 1
ATOM 2824 C C . GLU B 1 35 ? -9.188 -0.136 -8.805 1 98.69 35 GLU B C 1
ATOM 2826 O O . GLU B 1 35 ? -9.898 0.832 -8.539 1 98.69 35 GLU B O 1
ATOM 2831 N N . VAL B 1 36 ? -9.023 -1.143 -7.973 1 98.62 36 VAL B N 1
ATOM 2832 C CA . VAL B 1 36 ? -9.633 -1.119 -6.645 1 98.62 36 VAL B CA 1
ATOM 2833 C C . VAL B 1 36 ? -8.547 -0.968 -5.582 1 98.62 36 VAL B C 1
ATOM 2835 O O . VAL B 1 36 ? -7.352 -1.018 -5.891 1 98.62 36 VAL B O 1
ATOM 2838 N N . ASP B 1 37 ? -8.961 -0.635 -4.402 1 97.56 37 ASP B N 1
ATOM 2839 C CA . ASP B 1 37 ? -8.117 -0.409 -3.232 1 97.56 37 ASP B CA 1
ATOM 2840 C C . ASP B 1 37 ? -8.648 -1.163 -2.016 1 97.56 37 ASP B C 1
ATOM 2842 O O . ASP B 1 37 ? -9.641 -0.76 -1.416 1 97.56 37 ASP B O 1
ATOM 2846 N N . THR B 1 38 ? -7.98 -2.268 -1.687 1 98.19 38 THR B N 1
ATOM 2847 C CA . THR B 1 38 ? -8.422 -3.102 -0.575 1 98.19 38 THR B CA 1
ATOM 2848 C C . THR B 1 38 ? -7.422 -3.051 0.575 1 98.19 38 THR B C 1
ATOM 2850 O O . THR B 1 38 ? -6.297 -2.582 0.403 1 98.19 38 THR B O 1
ATOM 2853 N N . PRO B 1 39 ? -7.793 -3.484 1.724 1 97.69 39 PRO B N 1
ATOM 2854 C CA . PRO B 1 39 ? -6.941 -3.373 2.91 1 97.69 39 PRO B CA 1
ATOM 2855 C C . PRO B 1 39 ? -5.668 -4.207 2.803 1 97.69 39 PRO B C 1
ATOM 2857 O O . PRO B 1 39 ? -5.68 -5.289 2.211 1 97.69 39 PRO B O 1
ATOM 2860 N N . ALA B 1 40 ? -4.641 -3.658 3.432 1 98.06 40 ALA B N 1
ATOM 2861 C CA . ALA B 1 40 ? -3.389 -4.387 3.605 1 98.06 40 ALA B CA 1
ATOM 2862 C C . ALA B 1 40 ? -3.391 -5.18 4.91 1 98.06 40 ALA B C 1
ATOM 2864 O O . ALA B 1 40 ? -2.582 -6.094 5.09 1 98.06 40 ALA B O 1
ATOM 2865 N N . MET B 1 41 ? -4.258 -4.844 5.836 1 97.81 41 MET B N 1
ATOM 2866 C CA . MET B 1 41 ? -4.391 -5.52 7.125 1 97.81 41 MET B CA 1
ATOM 2867 C C . MET B 1 41 ? -5.758 -6.184 7.254 1 97.81 41 MET B C 1
ATOM 2869 O O . MET B 1 41 ? -6.766 -5.621 6.832 1 97.81 41 MET B O 1
ATOM 2873 N N . SER B 1 42 ? -5.73 -7.359 7.797 1 97.38 42 SER B N 1
ATOM 2874 C CA . SER B 1 42 ? -6.98 -8.102 7.938 1 97.38 42 SER B CA 1
ATOM 2875 C C . SER B 1 42 ? -7.023 -8.875 9.25 1 97.38 42 SER B C 1
ATOM 2877 O O . SER B 1 42 ? -5.977 -9.219 9.805 1 97.38 42 SER B O 1
ATOM 2879 N N . GLN B 1 43 ? -8.234 -9.125 9.672 1 95.5 43 GLN B N 1
ATOM 2880 C CA . GLN B 1 43 ? -8.422 -9.914 10.883 1 95.5 43 GLN B CA 1
ATOM 2881 C C . GLN B 1 43 ? -8.227 -11.406 10.609 1 95.5 43 GLN B C 1
ATOM 2883 O O . GLN B 1 43 ? -8.055 -12.195 11.531 1 95.5 43 GLN B O 1
ATOM 2888 N N . ALA B 1 44 ? -8.305 -11.797 9.367 1 96.56 44 ALA B N 1
ATOM 2889 C CA . ALA B 1 44 ? -8.062 -13.164 8.914 1 96.56 44 ALA B CA 1
ATOM 2890 C C . ALA B 1 44 ? -6.898 -13.227 7.934 1 96.56 44 ALA B C 1
ATOM 2892 O O . ALA B 1 44 ? -6.363 -12.188 7.531 1 96.56 44 ALA B O 1
ATOM 2893 N N . THR B 1 45 ? -6.461 -14.422 7.637 1 96.5 45 THR B N 1
ATOM 2894 C CA . THR B 1 45 ? -5.316 -14.562 6.742 1 96.5 45 THR B CA 1
ATOM 2895 C C . THR B 1 45 ? -5.352 -15.906 6.02 1 96.5 45 THR B C 1
ATOM 2897 O O . THR B 1 45 ? -6.328 -16.656 6.133 1 96.5 45 THR B O 1
ATOM 2900 N N . VAL B 1 46 ? -4.355 -16.125 5.203 1 95.38 46 VAL B N 1
ATOM 2901 C CA . VAL B 1 46 ? -4.27 -17.359 4.441 1 95.38 46 VAL B CA 1
ATOM 2902 C C . VAL B 1 46 ? -3.953 -18.516 5.375 1 95.38 46 VAL B C 1
ATOM 2904 O O . VAL B 1 46 ? -3.215 -18.359 6.352 1 95.38 46 VAL B O 1
ATOM 2907 N N . THR B 1 47 ? -4.461 -19.672 5.062 1 95.12 47 THR B N 1
ATOM 2908 C CA . THR B 1 47 ? -4.262 -20.844 5.891 1 95.12 47 THR B CA 1
ATOM 2909 C C . THR B 1 47 ? -3.191 -21.766 5.293 1 95.12 47 THR B C 1
ATOM 2911 O O . THR B 1 47 ? -2.791 -22.75 5.91 1 95.12 47 THR B O 1
ATOM 2914 N N . ASP B 1 48 ? -2.699 -21.375 4.094 1 90.88 48 ASP B N 1
ATOM 2915 C CA . ASP B 1 48 ? -1.691 -22.172 3.396 1 90.88 48 ASP B CA 1
ATOM 2916 C C . ASP B 1 48 ? -0.484 -22.438 4.293 1 90.88 48 ASP B C 1
ATOM 2918 O O . ASP B 1 48 ? 0.103 -21.5 4.844 1 90.88 48 ASP B O 1
ATOM 2922 N N . VAL B 1 49 ? -0.043 -23.672 4.375 1 88.25 49 VAL B N 1
ATOM 2923 C CA . VAL B 1 49 ? 1.02 -24.078 5.285 1 88.25 49 VAL B CA 1
ATOM 2924 C C . VAL B 1 49 ? 2.359 -23.531 4.801 1 88.25 49 VAL B C 1
ATOM 2926 O O . VAL B 1 49 ? 3.309 -23.422 5.578 1 88.25 49 VAL B O 1
ATOM 2929 N N . HIS B 1 50 ? 2.426 -23.188 3.512 1 85.12 50 HIS B N 1
ATOM 2930 C CA . HIS B 1 50 ? 3.697 -22.781 2.93 1 85.12 50 HIS B CA 1
ATOM 2931 C C . HIS B 1 50 ? 3.871 -21.266 3.008 1 85.12 50 HIS B C 1
ATOM 2933 O O . HIS B 1 50 ? 4.922 -20.734 2.643 1 85.12 50 HIS B O 1
ATOM 2939 N N . LEU B 1 51 ? 2.9 -20.578 3.496 1 89.94 51 LEU B N 1
ATOM 2940 C CA . LEU B 1 51 ? 2.971 -19.125 3.584 1 89.94 51 LEU B CA 1
ATOM 2941 C C . LEU B 1 51 ? 3.064 -18.672 5.035 1 89.94 51 LEU B C 1
ATOM 2943 O O . LEU B 1 51 ? 2.301 -19.141 5.887 1 89.94 51 LEU B O 1
ATOM 2947 N N . HIS B 1 52 ? 4.027 -17.828 5.207 1 92.25 52 HIS B N 1
ATOM 2948 C CA . HIS B 1 52 ? 4.191 -17.203 6.512 1 92.25 52 HIS B CA 1
ATOM 2949 C C . HIS B 1 52 ? 3.781 -15.727 6.473 1 92.25 52 HIS B C 1
ATOM 2951 O O . HIS B 1 52 ? 4.234 -14.977 5.605 1 92.25 52 HIS B O 1
ATOM 2957 N N . THR B 1 53 ? 2.973 -15.344 7.43 1 95.56 53 THR B N 1
ATOM 2958 C CA . THR B 1 53 ? 2.375 -14.016 7.383 1 95.56 53 THR B CA 1
ATOM 2959 C C . THR B 1 53 ? 2.969 -13.117 8.461 1 95.56 53 THR B C 1
ATOM 2961 O O . THR B 1 53 ? 3.492 -13.602 9.469 1 95.56 53 THR B O 1
ATOM 2964 N N . PHE B 1 54 ? 2.963 -11.828 8.203 1 97.5 54 PHE B N 1
ATOM 2965 C CA . PHE B 1 54 ? 3.23 -10.828 9.227 1 97.5 54 PHE B CA 1
ATOM 2966 C C . PHE B 1 54 ? 1.99 -10.578 10.078 1 97.5 54 PHE B C 1
ATOM 2968 O O . PHE B 1 54 ? 0.871 -10.555 9.562 1 97.5 54 PHE B O 1
ATOM 2975 N N . GLN B 1 55 ? 2.236 -10.391 11.359 1 96.69 55 GLN B N 1
ATOM 2976 C CA . GLN B 1 55 ? 1.142 -10.078 12.273 1 96.69 55 GLN B CA 1
ATOM 2977 C C . GLN B 1 55 ? 1.411 -8.781 13.031 1 96.69 55 GLN B C 1
ATOM 2979 O O . GLN B 1 55 ? 2.566 -8.414 13.25 1 96.69 55 GLN B O 1
ATOM 2984 N N . THR B 1 56 ? 0.419 -8.055 13.312 1 97.12 56 THR B N 1
ATOM 2985 C CA . THR B 1 56 ? 0.464 -6.848 14.125 1 97.12 56 THR B CA 1
ATOM 2986 C C . THR B 1 56 ? -0.772 -6.746 15.016 1 97.12 56 THR B C 1
ATOM 2988 O O . THR B 1 56 ? -1.528 -7.711 15.148 1 97.12 56 THR B O 1
ATOM 2991 N N . GLU B 1 57 ? -0.893 -5.66 15.781 1 96.44 57 GLU B N 1
ATOM 2992 C CA . GLU B 1 57 ? -1.987 -5.516 16.734 1 96.44 57 GLU B CA 1
ATOM 2993 C C . GLU B 1 57 ? -2.58 -4.109 16.688 1 96.44 57 GLU B C 1
ATOM 2995 O O . GLU B 1 57 ? -1.847 -3.119 16.703 1 96.44 57 GLU B O 1
ATOM 3000 N N . PHE B 1 58 ? -3.832 -4.117 16.578 1 96.19 58 PHE B N 1
ATOM 3001 C CA . PHE B 1 58 ? -4.562 -2.855 16.641 1 96.19 58 PHE B CA 1
ATOM 3002 C C . PHE B 1 58 ? -5.121 -2.625 18.047 1 96.19 58 PHE B C 1
ATOM 3004 O O . PHE B 1 58 ? -5.727 -3.523 18.641 1 96.19 58 PHE B O 1
ATOM 3011 N N . VAL B 1 59 ? -4.875 -1.46 18.578 1 92.44 59 VAL B N 1
ATOM 3012 C CA . VAL B 1 59 ? -5.488 -1.006 19.812 1 92.44 59 VAL B CA 1
ATOM 3013 C C . VAL B 1 59 ? -6.262 0.288 19.578 1 92.44 59 VAL B C 1
ATOM 3015 O O . VAL B 1 59 ? -5.73 1.232 18.984 1 92.44 59 VAL B O 1
ATOM 3018 N N . GLY B 1 60 ? -7.441 0.334 19.906 1 86.75 60 GLY B N 1
ATOM 3019 C CA . GLY B 1 60 ? -8.25 1.523 19.688 1 86.75 60 GLY B CA 1
ATOM 3020 C C . GLY B 1 60 ? -9.672 1.385 20.203 1 86.75 60 GLY B C 1
ATOM 3021 O O . GLY B 1 60 ? -9.961 0.496 21.016 1 86.75 60 GLY B O 1
ATOM 3022 N N . PRO B 1 61 ? -10.484 2.348 19.891 1 80.81 61 PRO B N 1
ATOM 3023 C CA . PRO B 1 61 ? -11.883 2.264 20.312 1 80.81 61 PRO B CA 1
ATOM 3024 C C . PRO B 1 61 ? -12.523 0.916 19.984 1 80.81 61 PRO B C 1
ATOM 3026 O O . PRO B 1 61 ? -12.492 0.477 18.828 1 80.81 61 PRO B O 1
ATOM 3029 N N . GLY B 1 62 ? -13.078 0.244 20.953 1 80.06 62 GLY B N 1
ATOM 3030 C CA . GLY B 1 62 ? -13.703 -1.054 20.766 1 80.06 62 GLY B CA 1
ATOM 3031 C C . GLY B 1 62 ? -12.727 -2.209 20.844 1 80.06 62 GLY B C 1
ATOM 3032 O O . GLY B 1 62 ? -13.125 -3.373 20.844 1 80.06 62 GLY B O 1
ATOM 3033 N N . TYR B 1 63 ? -11.43 -1.827 20.891 1 88.06 63 TYR B N 1
ATOM 3034 C CA . TYR B 1 63 ? -10.391 -2.854 20.906 1 88.06 63 TYR B CA 1
ATOM 3035 C C . TYR B 1 63 ? -9.352 -2.557 21.969 1 88.06 63 TYR B C 1
ATOM 3037 O O . TYR B 1 63 ? -8.148 -2.576 21.703 1 88.06 63 TYR B O 1
ATOM 3045 N N . ALA B 1 64 ? -9.758 -2.336 23.094 1 85.31 64 ALA B N 1
ATOM 3046 C CA . ALA B 1 64 ? -8.867 -1.948 24.203 1 85.31 64 ALA B CA 1
ATOM 3047 C C . ALA B 1 64 ? -7.883 -3.064 24.531 1 85.31 64 ALA B C 1
ATOM 3049 O O . ALA B 1 64 ? -6.734 -2.801 24.891 1 85.31 64 ALA B O 1
ATOM 3050 N N . GLY B 1 65 ? -8.383 -4.371 24.375 1 89.62 65 GLY B N 1
ATOM 3051 C CA . GLY B 1 65 ? -7.52 -5.504 24.656 1 89.62 65 GLY B CA 1
ATOM 3052 C C . GLY B 1 65 ? -6.645 -5.898 23.484 1 89.62 65 GLY B C 1
ATOM 3053 O O . GLY B 1 65 ? -5.844 -6.832 23.578 1 89.62 65 GLY B O 1
ATOM 3054 N N . GLY B 1 66 ? -6.855 -5.195 22.406 1 92.44 66 GLY B N 1
ATOM 3055 C CA . GLY B 1 66 ? -6.059 -5.484 21.234 1 92.44 66 GLY B CA 1
ATOM 3056 C C . GLY B 1 66 ? -6.754 -6.41 20.25 1 92.44 66 GLY B C 1
ATOM 3057 O O . GLY B 1 66 ? -7.531 -7.277 20.656 1 92.44 66 GLY B O 1
ATOM 3058 N N . GLN B 1 67 ? -6.559 -6.172 19 1 94.75 67 GLN B N 1
ATOM 3059 C CA . GLN B 1 67 ? -7.02 -7.027 17.906 1 94.75 67 GLN B CA 1
ATOM 3060 C C . GLN B 1 67 ? -5.863 -7.402 16.984 1 94.75 67 GLN B C 1
ATOM 3062 O O . GLN B 1 67 ? -5.246 -6.535 16.359 1 94.75 67 GLN B O 1
ATOM 3067 N N . THR B 1 68 ? -5.617 -8.719 16.953 1 96.44 68 THR B N 1
ATOM 3068 C CA . THR B 1 68 ? -4.566 -9.18 16.047 1 96.44 68 THR B CA 1
ATOM 3069 C C . THR B 1 68 ? -4.961 -8.945 14.594 1 96.44 68 THR B C 1
ATOM 3071 O O . THR B 1 68 ? -6.098 -9.227 14.203 1 96.44 68 THR B O 1
ATOM 3074 N N . LEU B 1 69 ? -4.066 -8.359 13.844 1 97.56 69 LEU B N 1
ATOM 3075 C CA . LEU B 1 69 ? -4.23 -8.148 12.414 1 97.56 69 LEU B CA 1
ATOM 3076 C C . LEU B 1 69 ? -3.1 -8.812 11.633 1 97.56 69 LEU B C 1
ATOM 3078 O O . LEU B 1 69 ? -1.987 -8.953 12.148 1 97.56 69 LEU B O 1
ATOM 3082 N N . TYR B 1 70 ? -3.41 -9.258 10.461 1 98.06 70 TYR B N 1
ATOM 3083 C CA . TYR B 1 70 ? -2.447 -9.914 9.586 1 98.06 70 TYR B CA 1
ATOM 3084 C C . TYR B 1 70 ? -2.223 -9.102 8.312 1 98.06 70 TYR B C 1
ATOM 3086 O O . TYR B 1 70 ? -3.174 -8.578 7.73 1 98.06 70 TYR B O 1
ATOM 3094 N N . MET B 1 71 ? -0.938 -8.93 7.949 1 98.06 71 MET B N 1
ATOM 3095 C CA . MET B 1 71 ? -0.64 -8.273 6.676 1 98.06 71 MET B CA 1
ATOM 3096 C C . MET B 1 71 ? -0.945 -9.203 5.504 1 98.06 71 MET B C 1
ATOM 3098 O O . MET B 1 71 ? -0.544 -10.375 5.512 1 98.06 71 MET B O 1
ATOM 3102 N N . MET B 1 72 ? -1.576 -8.68 4.523 1 97.75 72 MET B N 1
ATOM 3103 C CA . MET B 1 72 ? -2.107 -9.516 3.449 1 97.75 72 MET B CA 1
ATOM 3104 C C . MET B 1 72 ? -0.993 -9.992 2.525 1 97.75 72 MET B C 1
ATOM 3106 O O . MET B 1 72 ? -0.169 -9.188 2.078 1 97.75 72 MET B O 1
ATOM 3110 N N . THR B 1 73 ? -0.987 -11.281 2.223 1 97.56 73 THR B N 1
ATOM 3111 C CA . THR B 1 73 ? -0.002 -11.867 1.319 1 97.56 73 THR B CA 1
ATOM 3112 C C . THR B 1 73 ? -0.407 -11.648 -0.136 1 97.56 73 THR B C 1
ATOM 3114 O O . THR B 1 73 ? 0.397 -11.852 -1.047 1 97.56 73 THR B O 1
ATOM 3117 N N . SER B 1 74 ? -1.596 -11.328 -0.334 1 97.12 74 SER B N 1
ATOM 3118 C CA . SER B 1 74 ? -2.254 -10.984 -1.589 1 97.12 74 SER B CA 1
ATOM 3119 C C . SER B 1 74 ? -3.604 -10.312 -1.339 1 97.12 74 SER B C 1
ATOM 3121 O O . SER B 1 74 ? -4.242 -10.562 -0.314 1 97.12 74 SER B O 1
ATOM 3123 N N . PRO B 1 75 ? -4.055 -9.445 -2.279 1 98.12 75 PRO B N 1
ATOM 3124 C CA . PRO B 1 75 ? -5.359 -8.812 -2.066 1 98.12 75 PRO B CA 1
ATOM 3125 C C . PRO B 1 75 ? -6.527 -9.727 -2.438 1 98.12 75 PRO B C 1
ATOM 3127 O O . PRO B 1 75 ? -7.68 -9.289 -2.426 1 98.12 75 PRO B O 1
ATOM 3130 N N . GLU B 1 76 ? -6.336 -10.938 -2.641 1 97.31 76 GLU B N 1
ATOM 3131 C CA . GLU B 1 76 ? -7.254 -11.914 -3.234 1 97.31 76 GLU B CA 1
ATOM 3132 C C . GLU B 1 76 ? -8.562 -11.977 -2.461 1 97.31 76 GLU B C 1
ATOM 3134 O O . GLU B 1 76 ? -9.641 -11.883 -3.049 1 97.31 76 GLU B O 1
ATOM 3139 N N . PHE B 1 77 ? -8.5 -12.102 -1.163 1 97.38 77 PHE B N 1
ATOM 3140 C CA . PHE B 1 77 ? -9.703 -12.336 -0.372 1 97.38 77 PHE B CA 1
ATOM 3141 C C . PHE B 1 77 ? -10.648 -11.148 -0.458 1 97.38 77 PHE B C 1
ATOM 3143 O O . PHE B 1 77 ? -11.852 -11.312 -0.668 1 97.38 77 PHE B O 1
ATOM 3150 N N . HIS B 1 78 ? -10.086 -10 -0.343 1 98.44 78 HIS B N 1
ATOM 3151 C CA . HIS B 1 78 ? -10.914 -8.797 -0.385 1 98.44 78 HIS B CA 1
ATOM 3152 C C . HIS B 1 78 ? -11.43 -8.531 -1.797 1 98.44 78 HIS B C 1
ATOM 3154 O O . HIS B 1 78 ? -12.555 -8.078 -1.977 1 98.44 78 HIS B O 1
ATOM 3160 N N . MET B 1 79 ? -10.586 -8.773 -2.785 1 98.56 79 MET B N 1
ATOM 3161 C CA . MET B 1 79 ? -11.031 -8.57 -4.16 1 98.56 79 MET B CA 1
ATOM 3162 C C . MET B 1 79 ? -12.164 -9.539 -4.512 1 98.56 79 MET B C 1
ATOM 3164 O O . MET B 1 79 ? -13.094 -9.172 -5.23 1 98.56 79 MET B O 1
ATOM 3168 N N . LYS B 1 80 ? -12.086 -10.766 -3.998 1 98 80 LYS B N 1
ATOM 3169 C CA . LYS B 1 80 ? -13.164 -11.719 -4.23 1 98 80 LYS B CA 1
ATOM 3170 C C . LYS B 1 80 ? -14.461 -11.25 -3.588 1 98 80 LYS B C 1
ATOM 3172 O O . LYS B 1 80 ? -15.547 -11.492 -4.121 1 98 80 LYS B O 1
ATOM 3177 N N . ARG B 1 81 ? -14.359 -10.586 -2.441 1 98.25 81 ARG B N 1
ATOM 3178 C CA . ARG B 1 81 ? -15.555 -10.016 -1.823 1 98.25 81 ARG B CA 1
ATOM 3179 C C . ARG B 1 81 ? -16.141 -8.914 -2.699 1 98.25 81 ARG B C 1
ATOM 3181 O O . ARG B 1 81 ? -17.375 -8.789 -2.797 1 98.25 81 ARG B O 1
ATOM 3188 N N . LEU B 1 82 ? -15.289 -8.109 -3.311 1 98.75 82 LEU B N 1
ATOM 3189 C CA . LEU B 1 82 ? -15.766 -7.086 -4.23 1 98.75 82 LEU B CA 1
ATOM 3190 C C . LEU B 1 82 ? -16.453 -7.715 -5.438 1 98.75 82 LEU B C 1
ATOM 3192 O O . LEU B 1 82 ? -17.5 -7.234 -5.891 1 98.75 82 LEU B O 1
ATOM 3196 N N . LEU B 1 83 ? -15.867 -8.781 -5.945 1 98.62 83 LEU B N 1
ATOM 3197 C CA . LEU B 1 83 ? -16.453 -9.492 -7.074 1 98.62 83 LEU B CA 1
ATOM 3198 C C . LEU B 1 83 ? -17.844 -10.031 -6.719 1 98.62 83 LEU B C 1
ATOM 3200 O O . LEU B 1 83 ? -18.781 -9.883 -7.496 1 98.62 83 LEU B O 1
ATOM 3204 N N . SER B 1 84 ? -17.938 -10.648 -5.547 1 98.12 84 SER B N 1
ATOM 3205 C CA . SER B 1 84 ? -19.219 -11.164 -5.074 1 98.12 84 SER B CA 1
ATOM 3206 C C . SER B 1 84 ? -20.234 -10.039 -4.914 1 98.12 84 SER B C 1
ATOM 3208 O O . SER B 1 84 ? -21.438 -10.273 -5.055 1 98.12 84 SER B O 1
ATOM 3210 N N . ALA B 1 85 ? -19.766 -8.82 -4.629 1 98.12 85 ALA B N 1
ATOM 3211 C CA . ALA B 1 85 ? -20.625 -7.66 -4.461 1 98.12 85 ALA B CA 1
ATOM 3212 C C . ALA B 1 85 ? -21 -7.051 -5.812 1 98.12 85 ALA B C 1
ATOM 3214 O O . ALA B 1 85 ? -21.719 -6.047 -5.875 1 98.12 85 ALA B O 1
ATOM 3215 N N . GLY B 1 86 ? -20.469 -7.594 -6.891 1 98.06 86 GLY B N 1
ATOM 3216 C CA . GLY B 1 86 ? -20.859 -7.156 -8.219 1 98.06 86 GLY B CA 1
ATOM 3217 C C . GLY B 1 86 ? -19.953 -6.066 -8.781 1 98.06 86 GLY B C 1
ATOM 3218 O O . GLY B 1 86 ? -20.422 -5.207 -9.539 1 98.06 86 GLY B O 1
ATOM 3219 N N . SER B 1 87 ? -18.75 -6.062 -8.492 1 98.25 87 SER B N 1
ATOM 3220 C CA . SER B 1 87 ? -17.828 -5.008 -8.914 1 98.25 87 SER B CA 1
ATOM 3221 C C . SER B 1 87 ? -17.594 -5.043 -10.422 1 98.25 87 SER B C 1
ATOM 3223 O O . SER B 1 87 ? -17.297 -4.016 -11.031 1 98.25 87 SER B O 1
ATOM 3225 N N . GLY B 1 88 ? -17.75 -6.227 -11.047 1 98.5 88 GLY B N 1
ATOM 3226 C CA . GLY B 1 88 ? -17.234 -6.406 -12.398 1 98.5 88 GLY B CA 1
ATOM 3227 C C . GLY B 1 88 ? -15.734 -6.609 -12.438 1 98.5 88 GLY B C 1
ATOM 3228 O O . GLY B 1 88 ? -15.133 -7.023 -11.445 1 98.5 88 GLY B O 1
ATOM 3229 N N . PRO B 1 89 ? -15.062 -6.438 -13.672 1 98.88 89 PRO B N 1
ATOM 3230 C CA . PRO B 1 89 ? -13.609 -6.637 -13.773 1 98.88 89 PRO B CA 1
ATOM 3231 C C . PRO B 1 89 ? -12.82 -5.637 -12.93 1 98.88 89 PRO B C 1
ATOM 3233 O O . PRO B 1 89 ? -13.055 -4.43 -13.023 1 98.88 89 PRO B O 1
ATOM 3236 N N . ILE B 1 90 ? -11.883 -6.168 -12.164 1 98.88 90 ILE B N 1
ATOM 3237 C CA . ILE B 1 90 ? -11.125 -5.285 -11.281 1 98.88 90 ILE B CA 1
ATOM 3238 C C . ILE B 1 90 ? -9.656 -5.695 -11.281 1 98.88 90 ILE B C 1
ATOM 3240 O O . ILE B 1 90 ? -9.32 -6.84 -11.602 1 98.88 90 ILE B O 1
ATOM 3244 N N . TYR B 1 91 ? -8.789 -4.77 -11 1 98.94 91 TYR B N 1
ATOM 3245 C CA . TYR B 1 91 ? -7.379 -5.027 -10.758 1 98.94 91 TYR B CA 1
ATOM 3246 C C . TYR B 1 91 ? -6.852 -4.164 -9.617 1 98.94 91 TYR B C 1
ATOM 3248 O O . TYR B 1 91 ? -7.496 -3.191 -9.219 1 98.94 91 TYR B O 1
ATOM 3256 N N . GLN B 1 92 ? -5.762 -4.586 -9.086 1 98.75 92 GLN B N 1
ATOM 3257 C CA . GLN B 1 92 ? -5.102 -3.809 -8.047 1 98.75 92 GLN B CA 1
ATOM 3258 C C . GLN B 1 92 ? -3.584 -3.947 -8.133 1 98.75 92 GLN B C 1
ATOM 3260 O O . GLN B 1 92 ? -3.07 -5.035 -8.398 1 98.75 92 GLN B O 1
ATOM 3265 N N . ILE B 1 93 ? -2.92 -2.83 -8.055 1 98.69 93 ILE B N 1
ATOM 3266 C CA . ILE B 1 93 ? -1.488 -2.795 -7.777 1 98.69 93 ILE B CA 1
ATOM 3267 C C . ILE B 1 93 ? -1.258 -2.398 -6.32 1 98.69 93 ILE B C 1
ATOM 3269 O O . ILE B 1 93 ? -1.663 -1.313 -5.895 1 98.69 93 ILE B O 1
ATOM 3273 N N . CYS B 1 94 ? -0.66 -3.311 -5.578 1 98.25 94 CYS B N 1
ATOM 3274 C CA . CYS B 1 94 ? -0.506 -3.006 -4.16 1 98.25 94 CYS B CA 1
ATOM 3275 C C . CYS B 1 94 ? 0.69 -3.744 -3.57 1 98.25 94 CYS B C 1
ATOM 3277 O O . CYS B 1 94 ? 1.271 -4.613 -4.223 1 98.25 94 CYS B O 1
ATOM 3279 N N . LYS B 1 95 ? 1.055 -3.311 -2.377 1 98.12 95 LYS B N 1
ATOM 3280 C CA . LYS B 1 95 ? 2.043 -4.066 -1.61 1 98.12 95 LYS B CA 1
ATOM 3281 C C . LYS B 1 95 ? 1.442 -5.355 -1.06 1 98.12 95 LYS B C 1
ATOM 3283 O O . LYS B 1 95 ? 0.286 -5.375 -0.633 1 98.12 95 LYS B O 1
ATOM 3288 N N . SER B 1 96 ? 2.203 -6.379 -1.083 1 98.06 96 SER B N 1
ATOM 3289 C CA . SER B 1 96 ? 1.928 -7.656 -0.427 1 98.06 96 SER B CA 1
ATOM 3290 C C . SER B 1 96 ? 3.072 -8.062 0.497 1 98.06 96 SER B C 1
ATOM 3292 O O . SER B 1 96 ? 4.211 -7.621 0.312 1 98.06 96 SER B O 1
ATOM 3294 N N . PHE B 1 97 ? 2.74 -8.859 1.479 1 98.19 97 PHE B N 1
ATOM 3295 C CA . PHE B 1 97 ? 3.68 -9.117 2.562 1 98.19 97 PHE B CA 1
ATOM 3296 C C . PHE B 1 97 ? 3.793 -10.617 2.832 1 98.19 97 PHE B C 1
ATOM 3298 O O . PHE B 1 97 ? 2.795 -11.273 3.131 1 98.19 97 PHE B O 1
ATOM 3305 N N . ARG B 1 98 ? 4.945 -11.148 2.719 1 96.69 98 ARG B N 1
ATOM 3306 C CA . ARG B 1 98 ? 5.227 -12.547 3.029 1 96.69 98 ARG B CA 1
ATOM 3307 C C . ARG B 1 98 ? 6.473 -12.68 3.898 1 96.69 98 ARG B C 1
ATOM 3309 O O . ARG B 1 98 ? 7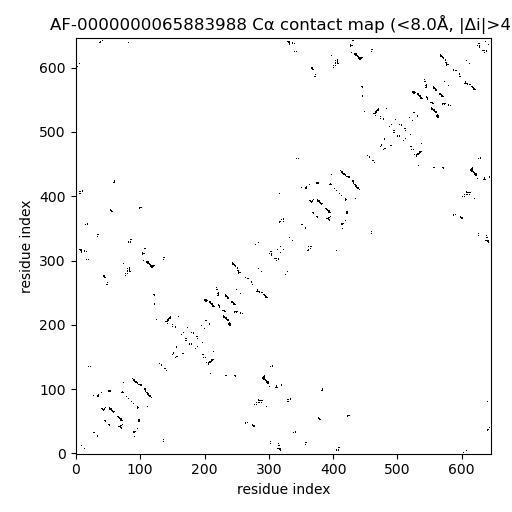.586 -12.414 3.438 1 96.69 98 ARG B O 1
ATOM 3316 N N . ASN B 1 99 ? 6.215 -13.07 5.113 1 95.69 99 ASN B N 1
ATOM 3317 C CA . ASN B 1 99 ? 7.324 -13.234 6.047 1 95.69 99 ASN B CA 1
ATOM 3318 C C . ASN B 1 99 ? 8.219 -14.406 5.656 1 95.69 99 ASN B C 1
ATOM 3320 O O . ASN B 1 99 ? 7.793 -15.297 4.918 1 95.69 99 ASN B O 1
ATOM 3324 N N . GLU B 1 100 ? 9.508 -14.367 5.973 1 88.69 100 GLU B N 1
ATOM 3325 C CA . GLU B 1 100 ? 10.508 -15.414 5.832 1 88.69 100 GLU B CA 1
ATOM 3326 C C . GLU B 1 100 ? 10.992 -15.531 4.387 1 88.69 100 GLU B C 1
ATOM 3328 O O . GLU B 1 100 ? 11.797 -16.406 4.066 1 88.69 100 GLU B O 1
ATOM 3333 N N . GLU B 1 101 ? 10.43 -14.672 3.547 1 85.5 101 GLU B N 1
ATOM 3334 C CA . GLU B 1 101 ? 10.836 -14.695 2.145 1 85.5 101 GLU B CA 1
ATOM 3335 C C . GLU B 1 101 ? 11.828 -13.578 1.837 1 85.5 101 GLU B C 1
ATOM 3337 O O . GLU B 1 101 ? 11.438 -12.414 1.739 1 85.5 101 GLU B O 1
ATOM 3342 N N . SER B 1 102 ? 13.055 -13.906 1.735 1 85.81 102 SER B N 1
ATOM 3343 C CA . SER B 1 102 ? 14.086 -12.938 1.364 1 85.81 102 SER B CA 1
ATOM 3344 C C . SER B 1 102 ? 15.211 -13.609 0.578 1 85.81 102 SER B C 1
ATOM 3346 O O . SER B 1 102 ? 15.656 -14.703 0.925 1 85.81 102 SER B O 1
ATOM 3348 N N . GLY B 1 103 ? 15.578 -12.961 -0.539 1 89.12 103 GLY B N 1
ATOM 3349 C CA . GLY B 1 103 ? 16.609 -13.516 -1.407 1 89.12 103 GLY B CA 1
ATOM 3350 C C . GLY B 1 103 ? 16.766 -12.742 -2.703 1 89.12 103 GLY B C 1
ATOM 3351 O O . GLY B 1 103 ? 16.359 -11.578 -2.795 1 89.12 103 GLY B O 1
ATOM 3352 N N . ARG B 1 104 ? 17.344 -13.359 -3.668 1 91.62 104 ARG B N 1
ATOM 3353 C CA . ARG B 1 104 ? 17.672 -12.75 -4.953 1 91.62 104 ARG B CA 1
ATOM 3354 C C . ARG B 1 104 ? 16.406 -12.242 -5.652 1 91.62 104 ARG B C 1
ATOM 3356 O O . ARG B 1 104 ? 16.406 -11.148 -6.227 1 91.62 104 ARG B O 1
ATOM 3363 N N . TYR B 1 105 ? 15.281 -13.039 -5.508 1 93.38 105 TYR B N 1
ATOM 3364 C CA . TYR B 1 105 ? 14.062 -12.703 -6.238 1 93.38 105 TYR B CA 1
ATOM 3365 C C . TYR B 1 105 ? 12.914 -12.406 -5.281 1 93.38 105 TYR B C 1
ATOM 3367 O O . TYR B 1 105 ? 11.758 -12.297 -5.703 1 93.38 105 TYR B O 1
ATOM 3375 N N . HIS B 1 106 ? 13.297 -12.367 -3.975 1 94 106 HIS B N 1
ATOM 3376 C CA . HIS B 1 106 ? 12.242 -12.227 -2.982 1 94 106 HIS B CA 1
ATOM 3377 C C . HIS B 1 106 ? 12.562 -11.109 -1.991 1 94 106 HIS B C 1
ATOM 3379 O O . HIS B 1 106 ? 13.688 -11.023 -1.495 1 94 106 HIS B O 1
ATOM 3385 N N . ASN B 1 107 ? 11.734 -10.242 -1.84 1 96.19 107 ASN B N 1
ATOM 3386 C CA . ASN B 1 107 ? 11.672 -9.297 -0.726 1 96.19 107 ASN B CA 1
ATOM 3387 C C . ASN B 1 107 ? 10.383 -9.469 0.081 1 96.19 107 ASN B C 1
ATOM 3389 O O . ASN B 1 107 ? 9.312 -9.664 -0.489 1 96.19 107 ASN B O 1
ATOM 3393 N N . PRO B 1 108 ? 10.43 -9.531 1.412 1 96.38 108 PRO B N 1
ATOM 3394 C CA . PRO B 1 108 ? 9.25 -9.82 2.23 1 96.38 108 PRO B CA 1
ATOM 3395 C C . PRO B 1 108 ? 8.07 -8.914 1.901 1 96.38 108 PRO B C 1
ATOM 3397 O O . PRO B 1 108 ? 6.914 -9.312 2.078 1 96.38 108 PRO B O 1
ATOM 3400 N N . GLU B 1 109 ? 8.391 -7.738 1.56 1 97.19 109 GLU B N 1
ATOM 3401 C CA . GLU B 1 109 ? 7.426 -6.793 1.001 1 97.19 109 GLU B CA 1
ATOM 3402 C C . GLU B 1 109 ? 7.668 -6.57 -0.489 1 97.19 109 GLU B C 1
ATOM 3404 O O . GLU B 1 109 ? 8.789 -6.266 -0.901 1 97.19 109 GLU B O 1
ATOM 3409 N N . PHE B 1 110 ? 6.629 -6.766 -1.267 1 97.81 110 PHE B N 1
ATOM 3410 C CA . PHE B 1 110 ? 6.809 -6.609 -2.705 1 97.81 110 PHE B CA 1
ATOM 3411 C C . PHE B 1 110 ? 5.543 -6.059 -3.352 1 97.81 110 PHE B C 1
ATOM 3413 O O . PHE B 1 110 ? 4.484 -6.023 -2.723 1 97.81 110 PHE B O 1
ATOM 3420 N N . THR B 1 111 ? 5.609 -5.527 -4.57 1 98.25 111 THR B N 1
ATOM 3421 C CA . THR B 1 111 ? 4.477 -4.969 -5.305 1 98.25 111 THR B CA 1
ATOM 3422 C C . THR B 1 111 ? 3.82 -6.035 -6.176 1 98.25 111 THR B C 1
ATOM 3424 O O . THR B 1 111 ? 4.492 -6.703 -6.965 1 98.25 111 THR B O 1
ATOM 3427 N N . MET B 1 112 ? 2.572 -6.184 -5.98 1 98.19 112 MET B N 1
ATOM 3428 C CA . MET B 1 112 ? 1.81 -7.207 -6.684 1 98.19 112 MET B CA 1
ATOM 3429 C C . MET B 1 112 ? 0.739 -6.578 -7.57 1 98.19 112 MET B C 1
ATOM 3431 O O . MET B 1 112 ? 0.145 -5.562 -7.207 1 98.19 112 MET B O 1
ATOM 3435 N N . LEU B 1 113 ? 0.583 -7.121 -8.719 1 98.88 113 LEU B N 1
ATOM 3436 C CA . LEU B 1 113 ? -0.576 -6.883 -9.578 1 98.88 113 LEU B CA 1
ATOM 3437 C C . LEU B 1 113 ? -1.523 -8.078 -9.547 1 98.88 113 LEU B C 1
ATOM 3439 O O . LEU B 1 113 ? -1.108 -9.211 -9.805 1 98.88 113 LEU B O 1
ATOM 3443 N N . GLU B 1 114 ? -2.715 -7.855 -9.18 1 98.88 114 GLU B N 1
ATOM 3444 C CA . GLU B 1 114 ? -3.74 -8.898 -9.211 1 98.88 114 GLU B CA 1
ATOM 3445 C C . GLU B 1 114 ? -5 -8.406 -9.914 1 98.88 114 GLU B C 1
ATOM 3447 O O . GLU B 1 114 ? -5.41 -7.258 -9.742 1 98.88 114 GLU B O 1
ATOM 3452 N N . TRP B 1 115 ? -5.551 -9.219 -10.812 1 98.88 115 TRP B N 1
ATOM 3453 C CA . TRP B 1 115 ? -6.785 -8.789 -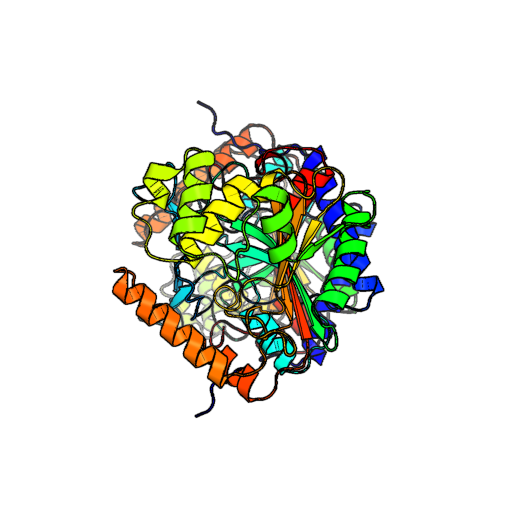11.453 1 98.88 115 TRP B CA 1
ATOM 3454 C C . TRP B 1 115 ? -7.703 -9.977 -11.719 1 98.88 115 TRP B C 1
ATOM 3456 O O . TRP B 1 115 ? -7.262 -11.125 -11.703 1 98.88 115 TRP B O 1
ATOM 3466 N N . TYR B 1 116 ? -8.961 -9.695 -11.844 1 98.88 116 TYR B N 1
ATOM 3467 C CA . TYR B 1 116 ? -10.039 -10.672 -12.008 1 98.88 116 TYR B CA 1
ATOM 3468 C C . TYR B 1 116 ? -10.945 -10.289 -13.164 1 98.88 116 TYR B C 1
ATOM 3470 O O . TYR B 1 116 ? -11.273 -9.109 -13.352 1 98.88 116 TYR B O 1
ATOM 3478 N N . ARG B 1 117 ? -11.305 -11.281 -13.938 1 98.81 117 ARG B N 1
ATOM 3479 C CA . ARG B 1 117 ? -12.164 -11.109 -15.102 1 98.81 117 ARG B CA 1
ATOM 3480 C C . ARG B 1 117 ? -13.391 -12.008 -15.023 1 98.81 117 ARG B C 1
ATOM 3482 O O . ARG B 1 117 ? -13.32 -13.188 -15.383 1 98.81 117 ARG B O 1
ATOM 3489 N N . PRO B 1 118 ? -14.539 -11.414 -14.602 1 98.31 118 PRO B N 1
ATOM 3490 C CA . PRO B 1 118 ? -15.766 -12.195 -14.734 1 98.31 118 PRO B CA 1
ATOM 3491 C C . PRO B 1 118 ? -15.984 -12.703 -16.156 1 98.31 118 PRO B C 1
ATOM 3493 O O . PRO B 1 118 ? -15.664 -12 -17.125 1 98.31 118 PRO B O 1
ATOM 3496 N N . ASP B 1 119 ? -16.438 -13.922 -16.281 1 96.94 119 ASP B N 1
ATOM 3497 C CA . ASP B 1 119 ? -16.828 -14.594 -17.516 1 96.94 119 ASP B CA 1
ATOM 3498 C C . ASP B 1 119 ? -15.609 -15.102 -18.281 1 96.94 119 ASP B C 1
ATOM 3500 O O . ASP B 1 119 ? -15.742 -15.641 -19.375 1 96.94 119 ASP B O 1
ATOM 3504 N N . PHE B 1 120 ? -14.383 -14.836 -17.75 1 98.38 120 PHE B N 1
ATOM 3505 C CA . PHE B 1 120 ? -13.18 -15.453 -18.297 1 98.38 120 PHE B CA 1
ATOM 3506 C C . PHE B 1 120 ? -12.953 -16.828 -17.688 1 98.38 120 PHE B C 1
ATOM 3508 O O . PHE B 1 120 ? -13.172 -17.016 -16.484 1 98.38 120 PHE B O 1
ATOM 3515 N N . ASP B 1 121 ? -12.547 -17.781 -18.438 1 97.62 121 ASP B N 1
ATOM 3516 C CA . ASP B 1 121 ? -11.828 -18.922 -17.875 1 97.62 121 ASP B CA 1
ATOM 3517 C C . ASP B 1 121 ? -10.32 -18.656 -17.859 1 97.62 121 ASP B C 1
ATOM 3519 O O . ASP B 1 121 ? -9.867 -17.578 -18.219 1 97.62 121 ASP B O 1
ATOM 3523 N N . HIS B 1 122 ? -9.555 -19.641 -17.344 1 97.88 122 HIS B N 1
ATOM 3524 C CA . HIS B 1 122 ? -8.125 -19.438 -17.172 1 97.88 122 HIS B CA 1
ATOM 3525 C C . HIS B 1 122 ? -7.418 -19.312 -18.516 1 97.88 122 HIS B C 1
ATOM 3527 O O . HIS B 1 122 ? -6.383 -18.656 -18.625 1 97.88 122 HIS B O 1
ATOM 3533 N N . HIS B 1 123 ? -7.945 -19.859 -19.625 1 98.38 123 HIS B N 1
ATOM 3534 C CA . HIS B 1 123 ? -7.336 -19.688 -20.938 1 98.38 123 HIS B CA 1
ATOM 3535 C C . HIS B 1 123 ? -7.535 -18.281 -21.469 1 98.38 123 HIS B C 1
ATOM 3537 O O . HIS B 1 123 ? -6.621 -17.688 -22.062 1 98.38 123 HIS B O 1
ATOM 3543 N N . ASP B 1 124 ? -8.758 -17.781 -21.312 1 98.69 124 ASP B N 1
ATOM 3544 C CA . ASP B 1 124 ? -9.016 -16.391 -21.656 1 98.69 124 ASP B CA 1
ATOM 3545 C C . ASP B 1 124 ? -8.078 -15.453 -20.906 1 98.69 124 ASP B C 1
ATOM 3547 O O . ASP B 1 124 ? -7.562 -14.492 -21.469 1 98.69 124 ASP B O 1
ATOM 3551 N N . LEU B 1 125 ? -7.934 -15.734 -19.625 1 98.81 125 LEU B N 1
ATOM 3552 C CA . LEU B 1 125 ? -7.078 -14.906 -18.781 1 98.81 125 LEU B CA 1
ATOM 3553 C C . LEU B 1 125 ? -5.621 -15 -19.219 1 98.81 125 LEU B C 1
ATOM 3555 O O . LEU B 1 125 ? -4.902 -14 -19.219 1 98.81 125 LEU B O 1
ATOM 3559 N N . MET B 1 126 ? -5.176 -16.188 -19.609 1 98.81 126 MET B N 1
ATOM 3560 C CA . MET B 1 126 ? -3.828 -16.344 -20.141 1 98.81 126 MET B CA 1
ATOM 3561 C C . MET B 1 126 ? -3.625 -15.5 -21.391 1 98.81 126 MET B C 1
ATOM 3563 O O . MET B 1 126 ? -2.555 -14.922 -21.594 1 98.81 126 MET B O 1
ATOM 3567 N N . ASN B 1 127 ? -4.641 -15.43 -22.25 1 98.81 127 ASN B N 1
ATOM 3568 C CA . ASN B 1 127 ? -4.555 -14.594 -23.438 1 98.81 127 ASN B CA 1
ATOM 3569 C C . ASN B 1 127 ? -4.332 -13.133 -23.078 1 98.81 127 ASN B C 1
ATOM 3571 O O . ASN B 1 127 ? -3.471 -12.469 -23.656 1 98.81 127 ASN B O 1
ATOM 3575 N N . GLU B 1 128 ? -5.145 -12.672 -22.188 1 98.81 128 GLU B N 1
ATOM 3576 C CA . GLU B 1 128 ? -5.008 -11.281 -21.766 1 98.81 128 GLU B CA 1
ATOM 3577 C C . GLU B 1 128 ? -3.658 -11.031 -21.109 1 98.81 128 GLU B C 1
ATOM 3579 O O . GLU B 1 128 ? -3.021 -10 -21.344 1 98.81 128 GLU B O 1
ATOM 3584 N N . MET B 1 129 ? -3.24 -11.961 -20.25 1 98.81 129 MET B N 1
ATOM 3585 C CA . MET B 1 129 ? -1.944 -11.828 -19.594 1 98.81 129 MET B CA 1
ATOM 3586 C C . MET B 1 129 ? -0.812 -11.812 -20.609 1 98.81 129 MET B C 1
ATOM 3588 O O . MET B 1 129 ? 0.155 -11.062 -20.453 1 98.81 129 MET B O 1
ATOM 3592 N N . ASP B 1 130 ? -0.941 -12.641 -21.594 1 98.88 130 ASP B N 1
ATOM 3593 C CA . ASP B 1 130 ? 0.078 -12.68 -22.625 1 98.88 130 ASP B CA 1
ATOM 3594 C C . ASP B 1 130 ? 0.212 -11.328 -23.328 1 98.88 130 ASP B C 1
ATOM 3596 O O . ASP B 1 130 ? 1.321 -10.891 -23.641 1 98.88 130 ASP B O 1
ATOM 3600 N N . GLU B 1 131 ? -0.907 -10.648 -23.609 1 98.88 131 GLU B N 1
ATOM 3601 C CA . GLU B 1 131 ? -0.877 -9.312 -24.188 1 98.88 131 GLU B CA 1
ATOM 3602 C C . GLU B 1 131 ? -0.115 -8.344 -23.297 1 98.88 131 GLU B C 1
ATOM 3604 O O . GLU B 1 131 ? 0.69 -7.543 -23.781 1 98.88 131 GLU B O 1
ATOM 3609 N N . LEU B 1 132 ? -0.375 -8.438 -22.031 1 98.88 132 LEU B N 1
ATOM 3610 C CA . LEU B 1 132 ? 0.296 -7.574 -21.078 1 98.88 132 LEU B CA 1
ATOM 3611 C C . LEU B 1 132 ? 1.797 -7.844 -21.047 1 98.88 132 LEU B C 1
ATOM 3613 O O . LEU B 1 132 ? 2.602 -6.91 -21.016 1 98.88 132 LEU B O 1
ATOM 3617 N N . LEU B 1 133 ? 2.156 -9.141 -21.016 1 98.81 133 LEU B N 1
ATOM 3618 C CA . LEU B 1 133 ? 3.566 -9.508 -20.984 1 98.81 133 LEU B CA 1
ATOM 3619 C C . LEU B 1 133 ? 4.297 -9.023 -22.219 1 98.81 133 LEU B C 1
ATOM 3621 O O . LEU B 1 133 ? 5.43 -8.547 -22.141 1 98.81 133 LEU B O 1
ATOM 3625 N N . GLN B 1 134 ? 3.658 -9.164 -23.406 1 98.75 134 GLN B N 1
ATOM 3626 C CA . GLN B 1 134 ? 4.258 -8.672 -24.641 1 98.75 134 GLN B CA 1
ATOM 3627 C C . GLN B 1 134 ? 4.492 -7.164 -24.562 1 98.75 134 GLN B C 1
ATOM 3629 O O . GLN B 1 134 ? 5.523 -6.668 -25.031 1 98.75 134 GLN B O 1
ATOM 3634 N N . LEU B 1 135 ? 3.549 -6.469 -24 1 98.56 135 LEU B N 1
ATOM 3635 C CA . LEU B 1 135 ? 3.643 -5.02 -23.875 1 98.56 135 LEU B CA 1
ATOM 3636 C C . LEU B 1 135 ? 4.816 -4.625 -22.984 1 98.56 135 LEU B C 1
ATOM 3638 O O . LEU B 1 135 ? 5.59 -3.73 -23.328 1 98.56 135 LEU B O 1
ATOM 3642 N N . VAL B 1 136 ? 5.004 -5.281 -21.797 1 98.56 136 VAL B N 1
ATOM 3643 C CA . VAL B 1 136 ? 5.953 -4.848 -20.781 1 98.56 136 VAL B CA 1
ATOM 3644 C C . VAL B 1 136 ? 7.336 -5.414 -21.094 1 98.56 136 VAL B C 1
ATOM 3646 O O . VAL B 1 136 ? 8.344 -4.719 -20.953 1 98.56 136 VAL B O 1
ATOM 3649 N N . LEU B 1 137 ? 7.391 -6.684 -21.531 1 98.31 137 LEU B N 1
ATOM 3650 C CA . LEU B 1 137 ? 8.664 -7.371 -21.734 1 98.31 137 LEU B CA 1
ATOM 3651 C C . LEU B 1 137 ? 9.164 -7.18 -23.156 1 98.31 137 LEU B C 1
ATOM 3653 O O . LEU B 1 137 ? 10.312 -7.512 -23.469 1 98.31 137 LEU B O 1
ATOM 3657 N N . GLN B 1 138 ? 8.328 -6.656 -24.047 1 97.62 138 GLN B N 1
ATOM 3658 C CA . GLN B 1 138 ? 8.672 -6.531 -25.453 1 97.62 138 GLN B CA 1
ATOM 3659 C C . GLN B 1 138 ? 9.172 -7.859 -26.016 1 97.62 138 GLN B C 1
ATOM 3661 O O . GLN B 1 138 ? 10.242 -7.914 -26.641 1 97.62 138 GLN B O 1
ATOM 3666 N N . CYS B 1 139 ? 8.398 -8.836 -25.766 1 97.5 139 CYS B N 1
ATOM 3667 C CA . CYS B 1 139 ? 8.727 -10.195 -26.188 1 97.5 139 CYS B CA 1
ATOM 3668 C C . CYS B 1 139 ? 7.684 -10.727 -27.156 1 97.5 139 CYS B C 1
ATOM 3670 O O . CYS B 1 139 ? 6.672 -10.062 -27.422 1 97.5 139 CYS B O 1
ATOM 3672 N N . ASP B 1 140 ? 7.996 -11.906 -27.766 1 98.06 140 ASP B N 1
ATOM 3673 C CA . ASP B 1 140 ? 7.035 -12.57 -28.641 1 98.06 140 ASP B CA 1
ATOM 3674 C C . ASP B 1 140 ? 5.973 -13.305 -27.828 1 98.06 140 ASP B C 1
ATOM 3676 O O . ASP B 1 140 ? 6.012 -13.305 -26.594 1 98.06 140 ASP B O 1
ATOM 3680 N N . LYS B 1 141 ? 5.004 -13.867 -28.516 1 98.5 141 LYS B N 1
ATOM 3681 C CA . LYS B 1 141 ? 3.906 -14.602 -27.891 1 98.5 141 LYS B CA 1
ATOM 3682 C C . LYS B 1 141 ? 4.426 -15.734 -27.016 1 98.5 141 LYS B C 1
ATOM 3684 O O . LYS B 1 141 ? 5.359 -16.438 -27.406 1 98.5 141 LYS B O 1
ATOM 3689 N N . ALA B 1 142 ? 3.814 -15.953 -25.906 1 98.69 142 ALA B N 1
ATOM 3690 C CA . ALA B 1 142 ? 4.219 -16.969 -24.938 1 98.69 142 ALA B CA 1
ATOM 3691 C C . ALA B 1 142 ? 3.877 -18.375 -25.438 1 98.69 142 ALA B C 1
ATOM 3693 O O . ALA B 1 142 ? 2.961 -18.547 -26.234 1 98.69 142 ALA B O 1
ATOM 3694 N N . GLU B 1 143 ? 4.637 -19.266 -24.906 1 98.06 143 GLU B N 1
ATOM 3695 C CA . GLU B 1 143 ? 4.297 -20.672 -25.109 1 98.06 143 GLU B CA 1
ATOM 3696 C C . GLU B 1 143 ? 3.311 -21.156 -24.047 1 98.06 143 GLU B C 1
ATOM 3698 O O . GLU B 1 143 ? 3.207 -20.562 -22.969 1 98.06 143 GLU B O 1
ATOM 3703 N N . ARG B 1 144 ? 2.605 -22.203 -24.438 1 98.25 144 ARG B N 1
ATOM 3704 C CA . ARG B 1 144 ? 1.674 -22.828 -23.5 1 98.25 144 ARG B CA 1
ATOM 3705 C C . ARG B 1 144 ? 1.885 -24.344 -23.453 1 98.25 144 ARG B C 1
ATOM 3707 O O . ARG B 1 144 ? 2.137 -24.969 -24.484 1 98.25 144 ARG B O 1
ATOM 3714 N N . MET B 1 145 ? 1.829 -24.875 -22.281 1 98.44 145 MET B N 1
ATOM 3715 C CA . MET B 1 145 ? 1.908 -26.328 -22.094 1 98.44 145 MET B CA 1
ATOM 3716 C C . MET B 1 145 ? 1.215 -26.75 -20.797 1 98.44 145 MET B C 1
ATOM 3718 O O . MET B 1 145 ? 1.092 -25.953 -19.875 1 98.44 145 MET B O 1
ATOM 3722 N N . SER B 1 146 ? 0.752 -27.906 -20.797 1 98.25 146 SER B N 1
ATOM 3723 C CA . SER B 1 146 ? 0.211 -28.422 -19.531 1 98.25 146 SER B CA 1
ATOM 3724 C C . SER B 1 146 ? 1.326 -28.828 -18.578 1 98.25 146 SER B C 1
ATOM 3726 O O . SER B 1 146 ? 2.457 -29.078 -19 1 98.25 146 SER B O 1
ATOM 3728 N N . TYR B 1 147 ? 0.98 -28.844 -17.328 1 98.31 147 TYR B N 1
ATOM 3729 C CA . TYR B 1 147 ? 1.875 -29.359 -16.312 1 98.31 147 TYR B CA 1
ATOM 3730 C C . TYR B 1 147 ? 2.365 -30.766 -16.672 1 98.31 147 TYR B C 1
ATOM 3732 O O . TYR B 1 147 ? 3.561 -31.047 -16.578 1 98.31 147 TYR B O 1
ATOM 3740 N N . GLN B 1 148 ? 1.503 -31.547 -17.172 1 98.12 148 GLN B N 1
ATOM 3741 C CA . GLN B 1 148 ? 1.814 -32.906 -17.578 1 98.12 148 GLN B CA 1
ATOM 3742 C C . GLN B 1 148 ? 2.803 -32.938 -18.75 1 98.12 148 GLN B C 1
ATOM 3744 O O . GLN B 1 148 ? 3.797 -33.656 -18.719 1 98.12 148 GLN B O 1
ATOM 3749 N N . GLN B 1 149 ? 2.527 -32.125 -19.734 1 98.19 149 GLN B N 1
ATOM 3750 C CA . GLN B 1 149 ? 3.404 -32.062 -20.891 1 98.19 149 GLN B CA 1
ATOM 3751 C C . GLN B 1 149 ? 4.805 -31.594 -20.5 1 98.19 149 GLN B C 1
ATOM 3753 O O . GLN B 1 149 ? 5.801 -32.125 -20.984 1 98.19 149 GLN B O 1
ATOM 3758 N N . ALA B 1 150 ? 4.879 -30.641 -19.609 1 98 150 ALA B N 1
ATOM 3759 C CA . ALA B 1 150 ? 6.168 -30.109 -19.172 1 98 150 ALA B CA 1
ATOM 3760 C C . ALA B 1 150 ? 6.996 -31.188 -18.484 1 98 150 ALA B C 1
ATOM 3762 O O . ALA B 1 150 ? 8.188 -31.328 -18.75 1 98 150 ALA B O 1
ATOM 3763 N N . PHE B 1 151 ? 6.375 -31.938 -17.625 1 98 151 PHE B N 1
ATOM 3764 C CA . PHE B 1 151 ? 7.043 -33 -16.906 1 98 151 PHE B CA 1
ATOM 3765 C C . PHE B 1 151 ? 7.543 -34.094 -17.859 1 98 151 PHE B C 1
ATOM 3767 O O . PHE B 1 151 ? 8.688 -34.531 -17.766 1 98 151 PHE B O 1
ATOM 3774 N N . ILE B 1 152 ? 6.676 -34.5 -18.766 1 98.12 152 ILE B N 1
ATOM 3775 C CA . ILE B 1 152 ? 7.02 -35.594 -19.703 1 98.12 152 ILE B CA 1
ATOM 3776 C C . ILE B 1 152 ? 8.148 -35.125 -20.609 1 98.12 152 ILE B C 1
ATOM 3778 O O . ILE B 1 152 ? 9.117 -35.875 -20.828 1 98.12 152 ILE B O 1
ATOM 3782 N N . GLN B 1 153 ? 8.031 -33.969 -21.094 1 97.5 153 GLN B N 1
ATOM 3783 C CA . GLN B 1 153 ? 9.016 -33.469 -22.031 1 97.5 153 GLN B CA 1
ATOM 3784 C C . GLN B 1 153 ? 10.383 -33.281 -21.375 1 97.5 153 GLN B C 1
ATOM 3786 O O . GLN B 1 153 ? 11.414 -33.625 -21.953 1 97.5 153 GLN B O 1
ATOM 3791 N N . GLU B 1 154 ? 10.445 -32.812 -20.141 1 97.25 154 GLU B N 1
ATOM 3792 C CA . GLU B 1 154 ? 11.711 -32.406 -19.531 1 97.25 154 GLU B CA 1
ATOM 3793 C C . GLU B 1 154 ? 12.273 -33.531 -18.656 1 97.25 154 GLU B C 1
ATOM 3795 O O . GLU B 1 154 ? 13.492 -33.625 -18.469 1 97.25 154 GLU B O 1
ATOM 3800 N N . LEU B 1 155 ? 11.367 -34.375 -18.094 1 97.5 155 LEU B N 1
ATOM 3801 C CA . LEU B 1 155 ? 11.836 -35.312 -17.094 1 97.5 155 LEU B CA 1
ATOM 3802 C C . LEU B 1 155 ? 11.508 -36.75 -17.516 1 97.5 155 LEU B C 1
ATOM 3804 O O . LEU B 1 155 ? 11.969 -37.719 -16.891 1 97.5 155 LEU B O 1
ATOM 3808 N N . GLY B 1 156 ? 10.641 -36.938 -18.469 1 97.06 156 GLY B N 1
ATOM 3809 C CA . GLY B 1 156 ? 10.312 -38.25 -18.969 1 97.06 156 GLY B CA 1
ATOM 3810 C C . GLY B 1 156 ? 9.406 -39.031 -18.047 1 97.06 156 GLY B C 1
ATOM 3811 O O . GLY B 1 156 ? 9.375 -40.281 -18.094 1 97.06 156 GLY B O 1
ATOM 3812 N N . VAL B 1 157 ? 8.766 -38.375 -17.188 1 97.62 157 VAL B N 1
ATOM 3813 C CA . VAL B 1 157 ? 7.855 -39.031 -16.25 1 97.62 157 VAL B CA 1
ATOM 3814 C C . VAL B 1 157 ? 6.52 -38.312 -16.219 1 97.62 157 VAL B C 1
ATOM 3816 O O . VAL B 1 157 ? 6.477 -37.062 -16.359 1 97.62 157 VAL B O 1
ATOM 3819 N N . CYS B 1 158 ? 5.453 -39.062 -16.078 1 98 158 CYS B N 1
ATOM 3820 C CA . CYS B 1 158 ? 4.129 -38.469 -15.953 1 98 158 CYS B CA 1
ATOM 3821 C C . CYS B 1 158 ? 3.834 -38.094 -14.508 1 98 158 CYS B C 1
ATOM 3823 O O . CYS B 1 158 ? 3.76 -38.938 -13.641 1 98 158 CYS B O 1
ATOM 3825 N N . PRO B 1 159 ? 3.621 -36.781 -14.203 1 97.75 159 PRO B N 1
ATOM 3826 C CA . PRO B 1 159 ? 3.357 -36.344 -12.828 1 97.75 159 PRO B CA 1
ATOM 3827 C C . PRO B 1 159 ? 1.994 -36.812 -12.32 1 97.75 159 PRO B C 1
ATOM 3829 O O . PRO B 1 159 ? 1.761 -36.844 -11.109 1 97.75 159 PRO B O 1
ATOM 3832 N N . LEU B 1 160 ? 1.054 -37.156 -13.227 1 97.06 160 LEU B N 1
ATOM 3833 C CA . LEU B 1 160 ? -0.31 -37.5 -12.836 1 97.06 160 LEU B CA 1
ATOM 3834 C C . LEU B 1 160 ? -0.449 -39 -12.602 1 97.06 160 LEU B C 1
ATOM 3836 O O . LEU B 1 160 ? -1.302 -39.438 -11.828 1 97.06 160 LEU B O 1
ATOM 3840 N N . GLU B 1 161 ? 0.425 -39.781 -13.242 1 96.12 161 GLU B N 1
ATOM 3841 C CA . GLU B 1 161 ? 0.237 -41.25 -13.211 1 96.12 161 GLU B CA 1
ATOM 3842 C C . GLU B 1 161 ? 1.465 -41.938 -12.641 1 96.12 161 GLU B C 1
ATOM 3844 O O . GLU B 1 161 ? 1.378 -43.094 -12.188 1 96.12 161 GLU B O 1
ATOM 3849 N N . GLY B 1 162 ? 2.562 -41.281 -12.711 1 96.31 162 GLY B N 1
ATOM 3850 C CA . GLY B 1 162 ? 3.785 -41.875 -12.227 1 96.31 162 GLY B CA 1
ATOM 3851 C C . GLY B 1 162 ? 3.727 -42.25 -10.758 1 96.31 162 GLY B C 1
ATOM 3852 O O . GLY B 1 162 ? 3.16 -41.531 -9.945 1 96.31 162 GLY B O 1
ATOM 3853 N N . THR B 1 163 ? 4.324 -43.375 -10.359 1 96.81 163 THR B N 1
ATOM 3854 C CA . THR B 1 163 ? 4.371 -43.812 -8.969 1 96.81 163 THR B CA 1
ATOM 3855 C C . THR B 1 163 ? 5.395 -43 -8.18 1 96.81 163 THR B C 1
ATOM 3857 O O . THR B 1 163 ? 6.254 -42.344 -8.766 1 96.81 163 THR B O 1
ATOM 3860 N N . MET B 1 164 ? 5.246 -43.094 -6.914 1 97 164 MET B N 1
ATOM 3861 C CA . MET B 1 164 ? 6.234 -42.438 -6.047 1 97 164 MET B CA 1
ATOM 3862 C C . MET B 1 164 ? 7.641 -42.938 -6.375 1 97 164 MET B C 1
ATOM 3864 O O . MET B 1 164 ? 8.586 -42.156 -6.391 1 97 164 MET B O 1
ATOM 3868 N N . GLU B 1 165 ? 7.715 -44.219 -6.645 1 96.75 165 GLU B N 1
ATOM 3869 C CA . GLU B 1 165 ? 9.016 -44.781 -6.953 1 96.75 165 GLU B CA 1
ATOM 3870 C C . GLU B 1 165 ? 9.578 -44.219 -8.25 1 96.75 165 GLU B C 1
ATOM 3872 O O . GLU B 1 165 ? 10.773 -43.938 -8.344 1 96.75 165 GLU B O 1
ATOM 3877 N N . GLN B 1 166 ? 8.789 -44.094 -9.25 1 97.44 166 GLN B N 1
ATOM 3878 C CA . GLN B 1 166 ? 9.219 -43.531 -10.523 1 97.44 166 GLN B CA 1
ATOM 3879 C C . GLN B 1 166 ? 9.656 -42.062 -10.344 1 97.44 166 GLN B C 1
ATOM 3881 O O . GLN B 1 166 ? 10.672 -41.656 -10.906 1 97.44 166 GLN B O 1
ATOM 3886 N N . LEU B 1 167 ? 8.875 -41.312 -9.602 1 97.75 167 LEU B N 1
ATOM 3887 C CA . LEU B 1 167 ? 9.203 -39.906 -9.352 1 97.75 167 LEU B CA 1
ATOM 3888 C C . LEU B 1 167 ? 10.523 -39.781 -8.594 1 97.75 167 LEU B C 1
ATOM 3890 O O . LEU B 1 167 ? 11.367 -38.938 -8.945 1 97.75 167 LEU B O 1
ATOM 3894 N N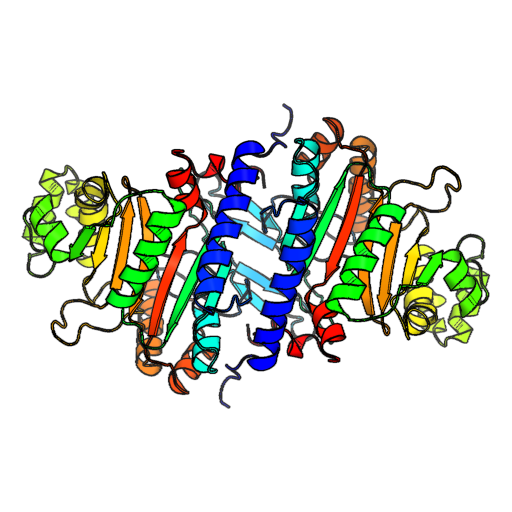 . LYS B 1 168 ? 10.695 -40.625 -7.594 1 97.62 168 LYS B N 1
ATOM 3895 C CA . LYS B 1 168 ? 11.945 -40.625 -6.84 1 97.62 168 LYS B CA 1
ATOM 3896 C C . LYS B 1 168 ? 13.117 -41.031 -7.723 1 97.62 168 LYS B C 1
ATOM 3898 O O . LYS B 1 168 ? 14.234 -40.531 -7.551 1 97.62 168 LYS B O 1
ATOM 3903 N N . GLY B 1 169 ? 12.891 -42 -8.594 1 97.12 169 GLY B N 1
ATOM 3904 C CA . GLY B 1 169 ? 13.906 -42.375 -9.555 1 97.12 169 GLY B CA 1
ATOM 3905 C C . GLY B 1 169 ? 14.414 -41.219 -10.383 1 97.12 169 GLY B C 1
ATOM 3906 O O . GLY B 1 169 ? 15.617 -41.062 -10.586 1 97.12 169 GLY B O 1
ATOM 3907 N N . VAL B 1 170 ? 13.492 -40.406 -10.875 1 97.19 170 VAL B N 1
ATOM 3908 C CA . VAL B 1 170 ? 13.852 -39.219 -11.648 1 97.19 170 VAL B CA 1
ATOM 3909 C C . VAL B 1 170 ? 14.625 -38.25 -10.766 1 97.19 170 VAL B C 1
ATOM 3911 O O . VAL B 1 170 ? 15.617 -37.656 -11.203 1 97.19 170 VAL B O 1
ATOM 3914 N N . ALA B 1 171 ? 14.188 -38.031 -9.5 1 97.31 171 ALA B N 1
ATOM 3915 C CA . ALA B 1 171 ? 14.867 -37.125 -8.57 1 97.31 171 ALA B CA 1
ATOM 3916 C C . ALA B 1 171 ? 16.328 -37.562 -8.367 1 97.31 171 ALA B C 1
ATOM 3918 O O . ALA B 1 171 ? 17.219 -36.719 -8.25 1 97.31 171 ALA B O 1
ATOM 3919 N N . ARG B 1 172 ? 16.562 -38.875 -8.336 1 96.31 172 ARG B N 1
ATOM 3920 C CA . ARG B 1 172 ? 17.906 -39.406 -8.172 1 96.31 172 ARG B CA 1
ATOM 3921 C C . ARG B 1 172 ? 18.797 -39.031 -9.344 1 96.31 172 ARG B C 1
ATOM 3923 O O . ARG B 1 172 ? 19.984 -38.719 -9.164 1 96.31 172 ARG B O 1
ATOM 3930 N N . THR B 1 173 ? 18.266 -39.062 -10.477 1 95.75 173 THR B N 1
ATOM 3931 C CA . THR B 1 173 ? 19.031 -38.688 -11.664 1 95.75 173 THR B CA 1
ATOM 3932 C C . THR B 1 173 ? 19.375 -37.219 -11.648 1 95.75 173 THR B C 1
ATOM 3934 O O . THR B 1 173 ? 20.328 -36.781 -12.312 1 95.75 173 THR B O 1
ATOM 3937 N N . LEU B 1 174 ? 18.641 -36.438 -10.914 1 95.62 174 LEU B N 1
ATOM 3938 C CA . LEU B 1 174 ? 18.875 -35 -10.805 1 95.62 174 LEU B CA 1
ATOM 3939 C C . LEU B 1 174 ? 19.781 -34.688 -9.625 1 95.62 174 LEU B C 1
ATOM 3941 O O . LEU B 1 174 ? 20.016 -33.5 -9.297 1 95.62 174 LEU B O 1
ATOM 3945 N N . GLY B 1 175 ? 20.219 -35.75 -8.891 1 95.5 175 GLY B N 1
ATOM 3946 C CA . GLY B 1 175 ? 21.094 -35.562 -7.746 1 95.5 175 GLY B CA 1
ATOM 3947 C C . GLY B 1 175 ? 20.344 -35.156 -6.488 1 95.5 175 GLY B C 1
ATOM 3948 O O . GLY B 1 175 ? 20.906 -34.531 -5.594 1 95.5 175 GLY B O 1
ATOM 3949 N N . LEU B 1 176 ? 19.016 -35.5 -6.383 1 95.81 176 LEU B N 1
ATOM 3950 C CA . LEU B 1 176 ? 18.188 -35.031 -5.27 1 95.81 176 LEU B CA 1
ATOM 3951 C C . LEU B 1 176 ? 17.766 -36.219 -4.387 1 95.81 176 LEU B C 1
ATOM 3953 O O . LEU B 1 176 ? 16.703 -36.188 -3.771 1 95.81 176 LEU B O 1
ATOM 3957 N N . ALA B 1 177 ? 18.5 -37.25 -4.379 1 94.06 177 ALA B N 1
ATOM 3958 C CA . ALA B 1 177 ? 18.156 -38.469 -3.656 1 94.06 177 ALA B CA 1
ATOM 3959 C C . ALA B 1 177 ? 17.953 -38.188 -2.17 1 94.06 177 ALA B C 1
ATOM 3961 O O . ALA B 1 177 ? 17.016 -38.688 -1.557 1 94.06 177 ALA B O 1
ATOM 3962 N N . ASP B 1 178 ? 18.797 -37.406 -1.609 1 94.12 178 ASP B N 1
ATOM 3963 C CA . ASP B 1 178 ? 18.797 -37.156 -0.173 1 94.12 178 ASP B CA 1
ATOM 3964 C C . ASP B 1 178 ? 17.469 -36.531 0.268 1 94.12 178 ASP B C 1
ATOM 3966 O O . ASP B 1 178 ? 16.984 -36.812 1.364 1 94.12 178 ASP B O 1
ATOM 3970 N N . ILE B 1 179 ? 16.875 -35.688 -0.562 1 91.81 179 ILE B N 1
ATOM 3971 C CA . ILE B 1 179 ? 15.641 -35 -0.24 1 91.81 179 ILE B CA 1
ATOM 3972 C C . ILE B 1 179 ? 14.445 -35.844 -0.681 1 91.81 179 ILE B C 1
ATOM 3974 O O . ILE B 1 179 ? 13.438 -35.938 0.027 1 91.81 179 ILE B O 1
ATOM 3978 N N . ALA B 1 180 ? 14.602 -36.469 -1.786 1 94.25 180 ALA B N 1
ATOM 3979 C CA . ALA B 1 180 ? 13.477 -37.156 -2.424 1 94.25 180 ALA B CA 1
ATOM 3980 C C . ALA B 1 180 ? 13.203 -38.5 -1.764 1 94.25 180 ALA B C 1
ATOM 3982 O O . ALA B 1 180 ? 12.047 -38.906 -1.637 1 94.25 180 ALA B O 1
ATOM 3983 N N . ASP B 1 181 ? 14.18 -39.188 -1.317 1 95 181 ASP B N 1
ATOM 3984 C CA . ASP B 1 181 ? 14.008 -40.531 -0.817 1 95 181 ASP B CA 1
ATOM 3985 C C . ASP B 1 181 ? 13.164 -40.562 0.458 1 95 181 ASP B C 1
ATOM 3987 O O . ASP B 1 181 ? 12.266 -41.375 0.605 1 95 181 ASP B O 1
ATOM 3991 N N . PRO B 1 182 ? 13.492 -39.656 1.309 1 94.25 182 PRO B N 1
ATOM 3992 C CA . PRO B 1 182 ? 12.688 -39.688 2.533 1 94.25 182 PRO B CA 1
ATOM 3993 C C . PRO B 1 182 ? 11.328 -39.031 2.359 1 94.25 182 PRO B C 1
ATOM 3995 O O . PRO B 1 182 ? 10.461 -39.156 3.234 1 94.25 182 PRO B O 1
ATOM 3998 N N . GLU B 1 183 ? 11.109 -38.312 1.283 1 92.88 183 GLU B N 1
ATOM 3999 C CA . GLU B 1 183 ? 9.859 -37.562 1.077 1 92.88 183 GLU B CA 1
ATOM 4000 C C . GLU B 1 183 ? 8.688 -38.531 0.866 1 92.88 183 GLU B C 1
ATOM 4002 O O . GLU B 1 183 ? 8.766 -39.438 0.037 1 92.88 183 GLU B O 1
ATOM 4007 N N . GLN B 1 184 ? 7.555 -38.312 1.681 1 91.38 184 GLN B N 1
ATOM 4008 C CA . GLN B 1 184 ? 6.414 -39.219 1.6 1 91.38 184 GLN B CA 1
ATOM 4009 C C . GLN B 1 184 ? 5.211 -38.531 0.959 1 91.38 184 GLN B C 1
ATOM 4011 O O . GLN B 1 184 ? 4.258 -39.188 0.544 1 91.38 184 GLN B O 1
ATOM 4016 N N . ASP B 1 185 ? 5.27 -37.25 0.835 1 90.31 185 ASP B N 1
ATOM 4017 C CA . ASP B 1 185 ? 4.176 -36.469 0.242 1 90.31 185 ASP B CA 1
ATOM 4018 C C . ASP B 1 185 ? 4.383 -36.281 -1.26 1 90.31 185 ASP B C 1
ATOM 4020 O O . ASP B 1 185 ? 5.383 -35.719 -1.687 1 90.31 185 ASP B O 1
ATOM 4024 N N . ARG B 1 186 ? 3.455 -36.75 -2.049 1 94 186 ARG B N 1
ATOM 4025 C CA . ARG B 1 186 ? 3.564 -36.75 -3.504 1 94 186 ARG B CA 1
ATOM 4026 C C . ARG B 1 186 ? 3.668 -35.312 -4.047 1 94 186 ARG B C 1
ATOM 4028 O O . ARG B 1 186 ? 4.488 -35.062 -4.922 1 94 186 ARG B O 1
ATOM 4035 N N . ASP B 1 187 ? 2.818 -34.406 -3.57 1 92.25 187 ASP B N 1
ATOM 4036 C CA . ASP B 1 187 ? 2.816 -33.031 -4.062 1 92.25 187 ASP B CA 1
ATOM 4037 C C . ASP B 1 187 ? 4.148 -32.344 -3.775 1 92.25 187 ASP B C 1
ATOM 4039 O O . ASP B 1 187 ? 4.641 -31.562 -4.594 1 92.25 187 ASP B O 1
ATOM 4043 N N . THR B 1 188 ? 4.699 -32.594 -2.592 1 91.25 188 THR B N 1
ATOM 4044 C CA . THR B 1 188 ? 6.004 -32.062 -2.254 1 91.25 188 THR B CA 1
ATOM 4045 C C . THR B 1 188 ? 7.066 -32.531 -3.234 1 91.25 188 THR B C 1
ATOM 4047 O O . THR B 1 188 ? 7.914 -31.766 -3.678 1 91.25 188 THR B O 1
ATOM 4050 N N . LEU B 1 189 ? 7.035 -33.812 -3.48 1 95.25 189 LEU B N 1
ATOM 4051 C CA . LEU B 1 189 ? 7.98 -34.406 -4.43 1 95.25 189 LEU B CA 1
ATOM 4052 C C . LEU B 1 189 ? 7.805 -33.781 -5.816 1 95.25 189 LEU B C 1
ATOM 4054 O O . LEU B 1 189 ? 8.789 -33.469 -6.488 1 95.25 189 LEU B O 1
ATOM 4058 N N . LEU B 1 190 ? 6.578 -33.625 -6.285 1 96.44 190 LEU B N 1
ATOM 4059 C CA . LEU B 1 190 ? 6.289 -33 -7.578 1 96.44 190 LEU B CA 1
ATOM 4060 C C . LEU B 1 190 ? 6.805 -31.562 -7.629 1 96.44 190 LEU B C 1
ATOM 4062 O O . LEU B 1 190 ? 7.348 -31.141 -8.648 1 96.44 190 LEU B O 1
ATOM 4066 N N . GLN B 1 191 ? 6.578 -30.875 -6.574 1 93.88 191 GLN B N 1
ATOM 4067 C CA . GLN B 1 191 ? 7.066 -29.5 -6.5 1 93.88 191 GLN B CA 1
ATOM 4068 C C . GLN B 1 191 ? 8.586 -29.453 -6.621 1 93.88 191 GLN B C 1
ATOM 4070 O O . GLN B 1 191 ? 9.125 -28.594 -7.324 1 93.88 191 GLN B O 1
ATOM 4075 N N . LEU B 1 192 ? 9.242 -30.312 -5.895 1 94.62 192 LEU B N 1
ATOM 4076 C CA . LEU B 1 192 ? 10.695 -30.406 -5.961 1 94.62 192 LEU B CA 1
ATOM 4077 C C . LEU B 1 192 ? 11.156 -30.672 -7.391 1 94.62 192 LEU B C 1
ATOM 4079 O O . LEU B 1 192 ? 12.047 -30 -7.898 1 94.62 192 LEU B O 1
ATOM 4083 N N . LEU B 1 193 ? 10.578 -31.688 -8.039 1 96.94 193 LEU B N 1
ATOM 4084 C CA . LEU B 1 193 ? 10.945 -32.094 -9.398 1 96.94 193 LEU B CA 1
ATOM 4085 C C . LEU B 1 193 ? 10.688 -30.938 -10.383 1 96.94 193 LEU B C 1
ATOM 4087 O O . LEU B 1 193 ? 11.5 -30.688 -11.266 1 96.94 193 LEU B O 1
ATOM 4091 N N . PHE B 1 194 ? 9.57 -30.312 -10.203 1 97.06 194 PHE B N 1
ATOM 4092 C CA . PHE B 1 194 ? 9.242 -29.203 -11.086 1 97.06 194 PHE B CA 1
ATOM 4093 C C . PHE B 1 194 ? 10.258 -28.062 -10.945 1 97.06 194 PHE B C 1
ATOM 4095 O O . PHE B 1 194 ? 10.758 -27.547 -11.945 1 97.06 194 PHE B O 1
ATOM 4102 N N . SER B 1 195 ? 10.508 -27.672 -9.742 1 94.94 195 SER B N 1
ATOM 4103 C CA . SER B 1 195 ? 11.398 -26.547 -9.445 1 94.94 195 SER B CA 1
ATOM 4104 C C . SER B 1 195 ? 12.82 -26.828 -9.922 1 94.94 195 SER B C 1
ATOM 4106 O O . SER B 1 195 ? 13.477 -25.953 -10.477 1 94.94 195 SER B O 1
ATOM 4108 N N . MET B 1 196 ? 13.281 -28.078 -9.812 1 94.38 196 MET B N 1
ATOM 4109 C CA . MET B 1 196 ? 14.68 -28.406 -10.078 1 94.38 196 MET B CA 1
ATOM 4110 C C . MET B 1 196 ? 14.859 -28.938 -11.5 1 94.38 196 MET B C 1
ATOM 4112 O O . MET B 1 196 ? 15.953 -28.828 -12.062 1 94.38 196 MET B O 1
ATOM 4116 N N . GLY B 1 197 ? 13.836 -29.469 -12.031 1 95.88 197 GLY B N 1
ATOM 4117 C CA . GLY B 1 197 ? 14.016 -30.172 -13.289 1 95.88 197 GLY B CA 1
ATOM 4118 C C . GLY B 1 197 ? 13.266 -29.531 -14.445 1 95.88 197 GLY B C 1
ATOM 4119 O O . GLY B 1 197 ? 13.594 -29.75 -15.609 1 95.88 197 GLY B O 1
ATOM 4120 N N . VAL B 1 198 ? 12.258 -28.734 -14.172 1 97.19 198 VAL B N 1
ATOM 4121 C CA . VAL B 1 198 ? 11.391 -28.25 -15.25 1 97.19 198 VAL B CA 1
ATOM 4122 C C . VAL B 1 198 ? 11.508 -26.734 -15.375 1 97.19 198 VAL B C 1
ATOM 4124 O O . VAL B 1 198 ? 11.75 -26.219 -16.469 1 97.19 198 VAL B O 1
ATOM 4127 N N . GLU B 1 199 ? 11.398 -25.984 -14.273 1 95.62 199 GLU B N 1
ATOM 4128 C CA . GLU B 1 199 ? 11.258 -24.531 -14.234 1 95.62 199 GLU B CA 1
ATOM 4129 C C . GLU B 1 199 ? 12.367 -23.859 -15.023 1 95.62 199 GLU B C 1
ATOM 4131 O O . GLU B 1 199 ? 12.109 -22.906 -15.766 1 95.62 199 GLU B O 1
ATOM 4136 N N . ASN B 1 200 ? 13.602 -24.359 -14.922 1 93.38 200 ASN B N 1
ATOM 4137 C CA . ASN B 1 200 ? 14.742 -23.688 -15.531 1 93.38 200 ASN B CA 1
ATOM 4138 C C . ASN B 1 200 ? 14.891 -24.047 -17 1 93.38 200 ASN B C 1
ATOM 4140 O O . ASN B 1 200 ? 15.742 -23.5 -17.703 1 93.38 200 ASN B O 1
ATOM 4144 N N . LYS B 1 201 ? 14.07 -24.906 -17.453 1 96.5 201 LYS B N 1
ATOM 4145 C CA . LYS B 1 201 ? 14.188 -25.375 -18.828 1 96.5 201 LYS B CA 1
ATOM 4146 C C . LYS B 1 201 ? 13.102 -24.781 -19.719 1 96.5 201 LYS B C 1
ATOM 4148 O O . LYS B 1 201 ? 13.234 -24.75 -20.938 1 96.5 201 LYS B O 1
ATOM 4153 N N . ILE B 1 202 ? 12.086 -24.312 -19.156 1 97.12 202 ILE B N 1
ATOM 4154 C CA . ILE B 1 202 ? 10.977 -23.781 -19.922 1 97.12 202 ILE B CA 1
ATOM 4155 C C . ILE B 1 202 ? 11.023 -22.25 -19.906 1 97.12 202 ILE B C 1
ATOM 4157 O O . ILE B 1 202 ? 11.664 -21.656 -19.047 1 97.12 202 ILE B O 1
ATOM 4161 N N . GLY B 1 203 ? 10.344 -21.609 -20.953 1 97.38 203 GLY B N 1
ATOM 4162 C CA . GLY B 1 203 ? 10.18 -20.172 -20.969 1 97.38 203 GLY B CA 1
ATOM 4163 C C . GLY B 1 203 ? 11.492 -19.422 -21.078 1 97.38 203 GLY B C 1
ATOM 4164 O O . GLY B 1 203 ? 11.68 -18.375 -20.438 1 97.38 203 GLY B O 1
ATOM 4165 N N . GLN B 1 204 ? 12.453 -19.891 -21.859 1 96.56 204 GLN B N 1
ATOM 4166 C CA . GLN B 1 204 ? 13.773 -19.266 -21.922 1 96.56 204 GLN B CA 1
ATOM 4167 C C . GLN B 1 204 ? 13.805 -18.156 -22.969 1 96.56 204 GLN B C 1
ATOM 4169 O O . GLN B 1 204 ? 14.5 -17.156 -22.781 1 96.56 204 GLN B O 1
ATOM 4174 N N . GLN B 1 205 ? 13.094 -18.281 -24.047 1 96.88 205 GLN B N 1
ATOM 4175 C CA . GLN B 1 205 ? 13.102 -17.297 -25.109 1 96.88 205 GLN B CA 1
ATOM 4176 C C . GLN B 1 205 ? 11.883 -16.375 -25.016 1 96.88 205 GLN B C 1
ATOM 4178 O O . GLN B 1 205 ? 11.992 -15.172 -25.25 1 96.88 205 GLN B O 1
ATOM 4183 N N . VAL B 1 206 ? 10.766 -16.953 -24.75 1 98.19 206 VAL B N 1
ATOM 4184 C CA . VAL B 1 206 ? 9.5 -16.281 -24.484 1 98.19 206 VAL B CA 1
ATOM 4185 C C . VAL B 1 206 ? 8.867 -16.844 -23.219 1 98.19 206 VAL B C 1
ATOM 4187 O O . VAL B 1 206 ? 9.211 -17.953 -22.781 1 98.19 206 VAL B O 1
ATOM 4190 N N . PRO B 1 207 ? 7.961 -16.109 -22.578 1 98.62 207 PRO B N 1
ATOM 4191 C CA . PRO B 1 207 ? 7.297 -16.672 -21.391 1 98.62 207 PRO B CA 1
ATOM 4192 C C . PRO B 1 207 ? 6.574 -17.984 -21.688 1 98.62 207 PRO B C 1
ATOM 4194 O O . PRO B 1 207 ? 6.184 -18.234 -22.844 1 98.62 207 PRO B O 1
ATOM 4197 N N . ALA B 1 208 ? 6.441 -18.781 -20.656 1 98.75 208 ALA B N 1
ATOM 4198 C CA . ALA B 1 208 ? 5.711 -20.031 -20.781 1 98.75 208 ALA B CA 1
ATOM 4199 C C . ALA B 1 208 ? 4.574 -20.109 -19.766 1 98.75 208 ALA B C 1
ATOM 4201 O O . ALA B 1 208 ? 4.805 -19.984 -18.547 1 98.75 208 ALA B O 1
ATOM 4202 N N . PHE B 1 209 ? 3.406 -20.281 -20.281 1 98.81 209 PHE B N 1
ATOM 4203 C CA . PHE B 1 209 ? 2.27 -20.609 -19.438 1 98.81 209 PHE B CA 1
ATOM 4204 C C . PHE B 1 209 ? 2.195 -22.109 -19.188 1 98.81 209 PHE B C 1
ATOM 4206 O O . PHE B 1 209 ? 2.154 -22.891 -20.125 1 98.81 209 PHE B O 1
ATOM 4213 N N . VAL B 1 210 ? 2.197 -22.516 -17.938 1 98.62 210 VAL B N 1
ATOM 4214 C CA . VAL B 1 210 ? 1.962 -23.891 -17.531 1 98.62 210 VAL B CA 1
ATOM 4215 C C . VAL B 1 210 ? 0.592 -24.016 -16.875 1 98.62 210 VAL B C 1
ATOM 4217 O O . VAL B 1 210 ? 0.325 -23.359 -15.859 1 98.62 210 VAL B O 1
ATOM 4220 N N . TYR B 1 211 ? -0.266 -24.828 -17.484 1 98.31 211 TYR B N 1
ATOM 4221 C CA . TYR B 1 211 ? -1.625 -24.906 -16.953 1 98.31 211 TYR B CA 1
ATOM 4222 C C . TYR B 1 211 ? -1.996 -26.344 -16.625 1 98.31 211 TYR B C 1
ATOM 4224 O O . TYR B 1 211 ? -1.191 -27.266 -16.797 1 98.31 211 TYR B O 1
ATOM 4232 N N . ASP B 1 212 ? -3.121 -26.516 -15.945 1 97.56 212 ASP B N 1
ATOM 4233 C CA . ASP B 1 212 ? -3.66 -27.812 -15.578 1 97.56 212 ASP B CA 1
ATOM 4234 C C . ASP B 1 212 ? -2.768 -28.516 -14.547 1 97.56 212 ASP B C 1
ATOM 4236 O O . ASP B 1 212 ? -2.361 -29.656 -14.742 1 97.56 212 ASP B O 1
ATOM 4240 N N . PHE B 1 213 ? -2.545 -27.797 -13.461 1 97.38 213 PHE B N 1
ATOM 4241 C CA . PHE B 1 213 ? -1.806 -28.375 -12.344 1 97.38 213 PHE B CA 1
ATOM 4242 C C . PHE B 1 213 ? -2.611 -29.484 -11.672 1 97.38 213 PHE B C 1
ATOM 4244 O O . PHE B 1 213 ? -3.84 -29.5 -11.766 1 97.38 213 PHE B O 1
ATOM 4251 N N . PRO B 1 214 ? -1.86 -30.406 -11.008 1 96.25 214 PRO B N 1
ATOM 4252 C CA . PRO B 1 214 ? -2.604 -31.422 -10.258 1 96.25 214 PRO B CA 1
ATOM 4253 C C . PRO B 1 214 ? -3.664 -30.812 -9.336 1 96.25 214 PRO B C 1
ATOM 4255 O O . PRO B 1 214 ? -3.414 -29.797 -8.688 1 96.25 214 PRO B O 1
ATOM 4258 N N . ALA B 1 215 ? -4.832 -31.422 -9.258 1 92.75 215 ALA B N 1
ATOM 4259 C CA . ALA B 1 215 ? -5.953 -30.922 -8.461 1 92.75 215 ALA B CA 1
ATOM 4260 C C . ALA B 1 215 ? -5.555 -30.75 -7 1 92.75 215 ALA B C 1
ATOM 4262 O O . ALA B 1 215 ? -6.016 -29.812 -6.332 1 92.75 215 ALA B O 1
ATOM 4263 N N . SER B 1 216 ? -4.688 -31.547 -6.527 1 88.69 216 SER B N 1
ATOM 4264 C CA . SER B 1 216 ? -4.25 -31.547 -5.137 1 88.69 216 SER B CA 1
ATOM 4265 C C . SER B 1 216 ? -3.408 -30.312 -4.824 1 88.69 216 SER B C 1
ATOM 4267 O O . SER B 1 216 ? -3.197 -29.969 -3.656 1 88.69 216 SER B O 1
ATOM 4269 N N . GLN B 1 217 ? -2.99 -29.594 -5.863 1 86.88 217 GLN B N 1
ATOM 4270 C CA . GLN B 1 217 ? -2.127 -28.422 -5.695 1 86.88 217 GLN B CA 1
ATOM 4271 C C . GLN B 1 217 ? -2.891 -27.125 -5.977 1 86.88 217 GLN B C 1
ATOM 4273 O O . GLN B 1 217 ? -2.285 -26.094 -6.281 1 86.88 217 GLN B O 1
ATOM 4278 N N . ALA B 1 218 ? -4.203 -27.172 -5.898 1 84 218 ALA B N 1
ATOM 4279 C CA . ALA B 1 218 ? -4.973 -26.016 -6.348 1 84 218 ALA B CA 1
ATOM 4280 C C . ALA B 1 218 ? -6.133 -25.719 -5.398 1 84 218 ALA B C 1
ATOM 4282 O O . ALA B 1 218 ? -7.301 -25.891 -5.762 1 84 218 ALA B O 1
ATOM 4283 N N . ALA B 1 219 ? -5.859 -25.062 -4.289 1 77.69 219 ALA B N 1
ATOM 4284 C CA . ALA B 1 219 ? -6.836 -24.828 -3.23 1 77.69 219 ALA B CA 1
ATOM 4285 C C . ALA B 1 219 ? -7.895 -23.828 -3.668 1 77.69 219 ALA B C 1
ATOM 4287 O O . ALA B 1 219 ? -9.016 -23.828 -3.156 1 77.69 219 ALA B O 1
ATOM 4288 N N . LEU B 1 220 ? -7.578 -23.016 -4.695 1 83.06 220 LEU B N 1
ATOM 4289 C CA . LEU B 1 220 ? -8.445 -21.891 -5.008 1 83.06 220 LEU B CA 1
ATOM 4290 C C . LEU B 1 220 ? -9.008 -22 -6.418 1 83.06 220 LEU B C 1
ATOM 4292 O O . LEU B 1 220 ? -9.656 -21.078 -6.914 1 83.06 220 LEU B O 1
ATOM 4296 N N . ALA B 1 221 ? -8.766 -23.125 -7.059 1 91.69 221 ALA B N 1
ATOM 4297 C CA . ALA B 1 221 ? -9.125 -23.25 -8.469 1 91.69 221 ALA B CA 1
ATOM 4298 C C . ALA B 1 221 ? -10.234 -24.281 -8.656 1 91.69 221 ALA B C 1
ATOM 4300 O O . ALA B 1 221 ? -10.367 -25.219 -7.855 1 91.69 221 ALA B O 1
ATOM 4301 N N . GLN B 1 222 ? -10.922 -24.156 -9.719 1 93.06 222 GLN B N 1
ATOM 4302 C CA . GLN B 1 222 ? -11.883 -25.156 -10.141 1 93.06 222 GLN B CA 1
ATOM 4303 C C . GLN B 1 222 ? -11.172 -26.422 -10.641 1 93.06 222 GLN B C 1
ATOM 4305 O O . GLN B 1 222 ? -10.133 -26.328 -11.297 1 93.06 222 GLN B O 1
ATOM 4310 N N . ILE B 1 223 ? -11.836 -27.531 -10.312 1 92.75 223 ILE B N 1
ATOM 4311 C CA . ILE B 1 223 ? -11.375 -28.766 -10.914 1 92.75 223 ILE B CA 1
ATOM 4312 C C . ILE B 1 223 ? -11.758 -28.797 -12.391 1 92.75 223 ILE B C 1
ATOM 4314 O O . ILE B 1 223 ? -12.859 -28.391 -12.766 1 92.75 223 ILE B O 1
ATOM 4318 N N . ASN B 1 224 ? -10.836 -29.25 -13.188 1 94.25 224 ASN B N 1
ATOM 4319 C CA . ASN B 1 224 ? -11.141 -29.359 -14.609 1 94.25 224 ASN B CA 1
ATOM 4320 C C . ASN B 1 224 ? -12.32 -30.297 -14.852 1 94.25 224 ASN B C 1
ATOM 4322 O O . ASN B 1 224 ? -12.305 -31.453 -14.414 1 94.25 224 ASN B O 1
ATOM 4326 N N . PRO B 1 225 ? -13.297 -29.828 -15.508 1 91.75 225 PRO B N 1
ATOM 4327 C CA . PRO B 1 225 ? -14.5 -30.641 -15.664 1 91.75 225 PRO B CA 1
ATOM 4328 C C . PRO B 1 225 ? -14.273 -31.859 -16.562 1 91.75 225 PRO B C 1
ATOM 4330 O O . PRO B 1 225 ? -15.016 -32.844 -16.484 1 91.75 225 PRO B O 1
ATOM 4333 N N . THR B 1 226 ? -13.305 -31.828 -17.406 1 94.38 226 THR B N 1
ATOM 4334 C CA . THR B 1 226 ? -13.062 -32.906 -18.344 1 94.38 226 THR B CA 1
ATOM 4335 C C . THR B 1 226 ? -12 -33.875 -17.812 1 94.38 226 THR B C 1
ATOM 4337 O O . THR B 1 226 ? -11.914 -35.031 -18.266 1 94.38 226 THR B O 1
ATOM 4340 N N . ASP B 1 227 ? -11.156 -33.438 -16.984 1 95.44 227 ASP B N 1
ATOM 4341 C CA . ASP B 1 227 ? -10.102 -34.219 -16.359 1 95.44 227 ASP B CA 1
ATOM 4342 C C . ASP B 1 227 ? -9.969 -33.875 -14.883 1 95.44 227 ASP B C 1
ATOM 4344 O O . ASP B 1 227 ? -9.219 -32.969 -14.516 1 95.44 227 ASP B O 1
ATOM 4348 N N . ASN B 1 228 ? -10.477 -34.656 -13.977 1 94.44 228 ASN B N 1
ATOM 4349 C CA . ASN B 1 228 ? -10.578 -34.344 -12.555 1 94.44 228 ASN B CA 1
ATOM 4350 C C . ASN B 1 228 ? -9.227 -34.469 -11.859 1 94.44 228 ASN B C 1
ATOM 4352 O O . ASN B 1 228 ? -9.086 -34.094 -10.695 1 94.44 228 ASN B O 1
ATOM 4356 N N . ARG B 1 229 ? -8.266 -34.969 -12.578 1 94.94 229 ARG B N 1
ATOM 4357 C CA . ARG B 1 229 ? -6.93 -35.094 -11.992 1 94.94 229 ARG B CA 1
ATOM 4358 C C . ARG B 1 229 ? -6.258 -33.719 -11.883 1 94.94 229 ARG B C 1
ATOM 4360 O O . ARG B 1 229 ? -5.316 -33.562 -11.109 1 94.94 229 ARG B O 1
ATOM 4367 N N . VAL B 1 230 ? -6.742 -32.781 -12.68 1 97.25 230 VAL B N 1
ATOM 4368 C CA . VAL B 1 230 ? -6.078 -31.484 -12.734 1 97.25 230 VAL B CA 1
ATOM 4369 C C . VAL B 1 230 ? -7.086 -30.375 -12.43 1 97.25 230 VAL B C 1
ATOM 4371 O O . VAL B 1 230 ? -8.297 -30.594 -12.461 1 97.25 230 VAL B O 1
ATOM 4374 N N . ALA B 1 231 ? -6.574 -29.234 -12.023 1 96.38 231 ALA B N 1
ATOM 4375 C CA . ALA B 1 231 ? -7.367 -28.047 -11.758 1 96.38 231 ALA B CA 1
ATOM 4376 C C . ALA B 1 231 ? -7.098 -26.969 -12.812 1 96.38 231 ALA B C 1
ATOM 4378 O O . ALA B 1 231 ? -6.066 -26.984 -13.484 1 96.38 231 ALA B O 1
ATOM 4379 N N . GLU B 1 232 ? -8.039 -26.078 -12.984 1 97.56 232 GLU B N 1
ATOM 4380 C CA . GLU B 1 232 ? -7.91 -24.969 -13.914 1 97.56 232 GLU B CA 1
ATOM 4381 C C . GLU B 1 232 ? -7.055 -23.844 -13.312 1 97.56 232 GLU B C 1
ATOM 4383 O O . GLU B 1 232 ? -7.547 -22.75 -13.07 1 97.56 232 GLU B O 1
ATOM 4388 N N . ARG B 1 233 ? -5.848 -24.172 -13.102 1 97.81 233 ARG B N 1
ATOM 4389 C CA . ARG B 1 233 ? -4.785 -23.328 -12.555 1 97.81 233 ARG B CA 1
ATOM 4390 C C . ARG B 1 233 ? -3.645 -23.172 -13.555 1 97.81 233 ARG B C 1
ATOM 4392 O O . ARG B 1 233 ? -3.365 -24.078 -14.336 1 97.81 233 ARG B O 1
ATOM 4399 N N . PHE B 1 234 ? -3.021 -22.016 -13.594 1 98.31 234 PHE B N 1
ATOM 4400 C CA . PHE B 1 234 ? -1.833 -21.844 -14.422 1 98.31 234 PHE B CA 1
ATOM 4401 C C . PHE B 1 234 ? -0.793 -21 -13.703 1 98.31 234 PHE B C 1
ATOM 4403 O O . PHE B 1 234 ? -1.126 -20.25 -12.789 1 98.31 234 PHE B O 1
ATOM 4410 N N . GLU B 1 235 ? 0.459 -21.188 -14.047 1 98.31 235 GLU B N 1
ATOM 4411 C CA . GLU B 1 235 ? 1.584 -20.344 -13.672 1 98.31 235 GLU B CA 1
ATOM 4412 C C . GLU B 1 235 ? 2.34 -19.844 -14.906 1 98.31 235 GLU B C 1
ATOM 4414 O O . GLU B 1 235 ? 2.201 -20.422 -15.992 1 98.31 235 GLU B O 1
ATOM 4419 N N . VAL B 1 236 ? 3.027 -18.797 -14.719 1 98.69 236 VAL B N 1
ATOM 4420 C CA . VAL B 1 236 ? 3.812 -18.234 -15.812 1 98.69 236 VAL B CA 1
ATOM 4421 C C . VAL B 1 236 ? 5.285 -18.188 -15.414 1 98.69 236 VAL B C 1
ATOM 4423 O O . VAL B 1 236 ? 5.633 -17.719 -14.336 1 98.69 236 VAL B O 1
ATOM 4426 N N . TYR B 1 237 ? 6.109 -18.672 -16.344 1 98.19 237 TYR B N 1
ATOM 4427 C CA . TYR B 1 237 ? 7.551 -18.703 -16.125 1 98.19 237 TYR B CA 1
ATOM 4428 C C . TYR B 1 237 ? 8.289 -17.969 -17.234 1 98.19 237 TYR B C 1
ATOM 4430 O O . TYR B 1 237 ? 7.918 -18.078 -18.406 1 98.19 237 TYR B O 1
ATOM 4438 N N . PHE B 1 238 ? 9.32 -17.25 -16.938 1 97.88 238 PHE B N 1
ATOM 4439 C CA . PHE B 1 238 ? 10.195 -16.609 -17.906 1 97.88 238 PHE B CA 1
ATOM 4440 C C . PHE B 1 238 ? 11.625 -16.531 -17.375 1 97.88 238 PHE B C 1
ATOM 4442 O O . PHE B 1 238 ? 11.859 -16 -16.297 1 97.88 238 PHE B O 1
ATOM 4449 N N . LYS B 1 239 ? 12.57 -17.141 -18.109 1 95.75 239 LYS B N 1
ATOM 4450 C CA . LYS B 1 239 ? 14 -17.125 -17.797 1 95.75 239 LYS B CA 1
ATOM 4451 C C . LYS B 1 239 ? 14.258 -17.625 -16.375 1 95.75 239 LYS B C 1
ATOM 4453 O O . LYS B 1 239 ? 14.992 -16.984 -15.625 1 95.75 239 LYS B O 1
ATOM 4458 N N . GLY B 1 240 ? 13.516 -18.688 -16 1 92.94 240 GLY B N 1
ATOM 4459 C CA . GLY B 1 240 ? 13.758 -19.375 -14.75 1 92.94 240 GLY B CA 1
ATOM 4460 C C . GLY B 1 240 ? 13.047 -18.734 -13.57 1 92.94 240 GLY B C 1
ATOM 4461 O O . GLY B 1 240 ? 13.266 -19.125 -12.422 1 92.94 240 GLY B O 1
ATOM 4462 N N . ILE B 1 241 ? 12.18 -17.766 -13.844 1 95.06 241 ILE B N 1
ATOM 4463 C CA . ILE B 1 241 ? 11.484 -17.047 -12.781 1 95.06 241 ILE B CA 1
ATOM 4464 C C . ILE B 1 241 ? 9.977 -17.234 -12.914 1 95.06 241 ILE B C 1
ATOM 4466 O O . ILE B 1 241 ? 9.422 -17.094 -14.008 1 95.06 241 ILE B O 1
ATOM 4470 N N . GLU B 1 242 ? 9.375 -17.672 -11.812 1 96.69 242 GLU B N 1
ATOM 4471 C CA . GLU B 1 242 ? 7.914 -17.672 -11.773 1 96.69 242 GLU B CA 1
ATOM 4472 C C . GLU B 1 242 ? 7.359 -16.266 -11.664 1 96.69 242 GLU B C 1
ATOM 4474 O O . GLU B 1 242 ? 7.66 -15.539 -10.711 1 96.69 242 GLU B O 1
ATOM 4479 N N . LEU B 1 243 ? 6.457 -15.859 -12.539 1 97.56 243 LEU B N 1
ATOM 4480 C CA . LEU B 1 243 ? 5.969 -14.492 -12.594 1 97.56 243 LEU B CA 1
ATOM 4481 C C . LEU B 1 243 ? 4.562 -14.391 -12.008 1 97.56 243 LEU B C 1
ATOM 4483 O O . LEU B 1 243 ? 4.18 -13.352 -11.469 1 97.56 243 LEU B O 1
ATOM 4487 N N . ALA B 1 244 ? 3.777 -15.484 -12.195 1 98.25 244 ALA B N 1
ATOM 4488 C CA . ALA B 1 244 ? 2.361 -15.328 -11.875 1 98.25 244 ALA B CA 1
ATOM 4489 C C . ALA B 1 244 ? 1.725 -16.672 -11.539 1 98.25 244 ALA B C 1
ATOM 4491 O O . ALA B 1 244 ? 2.24 -17.734 -11.93 1 98.25 244 ALA B O 1
ATOM 4492 N N . ASN B 1 245 ? 0.677 -16.609 -10.828 1 97.44 245 ASN B N 1
ATOM 4493 C CA . ASN B 1 245 ? -0.206 -17.719 -10.469 1 97.44 245 ASN B CA 1
ATOM 4494 C C . ASN B 1 245 ? -1.675 -17.344 -10.641 1 97.44 245 ASN B C 1
ATOM 4496 O O . ASN B 1 245 ? -2.148 -16.391 -10.016 1 97.44 245 ASN B O 1
ATOM 4500 N N . GLY B 1 246 ? -2.365 -18.078 -11.531 1 97.94 246 GLY B N 1
ATOM 4501 C CA . GLY B 1 246 ? -3.744 -17.734 -11.844 1 97.94 246 GLY B CA 1
ATOM 4502 C C . GLY B 1 246 ? -4.684 -18.922 -11.789 1 97.94 246 GLY B C 1
ATOM 4503 O O . GLY B 1 246 ? -4.238 -20.078 -11.805 1 97.94 246 GLY B O 1
ATOM 4504 N N . PHE B 1 247 ? -5.973 -18.594 -11.727 1 97.25 247 PHE B N 1
ATOM 4505 C CA . PHE B 1 247 ? -6.996 -19.609 -11.516 1 97.25 247 PHE B CA 1
ATOM 4506 C C . PHE B 1 247 ? -8.266 -19.281 -12.297 1 97.25 247 PHE B C 1
ATOM 4508 O O . PHE B 1 247 ? -8.609 -18.109 -12.453 1 97.25 247 PHE B O 1
ATOM 4515 N N . HIS B 1 248 ? -8.836 -20.344 -12.828 1 98.06 248 HIS B N 1
ATOM 4516 C CA . HIS B 1 248 ? -10.289 -20.297 -12.898 1 98.06 248 HIS B CA 1
ATOM 4517 C C . HIS B 1 248 ? -10.922 -20.547 -11.531 1 98.06 248 HIS B C 1
ATOM 4519 O O . HIS B 1 248 ? -10.875 -21.672 -11.016 1 98.06 248 HIS B O 1
ATOM 4525 N N . GLU B 1 249 ? -11.539 -19.578 -10.938 1 96.62 249 GLU B N 1
ATOM 4526 C CA . GLU B 1 249 ? -11.742 -19.469 -9.5 1 96.62 249 GLU B CA 1
ATOM 4527 C C . GLU B 1 249 ? -12.781 -20.484 -9.008 1 96.62 249 GLU B C 1
ATOM 4529 O O . GLU B 1 249 ? -13.781 -20.719 -9.68 1 96.62 249 GLU B O 1
ATOM 4534 N N . LEU B 1 250 ? -12.523 -21 -7.848 1 92.25 250 LEU B N 1
ATOM 4535 C CA . LEU B 1 250 ? -13.539 -21.766 -7.117 1 92.25 250 LEU B CA 1
ATOM 4536 C C . LEU B 1 250 ? -14.633 -20.828 -6.594 1 92.25 250 LEU B C 1
ATOM 4538 O O . LEU B 1 250 ? -14.344 -19.859 -5.898 1 92.25 250 LEU B O 1
ATOM 4542 N N . ALA B 1 251 ? -15.82 -21.109 -6.875 1 91 251 ALA B N 1
ATOM 4543 C CA . ALA B 1 251 ? -16.922 -20.219 -6.516 1 91 251 ALA B CA 1
ATOM 4544 C C . ALA B 1 251 ? -17.734 -20.781 -5.352 1 91 251 ALA B C 1
ATOM 4546 O O . ALA B 1 251 ? -18.531 -20.078 -4.742 1 91 251 ALA B O 1
ATOM 4547 N N . ASN B 1 252 ? -17.469 -22.031 -4.918 1 93.69 252 ASN B N 1
ATOM 4548 C CA . ASN B 1 252 ? -18.25 -22.688 -3.883 1 93.69 252 ASN B CA 1
ATOM 4549 C C . ASN B 1 252 ? -17.719 -22.375 -2.488 1 93.69 252 ASN B C 1
ATOM 4551 O O . ASN B 1 252 ? -16.688 -22.906 -2.078 1 93.69 252 ASN B O 1
ATOM 4555 N N . GLY B 1 253 ? -18.5 -21.594 -1.721 1 94.94 253 GLY B N 1
ATOM 4556 C CA . GLY B 1 253 ? -18.078 -21.156 -0.396 1 94.94 253 GLY B CA 1
ATOM 4557 C C . GLY B 1 253 ? -17.906 -22.312 0.58 1 94.94 253 GLY B C 1
ATOM 4558 O O . GLY B 1 253 ? -16.969 -22.312 1.39 1 94.94 253 GLY B O 1
ATOM 4559 N N . ASP B 1 254 ? -18.812 -23.266 0.502 1 96.38 254 ASP B N 1
ATOM 4560 C CA . ASP B 1 254 ? -18.719 -24.391 1.41 1 96.38 254 ASP B CA 1
ATOM 4561 C C . ASP B 1 254 ? -17.469 -25.234 1.133 1 96.38 254 ASP B C 1
ATOM 4563 O O . ASP B 1 254 ? -16.797 -25.672 2.062 1 96.38 254 ASP B O 1
ATOM 4567 N N . GLU B 1 255 ? -17.234 -25.391 -0.117 1 93.81 255 GLU B N 1
ATOM 4568 C CA . GLU B 1 255 ? -16.016 -26.125 -0.483 1 93.81 255 GLU B CA 1
ATOM 4569 C C . GLU B 1 255 ? -14.766 -25.359 -0.036 1 93.81 255 GLU B C 1
ATOM 4571 O O . GLU B 1 255 ? -13.812 -25.969 0.446 1 93.81 255 GLU B O 1
ATOM 4576 N N . GLN B 1 256 ? -14.766 -24.078 -0.23 1 93.88 256 GLN B N 1
ATOM 4577 C CA . GLN B 1 256 ? -13.633 -23.266 0.201 1 93.88 256 GLN B CA 1
ATOM 4578 C C . GLN B 1 256 ? -13.414 -23.375 1.707 1 93.88 256 GLN B C 1
ATOM 4580 O O . GLN B 1 256 ? -12.273 -23.469 2.166 1 93.88 256 GLN B O 1
ATOM 4585 N N . LEU B 1 257 ? -14.477 -23.328 2.467 1 96.31 257 LEU B N 1
ATOM 4586 C CA . LEU B 1 257 ? -14.383 -23.453 3.916 1 96.31 257 LEU B CA 1
ATOM 4587 C C . LEU B 1 257 ? -13.734 -24.781 4.305 1 96.31 257 LEU B C 1
ATOM 4589 O O . LEU B 1 257 ? -12.852 -24.812 5.164 1 96.31 257 LEU B O 1
ATOM 4593 N N . VAL B 1 258 ? -14.172 -25.828 3.678 1 95.62 258 VAL B N 1
ATOM 4594 C CA . VAL B 1 258 ? -13.625 -27.156 3.947 1 95.62 258 VAL B CA 1
ATOM 4595 C C . VAL B 1 258 ? -12.125 -27.156 3.674 1 95.62 258 VAL B C 1
ATOM 4597 O O . VAL B 1 258 ? -11.344 -27.703 4.457 1 95.62 258 VAL B O 1
ATOM 4600 N N . ARG B 1 259 ? -11.734 -26.547 2.594 1 91.88 259 ARG B N 1
ATOM 4601 C CA . ARG B 1 259 ? -10.32 -26.5 2.23 1 91.88 259 ARG B CA 1
ATOM 4602 C C . ARG B 1 259 ? -9.516 -25.703 3.26 1 91.88 259 ARG B C 1
ATOM 4604 O O . ARG B 1 259 ? -8.398 -26.094 3.615 1 91.88 259 ARG B O 1
ATOM 4611 N N . PHE B 1 260 ? -10.031 -24.578 3.766 1 95.12 260 PHE B N 1
ATOM 4612 C CA . PHE B 1 260 ? -9.359 -23.781 4.789 1 95.12 260 PHE B CA 1
ATOM 4613 C C . PHE B 1 260 ? -9.211 -24.578 6.078 1 95.12 260 PHE B C 1
ATOM 4615 O O . PHE B 1 260 ? -8.172 -24.516 6.742 1 95.12 260 PHE B O 1
ATOM 4622 N N . GLU B 1 261 ? -10.258 -25.281 6.379 1 96.88 261 GLU B N 1
ATOM 4623 C CA . GLU B 1 261 ? -10.219 -26.109 7.578 1 96.88 261 GLU B CA 1
ATOM 4624 C C . GLU B 1 261 ? -9.18 -27.219 7.453 1 96.88 261 GLU B C 1
ATOM 4626 O O . GLU B 1 261 ? -8.461 -27.516 8.414 1 96.88 261 GLU B O 1
ATOM 4631 N N . GLN B 1 262 ? -9.086 -27.812 6.312 1 94 262 GLN B N 1
ATOM 4632 C CA . GLN B 1 262 ? -8.094 -28.844 6.055 1 94 262 GLN B CA 1
ATOM 4633 C C . GLN B 1 262 ? -6.676 -28.281 6.152 1 94 262 GLN B C 1
ATOM 4635 O O . GLN B 1 262 ? -5.777 -28.938 6.688 1 94 262 GLN B O 1
ATOM 4640 N N . ASP B 1 263 ? -6.484 -27.141 5.594 1 93.44 263 ASP B N 1
ATOM 4641 C CA . ASP B 1 263 ? -5.191 -26.469 5.723 1 93.44 263 ASP B CA 1
ATOM 4642 C C . ASP B 1 263 ? -4.805 -26.312 7.188 1 93.44 263 ASP B C 1
ATOM 4644 O O . ASP B 1 263 ? -3.658 -26.562 7.566 1 93.44 263 ASP B O 1
ATOM 4648 N N . ASN B 1 264 ? -5.715 -25.844 7.988 1 96.62 264 ASN B N 1
ATOM 4649 C CA . ASN B 1 264 ? -5.441 -25.609 9.398 1 96.62 264 ASN B CA 1
ATOM 4650 C C . ASN B 1 264 ? -5.156 -26.922 10.133 1 96.62 264 ASN B C 1
ATOM 4652 O O . ASN B 1 264 ? -4.332 -26.969 11.047 1 96.62 264 ASN B O 1
ATOM 4656 N N . MET B 1 265 ? -5.875 -28 9.734 1 96.5 265 MET B N 1
ATOM 4657 C CA . MET B 1 265 ? -5.57 -29.312 10.297 1 96.5 265 MET B CA 1
ATOM 4658 C C . MET B 1 265 ? -4.141 -29.719 9.961 1 96.5 265 MET B C 1
ATOM 4660 O O . MET B 1 265 ? -3.428 -30.25 10.82 1 96.5 265 MET B O 1
ATOM 4664 N N . LYS B 1 266 ? -3.811 -29.484 8.758 1 92 266 LYS B N 1
ATOM 4665 C CA . LYS B 1 266 ? -2.445 -29.781 8.328 1 92 266 LYS B CA 1
ATOM 4666 C C . LYS B 1 266 ? -1.434 -28.938 9.102 1 92 266 LYS B C 1
ATOM 4668 O O . LYS B 1 266 ? -0.385 -29.438 9.516 1 92 266 LYS B O 1
ATOM 4673 N N . ARG B 1 267 ? -1.69 -27.688 9.297 1 94.5 267 ARG B N 1
ATOM 4674 C CA . ARG B 1 267 ? -0.832 -26.812 10.086 1 94.5 267 ARG B CA 1
ATOM 4675 C C . ARG B 1 267 ? -0.612 -27.375 11.484 1 94.5 267 ARG B C 1
ATOM 4677 O O . ARG B 1 267 ? 0.527 -27.484 11.945 1 94.5 267 ARG B O 1
ATOM 4684 N N . ILE B 1 268 ? -1.63 -27.781 12.094 1 96.38 268 ILE B N 1
ATOM 4685 C CA . ILE B 1 268 ? -1.563 -28.312 13.453 1 96.38 268 ILE B CA 1
ATOM 4686 C C . ILE B 1 268 ? -0.702 -29.578 13.469 1 96.38 268 ILE B C 1
ATOM 4688 O O . ILE B 1 268 ? 0.15 -29.75 14.344 1 96.38 268 ILE B O 1
ATOM 4692 N N . SER B 1 269 ? -0.905 -30.406 12.508 1 94.69 269 SER B N 1
ATOM 4693 C CA . SER B 1 269 ? -0.149 -31.656 12.43 1 94.69 269 SER B CA 1
ATOM 4694 C C . SER B 1 269 ? 1.34 -31.375 12.234 1 94.69 269 SER B C 1
ATOM 4696 O O . SER B 1 269 ? 2.18 -32.188 12.625 1 94.69 269 SER B O 1
ATOM 4698 N N . MET B 1 270 ? 1.65 -30.266 11.68 1 91.38 270 MET B N 1
ATOM 4699 C CA . MET B 1 270 ? 3.037 -29.891 11.422 1 91.38 270 MET B CA 1
ATOM 4700 C C . MET B 1 270 ? 3.602 -29.078 12.57 1 91.38 270 MET B C 1
ATOM 4702 O O . MET B 1 270 ? 4.723 -28.562 12.492 1 91.38 270 MET B O 1
ATOM 4706 N N . GLY B 1 271 ? 2.787 -28.828 13.594 1 94.06 271 GLY B N 1
ATOM 4707 C CA . GLY B 1 271 ? 3.234 -28.078 14.758 1 94.06 271 GLY B CA 1
ATOM 4708 C C . GLY B 1 271 ? 3.109 -26.578 14.578 1 94.06 271 GLY B C 1
ATOM 4709 O O . GLY B 1 271 ? 3.695 -25.812 15.344 1 94.06 271 GLY B O 1
ATOM 4710 N N . LEU B 1 272 ? 2.385 -26.141 13.539 1 93.69 272 LEU B N 1
ATOM 4711 C CA . LEU B 1 272 ? 2.152 -24.734 13.297 1 93.69 272 LEU B CA 1
ATOM 4712 C C . LEU B 1 272 ? 0.848 -24.266 13.945 1 93.69 272 LEU B C 1
ATOM 4714 O O . LEU B 1 272 ? -0.049 -25.078 14.18 1 93.69 272 LEU B O 1
ATOM 4718 N N . LYS B 1 273 ? 0.768 -23.031 14.312 1 94 273 LYS B N 1
ATOM 4719 C CA . LYS B 1 273 ? -0.479 -22.453 14.82 1 94 273 LYS B CA 1
ATOM 4720 C C . LYS B 1 273 ? -1.526 -22.359 13.719 1 94 273 LYS B C 1
ATOM 4722 O O . LYS B 1 273 ? -1.212 -21.953 12.594 1 94 273 LYS B O 1
ATOM 4727 N N . PRO B 1 274 ? -2.721 -22.75 14.016 1 96.44 274 PRO B N 1
ATOM 4728 C CA . PRO B 1 274 ? -3.775 -22.5 13.031 1 96.44 274 PRO B CA 1
ATOM 4729 C C . PRO B 1 274 ? -3.971 -21 12.758 1 96.44 274 PRO B C 1
ATOM 4731 O O . PRO B 1 274 ? -3.592 -20.172 13.578 1 96.44 274 PRO B O 1
ATOM 4734 N N . GLN B 1 275 ? -4.508 -20.688 11.578 1 97 275 GLN B N 1
ATOM 4735 C CA . GLN B 1 275 ? -4.785 -19.312 11.18 1 97 275 GLN B CA 1
ATOM 4736 C C . GLN B 1 275 ? -6.281 -19.031 11.195 1 97 275 GLN B C 1
ATOM 4738 O O . GLN B 1 275 ? -7.094 -19.922 10.953 1 97 275 GLN B O 1
ATOM 4743 N N . PRO B 1 276 ? -6.66 -17.797 11.562 1 97.12 276 PRO B N 1
ATOM 4744 C CA . PRO B 1 276 ? -8.086 -17.469 11.477 1 97.12 276 PRO B CA 1
ATOM 4745 C C . PRO B 1 276 ? -8.625 -17.531 10.055 1 97.12 276 PRO B C 1
ATOM 4747 O O . PRO B 1 276 ? -8.047 -16.938 9.141 1 97.12 276 PRO B O 1
ATOM 4750 N N . ILE B 1 277 ? -9.75 -18.25 9.859 1 97 277 ILE B N 1
ATOM 4751 C CA . ILE B 1 277 ? -10.398 -18.375 8.555 1 97 277 ILE B CA 1
ATOM 4752 C C . ILE B 1 277 ? -11.203 -17.109 8.258 1 97 277 ILE B C 1
ATOM 4754 O O . ILE B 1 277 ? -11.883 -16.578 9.141 1 97 277 ILE B O 1
ATOM 4758 N N . ASP B 1 278 ? -11.062 -16.609 7.082 1 96.75 278 ASP B N 1
ATOM 4759 C CA . ASP B 1 278 ? -11.828 -15.438 6.66 1 96.75 278 ASP B CA 1
ATOM 4760 C C . ASP B 1 278 ? -13.289 -15.805 6.391 1 96.75 278 ASP B C 1
ATOM 4762 O O . ASP 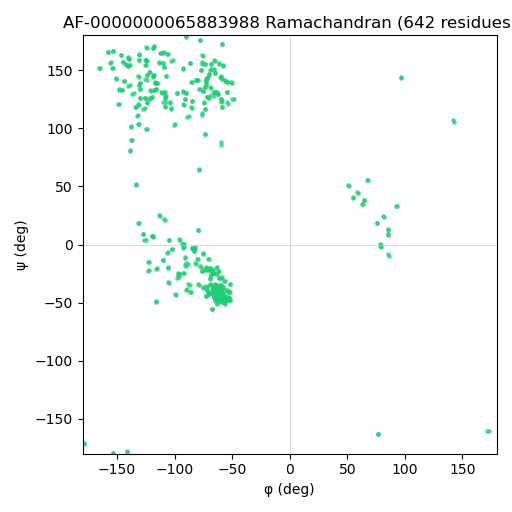B 1 278 ? -13.648 -16.125 5.258 1 96.75 278 ASP B O 1
ATOM 4766 N N . LEU B 1 279 ? -14.117 -15.625 7.359 1 97.19 279 LEU B N 1
ATOM 4767 C CA . LEU B 1 279 ? -15.523 -15.984 7.215 1 97.19 279 LEU B CA 1
ATOM 4768 C C . LEU B 1 279 ? -16.266 -14.953 6.379 1 97.19 279 LEU B C 1
ATOM 4770 O O . LEU B 1 279 ? -17.328 -15.234 5.836 1 97.19 279 LEU B O 1
ATOM 4774 N N . HIS B 1 280 ? -15.711 -13.68 6.301 1 97.44 280 HIS B N 1
ATOM 4775 C CA . HIS B 1 280 ? -16.281 -12.719 5.367 1 97.44 280 HIS B CA 1
ATOM 4776 C C . HIS B 1 280 ? -16.203 -13.227 3.932 1 97.44 280 HIS B C 1
ATOM 4778 O O . HIS B 1 280 ? -17.156 -13.094 3.166 1 97.44 280 HIS B O 1
ATOM 4784 N N . LEU B 1 281 ? -15.062 -13.805 3.605 1 96.81 281 LEU B N 1
ATOM 4785 C CA . LEU B 1 281 ? -14.883 -14.367 2.271 1 96.81 281 LEU B CA 1
ATOM 4786 C C . LEU B 1 281 ? -15.867 -15.508 2.031 1 96.81 281 LEU B C 1
ATOM 4788 O O . LEU B 1 281 ? -16.5 -15.578 0.976 1 96.81 281 LEU B O 1
ATOM 4792 N N . ILE B 1 282 ? -15.969 -16.406 3.006 1 97.25 282 ILE B N 1
ATOM 4793 C CA . ILE B 1 282 ? -16.844 -17.578 2.877 1 97.25 282 ILE B CA 1
ATOM 4794 C C . ILE B 1 282 ? -18.281 -17.109 2.621 1 97.25 282 ILE B C 1
ATOM 4796 O O . ILE B 1 282 ? -18.938 -17.609 1.712 1 97.25 282 ILE B O 1
ATOM 4800 N N . GLU B 1 283 ? -18.688 -16.141 3.371 1 97.75 283 GLU B N 1
ATOM 4801 C CA . GLU B 1 283 ? -20.047 -15.641 3.209 1 97.75 283 GLU B CA 1
ATOM 4802 C C . GLU B 1 283 ? -20.234 -14.961 1.854 1 97.75 283 GLU B C 1
ATOM 4804 O O . GLU B 1 283 ? -21.297 -15.047 1.246 1 97.75 283 GLU B O 1
ATOM 4809 N N . ALA B 1 284 ? -19.203 -14.242 1.423 1 97.5 284 ALA B N 1
ATOM 4810 C CA . ALA B 1 284 ? -19.266 -13.617 0.103 1 97.5 284 ALA B CA 1
ATOM 4811 C C . ALA B 1 284 ? -19.438 -14.664 -0.993 1 97.5 284 ALA B C 1
ATOM 4813 O O . ALA B 1 284 ? -20.266 -14.5 -1.89 1 97.5 284 ALA B O 1
ATOM 4814 N N . LEU B 1 285 ? -18.688 -15.734 -0.9 1 96.56 285 LEU B N 1
ATOM 4815 C CA . LEU B 1 285 ? -18.797 -16.812 -1.879 1 96.56 285 LEU B CA 1
ATOM 4816 C C . LEU B 1 285 ? -20.172 -17.469 -1.832 1 96.56 285 LEU B C 1
ATOM 4818 O O . LEU B 1 285 ? -20.766 -17.75 -2.875 1 96.56 285 LEU B O 1
ATOM 4822 N N . ARG B 1 286 ? -20.734 -17.625 -0.621 1 96.62 286 ARG B N 1
ATOM 4823 C CA . ARG B 1 286 ? -22.047 -18.234 -0.442 1 96.62 286 ARG B CA 1
ATOM 4824 C C . ARG B 1 286 ? -23.141 -17.344 -1.033 1 96.62 286 ARG B C 1
ATOM 4826 O O . ARG B 1 286 ? -24.141 -17.859 -1.553 1 96.62 286 ARG B O 1
ATOM 4833 N N . ALA B 1 287 ? -22.906 -16.062 -0.907 1 95.88 287 ALA B N 1
ATOM 4834 C CA . ALA B 1 287 ? -23.906 -15.102 -1.383 1 95.88 287 ALA B CA 1
ATOM 4835 C C . ALA B 1 287 ? -23.984 -15.109 -2.906 1 95.88 287 ALA B C 1
ATOM 4837 O O . ALA B 1 287 ? -25.016 -14.75 -3.48 1 95.88 287 ALA B O 1
ATOM 4838 N N . GLY B 1 288 ? -22.844 -15.438 -3.578 1 94.69 288 GLY B N 1
ATOM 4839 C CA . GLY B 1 288 ? -22.797 -15.484 -5.031 1 94.69 288 GLY B CA 1
ATOM 4840 C C . GLY B 1 288 ? -21.5 -14.953 -5.602 1 94.69 288 GLY B C 1
ATOM 4841 O O . GLY B 1 288 ? -21.234 -13.75 -5.543 1 94.69 288 GLY B O 1
ATOM 4842 N N . PHE B 1 289 ? -20.734 -15.773 -6.051 1 95.5 289 PHE B N 1
ATOM 4843 C CA . PHE B 1 289 ? -19.469 -15.453 -6.703 1 95.5 289 PHE B CA 1
ATOM 4844 C C . PHE B 1 289 ? -19.531 -15.742 -8.195 1 95.5 289 PHE B C 1
ATOM 4846 O O . PHE B 1 289 ? -19.953 -16.828 -8.609 1 95.5 289 PHE B O 1
ATOM 4853 N N . PRO B 1 290 ? -19.266 -14.727 -8.984 1 96.88 290 PRO B N 1
ATOM 4854 C CA . PRO B 1 290 ? -19.391 -14.945 -10.422 1 96.88 290 PRO B CA 1
ATOM 4855 C C . PRO B 1 290 ? -18.375 -15.945 -10.961 1 96.88 290 PRO B C 1
ATOM 4857 O O . PRO B 1 290 ? -17.297 -16.109 -10.375 1 96.88 290 PRO B O 1
ATOM 4860 N N . ASP B 1 291 ? -18.781 -16.625 -12.016 1 96.81 291 ASP B N 1
ATOM 4861 C CA . ASP B 1 291 ? -17.766 -17.359 -12.766 1 96.81 291 ASP B CA 1
ATOM 4862 C C . ASP B 1 291 ? -16.672 -16.438 -13.289 1 96.81 291 ASP B C 1
ATOM 4864 O O . ASP B 1 291 ? -16.953 -15.492 -14.031 1 96.81 291 ASP B O 1
ATOM 4868 N N . CYS B 1 292 ? -15.43 -16.688 -12.82 1 97.94 292 CYS B N 1
ATOM 4869 C CA . CYS B 1 292 ? -14.383 -15.75 -13.227 1 97.94 292 CYS B CA 1
ATOM 4870 C C . CYS B 1 292 ? -13.008 -16.391 -13.109 1 97.94 292 CYS B C 1
ATOM 4872 O O . CYS B 1 292 ? -12.867 -17.469 -12.516 1 97.94 292 CYS B O 1
ATOM 4874 N N . ALA B 1 293 ? -12.055 -15.766 -13.711 1 98.56 293 ALA B N 1
ATOM 4875 C CA . ALA B 1 293 ? -10.641 -16.094 -13.578 1 98.56 293 ALA B CA 1
ATOM 4876 C C . ALA B 1 293 ? -9.859 -14.938 -12.977 1 98.56 293 ALA B C 1
ATOM 4878 O O . ALA B 1 293 ? -10.227 -13.773 -13.156 1 98.56 293 ALA B O 1
ATOM 4879 N N . GLY B 1 294 ? -8.859 -15.234 -12.195 1 98.56 294 GLY B N 1
ATOM 4880 C CA . GLY B 1 294 ? -7.992 -14.242 -11.586 1 98.56 294 GLY B CA 1
ATOM 4881 C C . GLY B 1 294 ? -6.531 -14.648 -11.594 1 98.56 294 GLY B C 1
ATOM 4882 O O . GLY B 1 294 ? -6.207 -15.828 -11.75 1 98.56 294 GLY B O 1
ATOM 4883 N N . VAL B 1 295 ? -5.695 -13.656 -11.461 1 98.75 295 VAL B N 1
ATOM 4884 C CA . VAL B 1 295 ? -4.266 -13.945 -11.484 1 98.75 295 VAL B CA 1
ATOM 4885 C C . VAL B 1 295 ? -3.516 -12.914 -10.648 1 98.75 295 VAL B C 1
ATOM 4887 O O . VAL B 1 295 ? -3.93 -11.75 -10.562 1 98.75 295 VAL B O 1
ATOM 4890 N N . ALA B 1 296 ? -2.49 -13.383 -9.961 1 98.56 296 ALA B N 1
ATOM 4891 C CA . ALA B 1 296 ? -1.528 -12.555 -9.242 1 98.56 296 ALA B CA 1
ATOM 4892 C C . ALA B 1 296 ? -0.178 -12.539 -9.953 1 98.56 296 ALA B C 1
ATOM 4894 O O . ALA B 1 296 ? 0.357 -13.594 -10.305 1 98.56 296 ALA B O 1
ATOM 4895 N N . LEU B 1 297 ? 0.337 -11.367 -10.211 1 98.75 297 LEU B N 1
ATOM 4896 C CA . LEU B 1 297 ? 1.596 -11.172 -10.93 1 98.75 297 LEU B CA 1
ATOM 4897 C C . LEU B 1 297 ? 2.555 -10.312 -10.117 1 98.75 297 LEU B C 1
ATOM 4899 O O . LEU B 1 297 ? 2.182 -9.227 -9.648 1 98.75 297 LEU B O 1
ATOM 4903 N N . GLY B 1 298 ? 3.77 -10.781 -9.883 1 98.25 298 GLY B N 1
ATOM 4904 C CA . GLY B 1 298 ? 4.773 -9.977 -9.211 1 98.25 298 GLY B CA 1
ATOM 4905 C C . GLY B 1 298 ? 5.336 -8.875 -10.086 1 98.25 298 GLY B C 1
ATOM 4906 O O . GLY B 1 298 ? 6.074 -9.141 -11.031 1 98.25 298 GLY B O 1
ATOM 4907 N N . ILE B 1 299 ? 5.137 -7.664 -9.727 1 98.38 299 ILE B N 1
ATOM 4908 C CA . ILE B 1 299 ? 5.555 -6.508 -10.508 1 98.38 299 ILE B CA 1
ATOM 4909 C C . ILE B 1 299 ? 7.074 -6.367 -10.461 1 98.38 299 ILE B C 1
ATOM 4911 O O . ILE B 1 299 ? 7.707 -6.059 -11.477 1 98.38 299 ILE B O 1
ATOM 4915 N N . ASP B 1 300 ? 7.676 -6.582 -9.312 1 98.25 300 ASP B N 1
ATOM 4916 C CA . ASP B 1 300 ? 9.117 -6.406 -9.148 1 98.25 300 ASP B CA 1
ATOM 4917 C C . ASP B 1 300 ? 9.891 -7.344 -10.07 1 98.25 300 ASP B C 1
ATOM 4919 O O . ASP B 1 300 ? 10.828 -6.922 -10.75 1 98.25 300 ASP B O 1
ATOM 4923 N N . ARG B 1 301 ? 9.469 -8.602 -10.086 1 98 301 ARG B N 1
ATOM 4924 C CA . ARG B 1 301 ? 10.125 -9.57 -10.969 1 98 301 ARG B CA 1
ATOM 4925 C C . ARG B 1 301 ? 9.883 -9.227 -12.43 1 98 301 ARG B C 1
ATOM 4927 O O . ARG B 1 301 ? 10.773 -9.398 -13.266 1 98 301 ARG B O 1
ATOM 4934 N N . LEU B 1 302 ? 8.68 -8.805 -12.734 1 98.5 302 LEU B N 1
ATOM 4935 C CA . LEU B 1 302 ? 8.352 -8.422 -14.102 1 98.5 302 LEU B CA 1
ATOM 4936 C C . LEU B 1 302 ? 9.266 -7.301 -14.586 1 98.5 302 LEU B C 1
ATOM 4938 O O . LEU B 1 302 ? 9.805 -7.371 -15.688 1 98.5 302 LEU B O 1
ATOM 4942 N N . ILE B 1 303 ? 9.422 -6.281 -13.734 1 98.31 303 ILE B N 1
ATOM 4943 C CA . ILE B 1 303 ? 10.258 -5.141 -14.094 1 98.31 303 ILE B CA 1
ATOM 4944 C C . ILE B 1 303 ? 11.719 -5.574 -14.18 1 98.31 303 ILE B C 1
ATOM 4946 O O . ILE B 1 303 ? 12.453 -5.141 -15.07 1 98.31 303 ILE B O 1
ATOM 4950 N N . MET B 1 304 ? 12.164 -6.402 -13.25 1 98.12 304 MET B N 1
ATOM 4951 C CA . MET B 1 304 ? 13.523 -6.941 -13.273 1 98.12 304 MET B CA 1
ATOM 4952 C C . MET B 1 304 ? 13.836 -7.59 -14.617 1 98.12 304 MET B C 1
ATOM 4954 O O . MET B 1 304 ? 14.875 -7.316 -15.219 1 98.12 304 MET B O 1
ATOM 4958 N N . LEU B 1 305 ? 12.898 -8.375 -15.094 1 97.75 305 LEU B N 1
ATOM 4959 C CA . LEU B 1 305 ? 13.07 -9.062 -16.359 1 97.75 305 LEU B CA 1
ATOM 4960 C C . LEU B 1 305 ? 13.016 -8.07 -17.531 1 97.75 305 LEU B C 1
ATOM 4962 O O . LEU B 1 305 ? 13.812 -8.164 -18.469 1 97.75 305 LEU B O 1
ATOM 4966 N N . ALA B 1 306 ? 12.094 -7.141 -17.469 1 97.88 306 ALA B N 1
ATOM 4967 C CA . ALA B 1 306 ? 11.938 -6.145 -18.531 1 97.88 306 ALA B CA 1
ATOM 4968 C C . ALA B 1 306 ? 13.211 -5.32 -18.703 1 97.88 306 ALA B C 1
ATOM 4970 O O . ALA B 1 306 ? 13.57 -4.934 -19.812 1 97.88 306 ALA B O 1
ATOM 4971 N N . LEU B 1 307 ? 13.875 -5.066 -17.594 1 97.44 307 LEU B N 1
ATOM 4972 C CA . LEU B 1 307 ? 15.07 -4.227 -17.609 1 97.44 307 LEU B CA 1
ATOM 4973 C C . LEU B 1 307 ? 16.328 -5.078 -17.688 1 97.44 307 LEU B C 1
ATOM 4975 O O . LEU B 1 307 ? 17.453 -4.555 -17.609 1 97.44 307 LEU B O 1
ATOM 4979 N N . LYS B 1 308 ? 16.203 -6.395 -17.828 1 96.38 308 LYS B N 1
ATOM 4980 C CA . LYS B 1 308 ? 17.297 -7.352 -17.953 1 96.38 308 LYS B CA 1
ATOM 4981 C C . LYS B 1 308 ? 18.234 -7.281 -16.75 1 96.38 308 LYS B C 1
ATOM 4983 O O . LYS B 1 308 ? 19.469 -7.203 -16.922 1 96.38 308 LYS B O 1
ATOM 4988 N N . LEU B 1 309 ? 17.609 -7.227 -15.602 1 96.81 309 LEU B N 1
ATOM 4989 C CA . LEU B 1 309 ? 18.328 -7.254 -14.328 1 96.81 309 LEU B CA 1
ATOM 4990 C C . LEU B 1 309 ? 18.156 -8.602 -13.641 1 96.81 309 LEU B C 1
ATOM 4992 O O . LEU B 1 309 ? 17.297 -9.398 -14.023 1 96.81 309 LEU B O 1
ATOM 4996 N N . ASP B 1 310 ? 19 -8.906 -12.656 1 94.19 310 ASP B N 1
ATOM 4997 C CA . ASP B 1 310 ? 19 -10.266 -12.133 1 94.19 310 ASP B CA 1
ATOM 4998 C C . ASP B 1 310 ? 18.781 -10.273 -10.625 1 94.19 310 ASP B C 1
ATOM 5000 O O . ASP B 1 310 ? 18.938 -11.312 -9.969 1 94.19 310 ASP B O 1
ATOM 5004 N N . HIS B 1 311 ? 18.562 -9.148 -10.062 1 96.12 311 HIS B N 1
ATOM 5005 C CA . HIS B 1 311 ? 18.312 -9.055 -8.625 1 96.12 311 HIS B CA 1
ATOM 5006 C C . HIS B 1 311 ? 17.203 -8.055 -8.328 1 96.12 311 HIS B C 1
ATOM 5008 O O . HIS B 1 311 ? 17.172 -6.957 -8.898 1 96.12 311 HIS B O 1
ATOM 5014 N N . ILE B 1 312 ? 16.328 -8.422 -7.43 1 96 312 ILE B N 1
ATOM 5015 C CA . ILE B 1 312 ? 15.133 -7.621 -7.16 1 96 312 ILE B CA 1
ATOM 5016 C C . ILE B 1 312 ? 15.539 -6.289 -6.535 1 96 312 ILE B C 1
ATOM 5018 O O . ILE B 1 312 ? 14.828 -5.289 -6.68 1 96 312 ILE B O 1
ATOM 5022 N N . ASP B 1 313 ? 16.688 -6.195 -5.883 1 95.5 313 ASP B N 1
ATOM 5023 C CA . ASP B 1 313 ? 17.188 -4.969 -5.266 1 95.5 313 ASP B CA 1
ATOM 5024 C C . ASP B 1 313 ? 17.453 -3.896 -6.32 1 95.5 313 ASP B C 1
ATOM 5026 O O . ASP B 1 313 ? 17.547 -2.709 -5.996 1 95.5 313 ASP B O 1
ATOM 5030 N N . GLN B 1 314 ? 17.594 -4.344 -7.539 1 96.5 314 GLN B N 1
ATOM 5031 C CA . GLN B 1 314 ? 17.922 -3.408 -8.609 1 96.5 314 GLN B CA 1
ATOM 5032 C C . GLN B 1 314 ? 16.672 -2.719 -9.148 1 96.5 314 GLN B C 1
ATOM 5034 O O . GLN B 1 314 ? 16.766 -1.8 -9.961 1 96.5 314 GLN B O 1
ATOM 5039 N N . VAL B 1 315 ? 15.484 -3.158 -8.641 1 96.88 315 VAL B N 1
ATOM 5040 C CA . VAL B 1 315 ? 14.25 -2.539 -9.109 1 96.88 315 VAL B CA 1
ATOM 5041 C C . VAL B 1 315 ? 13.414 -2.076 -7.918 1 96.88 315 VAL B C 1
ATOM 5043 O O . VAL B 1 315 ? 12.234 -1.755 -8.062 1 96.88 315 VAL B O 1
ATOM 5046 N N . THR B 1 316 ? 13.969 -2.129 -6.746 1 96.31 316 THR B N 1
ATOM 5047 C CA . THR B 1 316 ? 13.344 -1.688 -5.504 1 96.31 316 THR B CA 1
ATOM 5048 C C . THR B 1 316 ? 14.102 -0.508 -4.902 1 96.31 316 THR B C 1
ATOM 5050 O O . THR B 1 316 ? 15.328 -0.5 -4.887 1 96.31 316 THR B O 1
ATOM 5053 N N . ALA B 1 317 ? 13.367 0.475 -4.395 1 97.44 317 ALA B N 1
ATOM 5054 C CA . ALA B 1 317 ? 14.039 1.644 -3.832 1 97.44 317 ALA B CA 1
ATOM 5055 C C . ALA B 1 317 ? 14.805 1.278 -2.564 1 97.44 317 ALA B C 1
ATOM 5057 O O . ALA B 1 317 ? 16.016 1.5 -2.479 1 97.44 317 ALA B O 1
ATOM 5058 N N . PHE B 1 318 ? 14.109 0.694 -1.603 1 98 318 PHE B N 1
ATOM 5059 C CA . PHE B 1 318 ? 14.703 0.374 -0.311 1 98 318 PHE B CA 1
ATOM 5060 C C . PHE B 1 318 ? 14.266 -1.009 0.158 1 98 318 PHE B C 1
ATOM 5062 O O . PHE B 1 318 ? 13.281 -1.142 0.887 1 98 318 PHE B O 1
ATOM 5069 N N . PRO B 1 319 ? 15.023 -2.145 -0.187 1 95.69 319 PRO B N 1
ATOM 5070 C CA . PRO B 1 319 ? 14.695 -3.482 0.305 1 95.69 319 PRO B CA 1
ATOM 5071 C C . PRO B 1 319 ? 14.703 -3.57 1.829 1 95.69 319 PRO B C 1
ATOM 5073 O O . PRO B 1 319 ? 15.133 -2.631 2.502 1 95.69 319 PRO B O 1
ATOM 5076 N N . ILE B 1 320 ? 14.305 -4.602 2.371 1 92.94 320 ILE B N 1
ATOM 5077 C CA . ILE B 1 320 ? 13.992 -4.762 3.785 1 92.94 320 ILE B CA 1
ATOM 5078 C C . ILE B 1 320 ? 15.227 -4.449 4.625 1 92.94 320 ILE B C 1
ATOM 5080 O O . ILE B 1 320 ? 15.117 -3.928 5.738 1 92.94 320 ILE B O 1
ATOM 5084 N N . ASP B 1 321 ? 16.438 -4.652 4.102 1 91.19 321 ASP B N 1
ATOM 5085 C CA . ASP B 1 321 ? 17.672 -4.504 4.859 1 91.19 321 ASP B CA 1
ATOM 5086 C C . ASP B 1 321 ? 17.984 -3.029 5.109 1 91.19 321 ASP B C 1
ATOM 5088 O O . ASP B 1 321 ? 18.734 -2.697 6.031 1 91.19 321 ASP B O 1
ATOM 5092 N N . ILE B 1 322 ? 17.438 -2.129 4.297 1 93.88 322 ILE B N 1
ATOM 5093 C CA . ILE B 1 322 ? 17.734 -0.71 4.445 1 93.88 322 ILE B CA 1
ATOM 5094 C C . ILE B 1 322 ? 16.438 0.099 4.441 1 93.88 322 ILE B C 1
ATOM 5096 O O . ILE B 1 322 ? 16.453 1.288 4.113 1 93.88 322 ILE B O 1
ATOM 5100 N N . ALA B 1 323 ? 15.391 -0.643 4.703 1 94.06 323 ALA B N 1
ATOM 5101 C CA . ALA B 1 323 ? 14.094 0.03 4.723 1 94.06 323 ALA B CA 1
ATOM 5102 C C . ALA B 1 323 ? 13.938 0.875 5.984 1 94.06 323 ALA B C 1
ATOM 5104 O O . ALA B 1 323 ? 14.375 0.478 7.066 1 94.06 323 ALA B O 1
#

Radius of gyration: 26.53 Å; Cα contacts (8 Å, |Δi|>4): 1346; chains: 2; bounding box: 57×82×63 Å

pLDDT: mean 95.8, std 4.81, range [43.25, 98.94]

Organism: Photobacterium profundum (strain SS9) (NCBI:txid298386)

Nearest PDB structures (foldseek):
  3a5z-assembly2_E  TM=9.864E-01  e=1.077E-51  Escherichia coli
  3a5z-assembly2_G  TM=9.765E-01  e=1.355E-50  Escherichia coli
  3a5y-assembly2_C  TM=9.883E-01  e=1.122E-48  Escherichia coli
  3a5y-assembly2_D  TM=9.921E-01  e=9.345E-48  Escherichia coli
  3a5y-assembly1_B  TM=9.802E-01  e=4.346E-48  Escherichia coli

Foldseek 3Di:
DDAPQFALADPVLQVLLVVLVVVVVVLCVVVVAAEDDDDQKDLFAALALPFDWDKDWDDDVVAPVIGIITGYQDCVLVVQLCQLVPVAKYKYWDWGATPPFDDQADFRIAIKIKIKHFPDFLVNVLVSVQVSLCVLQVADGAAEDEPQRQCCVFQVAGLLPGDLVRLLVSCVVLVNNVPSVVDDDSVVSSVVCCLRTRLQPPAERHKYKYFFAAPVPPLFAAQDPVDNRTTGKIWIGHNSDTFKIKYQGDLQLVSSVVSLVVSQVVCVVVVHHGTDDDVSSSVSSVSPGGRMMMMMGGSLVSSCSSVVHRGSSNNGGAGPVSD/DDAPQFALADPVLQVVLVVLVVVVVVLCVVVVAAEDDDDQKDLFAALALPFDWDKDWDDDVVAPVIGIITGYQDCVLVVQLCQLVPVAKYKYWDWGATPPFDDQADFRIAIKIKIKHFPDFLVNVLVSVQVSLCVLQVADGAAEDEPQRQCCVFQVAGLLPGDLVRLLVSCVVLVNNVPSVVDDDSVVSSVVCCLRTGLQPGAERHKYKYFFAAPVPPLFAAQDPVDNRTTGKIWIGHNSDTFKIKYQGDLQLVSSVVSLVVSQVVCVVVVHHGTDDDVSSSVSSVSPGGRMMMMMGGSLVSSCSSVVHRGSSNNGGAGPVSD